Protein AF-0000000082835034 (afdb_homodimer)

InterPro domains:
  IPR003786 Sulfur carrier protein FdhD [MF_00187] (16-275)
  IPR003786 Sulfur carrier protein FdhD [PF02634] (37-274)
  IPR003786 Sulfur carrier protein FdhD [PIRSF015626] (33-275)
  IPR003786 Sulfur carrier protein FdhD [PTHR30592] (32-276)
  IPR003786 Sulfur carrier protein FdhD [TIGR00129] (34-275)
  IPR016193 Cytidine deaminase-like [SSF53927] (33-274)

Nearest PDB structures (foldseek):
  4pde-assembly1_A-2  TM=9.372E-01  e=2.016E-31  Escherichia coli
  2pw9-assembly1_A  TM=9.031E-01  e=3.358E-22  Desulfotalea psychrophila LSv54
  2pw9-assembly1_B  TM=8.804E-01  e=2.649E-22  Desulfotalea psychrophila LSv54
  2pw9-assembly2_D  TM=8.836E-01  e=5.086E-22  Desulfotalea psychrophila LSv54
  2pw9-assembly2_C  TM=8.991E-01  e=6.141E-21  Desulfotalea psychrophila LSv54

Radius of gyration: 23.35 Å; Cα contacts (8 Å, |Δi|>4): 1354; chains: 2; bounding box: 80×62×60 Å

pLDDT: mean 90.06, std 17.07, range [24.91, 98.94]

Solvent-accessible surface area (backbone atoms only — not comparable to full-atom values): 28213 Å² total; per-residue (Å²): 134,80,82,73,73,78,76,84,86,74,60,62,54,52,44,79,44,70,28,34,41,27,53,82,58,35,70,47,88,64,71,43,83,45,46,25,30,30,53,31,43,37,25,40,21,52,73,68,30,77,73,51,65,43,70,30,31,60,56,63,57,69,24,27,53,48,10,44,31,40,50,70,60,52,34,92,48,72,83,39,51,77,45,77,46,80,44,81,51,98,77,31,32,39,35,40,33,34,58,39,71,68,39,49,52,53,51,52,52,52,50,50,54,58,55,55,49,62,67,50,64,80,69,69,73,62,62,53,54,70,76,63,61,87,64,69,59,29,65,88,58,82,56,35,26,45,55,27,53,44,48,22,52,56,54,48,62,75,64,39,64,66,30,73,60,31,58,35,44,27,40,14,30,37,19,43,66,77,20,52,66,77,48,72,27,66,12,56,31,60,68,54,4,41,19,21,36,38,12,44,38,54,76,65,66,50,73,45,46,55,22,36,40,36,33,65,39,60,34,42,50,65,56,44,48,38,38,38,58,48,37,26,29,29,43,37,16,36,28,26,41,27,40,44,17,44,54,47,23,49,69,22,53,20,22,36,34,19,45,44,49,83,47,29,31,34,34,59,21,55,59,80,45,48,35,78,63,129,134,80,83,70,73,76,76,85,85,74,59,60,55,52,45,78,44,70,28,34,42,29,52,82,59,35,70,46,85,65,72,43,83,45,46,24,30,30,53,31,44,36,26,39,22,51,74,68,32,79,73,52,65,43,71,30,32,60,56,63,57,68,23,27,52,48,10,44,30,39,49,70,60,52,33,91,47,72,83,38,51,77,43,78,46,80,43,82,51,96,77,32,31,40,37,41,33,33,56,39,70,70,38,50,53,51,51,52,52,52,52,48,54,58,55,54,48,59,67,50,60,80,72,68,73,62,63,52,55,70,77,63,60,86,64,70,60,28,65,91,56,81,56,33,27,44,55,26,54,43,48,23,51,57,54,49,62,74,63,38,64,67,30,73,61,29,58,36,47,28,40,15,29,38,19,43,65,77,18,53,66,77,47,73,27,66,14,58,31,59,69,54,4,41,21,22,34,40,12,43,39,54,77,64,65,51,72,44,45,56,23,35,40,34,33,66,40,60,33,41,52,66,54,45,48,39,37,38,58,50,37,27,29,30,42,38,16,37,29,26,41,26,40,42,16,44,55,49,22,49,71,21,53,21,22,36,34,19,45,42,50,83,45,28,31,33,35,60,22,54,61,80,46,48,35,76,61,128

Secondary structure (DSSP, 8-state):
------SS----SEEEEEEEEEETTEEPSS-EEEEEE--EEEEEEETTEEEEEEEE-SSSHHHHHHHHHHHTTS-SSGGGEEEEEEEEETTEEEEEEEE-HHHHHHHHHHHHHHHHTTT-SS--STTTTTTT---PPPPP---EEHHHHHHHHHHHHTT-HHHHHHS--EEEEEE-TT--EEEEEEESSHHHHHHHHHHHHHHTT--GGGSEEEESS-B-HHHHHHHHHTT-SEEEESSPBPHHHHHHHHHHT-EEEEEEETTEEEEEE-GGGEES--/------SS----SEEEEEEEEEETTEEPSS-EEEEEE--EEEEEEETTEEEEEEEE-SSSHHHHHHHHHHHTTS-SSGGGEEEEEEEEETTEEEEEEEE-HHHHHHHHHHHHHHHHTTT-SS--GGGTTTTT---PPPPP---EEHHHHHHHHHHHHTT-HHHHHHS--EEEEEE-TT--EEEEEEESSHHHHHHHHHHHHHHTT--GGGSEEEESS-B-HHHHHHHHHTT-SEEEESSPBPHHHHHHHHHHT-EEEEEEETTEEEEEE-GGGEES--

Sequence (556 aa):
MDHSAPPPSSRPEHVAAQVTRVRAGAIAPGAEGDNLAEETPVALEFNGISHATMLATPADLEDFAVGFSLSEGIIDSVTDVRGIDVLPQCDGIVVQIEISSACEARLKSRRRAMAGRTGCGLCGVETLPEVLRPVAPVPAGAPLPVGAVLRAMRDMRARQALHDLTGATHAAGWADASGAVALVREDVGRHNALDKLVGALARQALPAAHGVVLVSSRASFEMVQKTAAAGVGILAAVSAPTALAVRLADSAGIALLGFLRNDDATLYSHPERITSQTMDHSAPPPSSRPEHVAAQVTRVRAGAIAPGAEGDNLAEETPVALEFNGISHATMLATPADLEDFAVGFSLSEGIIDSVTDVRGIDVLPQCDGIVVQIEISSACEARLKSRRRAMAGRTGCGLCGVETLPEVLRPVAPVPAGAPLPVGAVLRAMRDMRARQALHDLTGATHAAGWADASGAVALVREDVGRHNALDKLVGALARQALPAAHGVVLVSSRASFEMVQKTAAAGVGILAAVSAPTALAVRLADSAGIALLGFLRNDDATLYSHPERITSQT

Foldseek 3Di:
DDPPDDPPDQPDQKDKDWDWDDDPNRTDPDTDIAIAGDWFWEWEAEPRHTDDIDTKRSPLVLLLNQLVCLLLVLDLAPVQWPDWDWADDPRHIYIYTYGHPVSVVVVVVVVCVVVVVVPPPPPVPVPPVSVVDAFAAFDDEAAAALVLQLLLQVVQVVVCVVCVRHVQKKKKWKDARNSHTDDMAIMSDQLSRLSSHLSVCRVVVPPRQRIEMEIAAEAELSNLSSSSSSSHQEYAYCAYYDPNNLVSSQVRNHFYWHNSDNSDIDTRHDCVSYDNDD/DDPPDDPDDQPDQKDKDWDWDDDPNRTDPDTDIAIAGDWFWEWEAEPRHTDDIDTKRSPLVLLLNQLVCLLLVLDLAPVQWDDWDWADDPRHIYIYTYGHPVSVVVVVVVVVVVVVVVPPPPVPPPPPVSVVDAFAAFDDEAAAALVLQLLLQVVQVVVCVVCVRHVQKKKKWKDARNSHTDDMAIMSDQLSRLSSHLSVCRVVVPPRQRIEMEIAAEAELSNLSSSSSSSHQEYAYCAYYDPNNLVSSQVRNHFYWHNSDNSDIDTRHDCVSYDNDD

Structure (mmCIF, N/CA/C/O backbone):
data_AF-0000000082835034-model_v1
#
loop_
_entity.id
_entity.type
_entity.pdbx_description
1 polymer 'Sulfur carrier protein FdhD'
#
loop_
_atom_site.group_PDB
_atom_site.id
_atom_site.type_symbol
_atom_site.label_atom_id
_atom_site.label_alt_id
_atom_site.label_comp_id
_atom_site.label_asym_id
_atom_site.label_entity_id
_atom_site.label_seq_id
_atom_site.pdbx_PDB_ins_code
_atom_site.Cartn_x
_atom_site.Cartn_y
_atom_site.Cartn_z
_atom_site.occupancy
_atom_site.B_iso_or_equiv
_atom_site.auth_seq_id
_atom_site.auth_comp_id
_atom_site.auth_asym_id
_atom_site.auth_atom_id
_atom_site.pdbx_PDB_model_num
ATOM 1 N N . MET A 1 1 ? -44.75 14.703 11.711 1 24.91 1 MET A N 1
ATOM 2 C CA . MET A 1 1 ? -43.375 15.141 11.547 1 24.91 1 MET A CA 1
ATOM 3 C C . MET A 1 1 ? -42.438 13.945 11.406 1 24.91 1 MET A C 1
ATOM 5 O O . MET A 1 1 ? -42.062 13.32 12.406 1 24.91 1 MET A O 1
ATOM 9 N N . ASP A 1 2 ? -42.656 13.039 10.422 1 29.31 2 ASP A N 1
ATOM 10 C CA . ASP A 1 2 ? -42.406 11.625 10.195 1 29.31 2 ASP A CA 1
ATOM 11 C C . ASP A 1 2 ? -40.906 11.328 10.18 1 29.31 2 ASP A C 1
ATOM 13 O O . ASP A 1 2 ? -40.125 12.109 9.641 1 29.31 2 ASP A O 1
ATOM 17 N N . HIS A 1 3 ? -40.312 10.758 11.266 1 32.25 3 HIS A N 1
ATOM 18 C CA . HIS A 1 3 ? -39 10.18 11.594 1 32.25 3 HIS A CA 1
ATOM 19 C C . HIS A 1 3 ? -38.438 9.406 10.406 1 32.25 3 HIS A C 1
ATOM 21 O O . HIS A 1 3 ? -38.875 8.297 10.109 1 32.25 3 HIS A O 1
ATOM 27 N N . SER A 1 4 ? -38.062 10.141 9.234 1 33.12 4 SER A N 1
ATOM 28 C CA . SER A 1 4 ? -37.406 9.617 8.031 1 33.12 4 SER A CA 1
ATOM 29 C C . SER A 1 4 ? -36.406 8.516 8.375 1 33.12 4 SER A C 1
ATOM 31 O O . SER A 1 4 ? -35.688 8.617 9.352 1 33.12 4 SER A O 1
ATOM 33 N N . ALA A 1 5 ? -36.719 7.273 7.934 1 37.28 5 ALA A N 1
ATOM 34 C CA . ALA A 1 5 ? -35.969 6.027 8.047 1 37.28 5 ALA A CA 1
ATOM 35 C C . ALA A 1 5 ? -34.469 6.281 7.918 1 37.28 5 ALA A C 1
ATOM 37 O O . ALA A 1 5 ? -34.031 7.121 7.125 1 37.28 5 ALA A O 1
ATOM 38 N N . PRO A 1 6 ? -33.688 5.922 8.875 1 40.12 6 PRO A N 1
ATOM 39 C CA . PRO A 1 6 ? -32.219 6.094 8.828 1 40.12 6 PRO A CA 1
ATOM 40 C C . PRO A 1 6 ? -31.625 5.766 7.453 1 40.12 6 PRO A C 1
ATOM 42 O O . PRO A 1 6 ? -32.188 4.961 6.711 1 40.12 6 PRO A O 1
ATOM 45 N N . PRO A 1 7 ? -31.062 6.625 6.641 1 42.91 7 PRO A N 1
ATOM 46 C CA . PRO A 1 7 ? -30.531 6.43 5.285 1 42.91 7 PRO A CA 1
ATOM 47 C C . PRO A 1 7 ? -29.984 5.023 5.066 1 42.91 7 PRO A C 1
ATOM 49 O O . PRO A 1 7 ? -29.641 4.332 6.027 1 42.91 7 PRO A O 1
ATOM 52 N N . PRO A 1 8 ? -30.016 4.34 3.891 1 44.22 8 PRO A N 1
ATOM 53 C CA . PRO A 1 8 ? -29.656 2.979 3.479 1 44.22 8 PRO A CA 1
ATOM 54 C C . PRO A 1 8 ? -28.406 2.453 4.176 1 44.22 8 PRO A C 1
ATOM 56 O O . PRO A 1 8 ? -27.578 3.242 4.625 1 44.22 8 PRO A O 1
ATOM 59 N N . SER A 1 9 ? -28.266 1.084 4.578 1 50.06 9 SER A N 1
ATOM 60 C CA . SER A 1 9 ? -27.5 0.191 5.441 1 50.06 9 SER A CA 1
ATOM 61 C C . SER A 1 9 ? -26 0.299 5.156 1 50.06 9 SER A C 1
ATOM 63 O O . SER A 1 9 ? -25.562 0.121 4.016 1 50.06 9 SER A O 1
ATOM 65 N N . SER A 1 10 ? -25.203 1.175 5.785 1 70.12 10 SER A N 1
ATOM 66 C CA . SER A 1 10 ? -23.75 1.359 5.895 1 70.12 10 SER A CA 1
ATOM 67 C C . SER A 1 10 ? -23.016 0.021 5.898 1 70.12 10 SER A C 1
ATOM 69 O O . SER A 1 10 ? -23.438 -0.912 6.594 1 70.12 10 SER A O 1
ATOM 71 N N . ARG A 1 11 ? -22.375 -0.391 4.766 1 83.06 11 ARG A N 1
ATOM 72 C CA . ARG A 1 11 ? -21.516 -1.578 4.727 1 83.06 11 ARG A CA 1
ATOM 73 C C . ARG A 1 11 ? -20.688 -1.701 6 1 83.06 11 ARG A C 1
ATOM 75 O O . ARG A 1 11 ? -20.094 -0.725 6.453 1 83.06 11 ARG A O 1
ATOM 82 N N . PRO A 1 12 ? -20.844 -2.84 6.613 1 93.5 12 PRO A N 1
ATOM 83 C CA . PRO A 1 12 ? -20.047 -3 7.836 1 93.5 12 PRO A CA 1
ATOM 84 C C . PRO A 1 12 ? -18.547 -2.865 7.59 1 93.5 12 PRO A C 1
ATOM 86 O O . PRO A 1 12 ? -18.078 -3.119 6.48 1 93.5 12 PRO A O 1
ATOM 89 N N . GLU A 1 13 ? -17.859 -2.521 8.633 1 96.81 13 GLU A N 1
ATOM 90 C CA . GLU A 1 13 ? -16.406 -2.334 8.539 1 96.81 13 GLU A CA 1
ATOM 91 C C . GLU A 1 13 ? -15.672 -3.662 8.672 1 96.81 13 GLU A C 1
ATOM 93 O O . GLU A 1 13 ? -14.484 -3.75 8.367 1 96.81 13 GLU A O 1
ATOM 98 N N . HIS A 1 14 ? -16.359 -4.664 9.219 1 97.88 14 HIS A N 1
ATOM 99 C CA . HIS A 1 14 ? -15.797 -6 9.375 1 97.88 14 HIS A CA 1
ATOM 100 C C . HIS A 1 14 ? -16.891 -7.062 9.289 1 97.88 14 HIS A C 1
ATOM 102 O O . HIS A 1 14 ? -18.078 -6.75 9.367 1 97.88 14 HIS A O 1
ATOM 108 N N . VAL A 1 15 ? -16.516 -8.25 9.078 1 98 15 VAL A N 1
ATOM 109 C CA . VAL A 1 15 ? -17.453 -9.367 8.984 1 98 15 VAL A CA 1
ATOM 110 C C . VAL A 1 15 ? -16.891 -10.578 9.719 1 98 15 VAL A C 1
ATOM 112 O O . VAL A 1 15 ? -15.672 -10.758 9.805 1 98 15 VAL A O 1
ATOM 115 N N . ALA A 1 16 ? -17.766 -11.344 10.242 1 98 16 ALA A N 1
ATOM 116 C CA . ALA A 1 16 ? -17.359 -12.594 10.891 1 98 16 ALA A CA 1
ATOM 117 C C . ALA A 1 16 ? -17.047 -13.672 9.852 1 98 16 ALA A C 1
ATOM 119 O O . ALA A 1 16 ? -17.656 -13.703 8.781 1 98 16 ALA A O 1
ATOM 120 N N . ALA A 1 17 ? -16.109 -14.547 10.203 1 97.62 17 ALA A N 1
ATOM 121 C CA . ALA A 1 17 ? -15.75 -15.68 9.352 1 97.62 17 ALA A CA 1
ATOM 122 C C . ALA A 1 17 ? -15.391 -16.906 10.188 1 97.62 17 ALA A C 1
ATOM 124 O O . ALA A 1 17 ? -15.055 -16.781 11.367 1 97.62 17 ALA A O 1
ATOM 125 N N . GLN A 1 18 ? -15.555 -18.047 9.547 1 97.62 18 GLN A N 1
ATOM 126 C CA . GLN A 1 18 ? -15.047 -19.297 10.117 1 97.62 18 GLN A CA 1
ATOM 127 C C . GLN A 1 18 ? -13.703 -19.672 9.5 1 97.62 18 GLN A C 1
ATOM 129 O O . GLN A 1 18 ? -13.555 -19.672 8.281 1 97.62 18 GLN A O 1
ATOM 134 N N . VAL A 1 19 ? -12.758 -19.984 10.406 1 98.38 19 VAL A N 1
ATOM 135 C CA . VAL A 1 19 ? -11.398 -20.234 9.922 1 98.38 19 VAL A CA 1
ATOM 136 C C . VAL A 1 19 ? -10.844 -21.484 10.57 1 98.38 19 VAL A C 1
ATOM 138 O O . VAL A 1 19 ? -11.406 -22 11.547 1 98.38 19 VAL A O 1
ATOM 141 N N . THR A 1 20 ? -9.82 -22.047 9.961 1 98 20 THR A N 1
ATOM 142 C CA . THR A 1 20 ? -9.055 -23.141 10.539 1 98 20 THR A CA 1
ATOM 143 C C . THR A 1 20 ? -7.699 -22.656 11.047 1 98 20 THR A C 1
ATOM 145 O O . THR A 1 20 ? -6.926 -22.062 10.289 1 98 20 THR A O 1
ATOM 148 N N . ARG A 1 21 ? -7.371 -22.969 12.305 1 98 21 ARG A N 1
ATOM 149 C CA . ARG A 1 21 ? -6.137 -22.484 12.914 1 98 21 ARG A CA 1
ATOM 150 C C . ARG A 1 21 ? -5.023 -23.516 12.789 1 98 21 ARG A C 1
ATOM 152 O O . ARG A 1 21 ? -5.281 -24.719 12.844 1 98 21 ARG A O 1
ATOM 159 N N . VAL A 1 22 ? -3.879 -23.094 12.555 1 97.5 22 VAL A N 1
ATOM 160 C CA . VAL A 1 22 ? -2.648 -23.859 12.734 1 97.5 22 VAL A CA 1
ATOM 161 C C . VAL A 1 22 ? -1.939 -23.406 14.008 1 97.5 22 VAL A C 1
ATOM 163 O O . VAL A 1 22 ? -1.64 -22.219 14.164 1 97.5 22 VAL A O 1
ATOM 166 N N . ARG A 1 23 ? -1.7 -24.297 14.898 1 95.88 23 ARG A N 1
ATOM 167 C CA . ARG A 1 23 ? -1.03 -24 16.156 1 95.88 23 ARG A CA 1
ATOM 168 C C . ARG A 1 23 ? 0.161 -24.938 16.375 1 95.88 23 ARG A C 1
ATOM 170 O O . ARG A 1 23 ? 0.016 -26.156 16.328 1 95.88 23 ARG A O 1
ATOM 177 N N . ALA A 1 24 ? 1.282 -24.344 16.594 1 94.25 24 ALA A N 1
ATOM 178 C CA . ALA A 1 24 ? 2.508 -25.109 16.844 1 94.25 24 ALA A CA 1
ATOM 179 C C . ALA A 1 24 ? 2.752 -26.125 15.727 1 94.25 24 ALA A C 1
ATOM 181 O O . ALA A 1 24 ? 3.033 -27.297 16 1 94.25 24 ALA A O 1
ATOM 182 N N . GLY A 1 25 ? 2.406 -25.719 14.57 1 93.81 25 GLY A N 1
ATOM 183 C CA . GLY A 1 25 ? 2.723 -26.516 13.391 1 93.81 25 GLY A CA 1
ATOM 184 C C . GLY A 1 25 ? 1.659 -27.547 13.062 1 93.81 25 GLY A C 1
ATOM 185 O O . GLY A 1 25 ? 1.795 -28.297 12.094 1 93.81 25 GLY A O 1
ATOM 186 N N . ALA A 1 26 ? 0.586 -27.531 13.828 1 95.19 26 ALA A N 1
ATOM 187 C CA . ALA A 1 26 ? -0.464 -28.516 13.609 1 95.19 26 ALA A CA 1
ATOM 188 C C . ALA A 1 26 ? -1.789 -27.844 13.258 1 95.19 26 ALA A C 1
ATOM 190 O O . ALA A 1 26 ? -2.146 -26.828 13.844 1 95.19 26 ALA A O 1
ATOM 191 N N . ILE A 1 27 ? -2.467 -28.453 12.328 1 96.5 27 ILE A N 1
ATOM 192 C CA . ILE A 1 27 ? -3.787 -27.953 11.969 1 96.5 27 ILE A CA 1
ATOM 193 C C . ILE A 1 27 ? -4.793 -28.297 13.055 1 96.5 27 ILE A C 1
ATOM 195 O O . ILE A 1 27 ? -4.984 -29.484 13.375 1 96.5 27 ILE A O 1
ATOM 199 N N . ALA A 1 28 ? -5.336 -27.297 13.633 1 94.81 28 ALA A N 1
ATOM 200 C CA . ALA A 1 28 ? -6.305 -27.516 14.695 1 94.81 28 ALA A CA 1
ATOM 201 C C . ALA A 1 28 ? -7.609 -28.078 14.148 1 94.81 28 ALA A C 1
ATOM 203 O O . ALA A 1 28 ? -8.031 -27.719 13.047 1 94.81 28 ALA A O 1
ATOM 204 N N . PRO A 1 29 ? -8.211 -28.969 14.992 1 91.5 29 PRO A N 1
ATOM 205 C CA . PRO A 1 29 ? -9.508 -29.484 14.555 1 91.5 29 PRO A CA 1
ATOM 206 C C . PRO A 1 29 ? -10.633 -28.469 14.672 1 91.5 29 PRO A C 1
ATOM 208 O O . PRO A 1 29 ? -10.641 -27.656 15.602 1 91.5 29 PRO A O 1
ATOM 211 N N . GLY A 1 30 ? -11.477 -28.438 13.742 1 90.94 30 GLY A N 1
ATOM 212 C CA . GLY A 1 30 ? -12.68 -27.625 13.812 1 90.94 30 GLY A CA 1
ATOM 213 C C . GLY A 1 30 ? -12.453 -26.188 13.352 1 90.94 30 GLY A C 1
ATOM 214 O O . GLY A 1 30 ? -11.312 -25.734 13.258 1 90.94 30 GLY A O 1
ATOM 215 N N . ALA A 1 31 ? -13.5 -25.516 13.047 1 94.56 31 ALA A N 1
ATOM 216 C CA . ALA A 1 31 ? -13.477 -24.125 12.625 1 94.56 31 ALA A CA 1
ATOM 217 C C . ALA A 1 31 ? -13.648 -23.188 13.82 1 94.56 31 ALA A C 1
ATOM 219 O O . ALA A 1 31 ? -14.312 -23.531 14.797 1 94.56 31 ALA A O 1
ATOM 220 N N . GLU A 1 32 ? -12.969 -22.094 13.844 1 96.81 32 GLU A N 1
ATOM 221 C CA . GLU A 1 32 ? -13.07 -21.047 14.852 1 96.81 32 GLU A CA 1
ATOM 222 C C . GLU A 1 32 ? -13.531 -19.719 14.234 1 96.81 32 GLU A C 1
ATOM 224 O O . GLU A 1 32 ? -13.312 -19.484 13.047 1 96.81 32 GLU A O 1
ATOM 229 N N . GLY A 1 33 ? -14.117 -18.922 15.117 1 97.75 33 GLY A N 1
ATOM 230 C CA . GLY A 1 33 ? -14.555 -17.609 14.648 1 97.75 33 GLY A CA 1
ATOM 231 C C . GLY A 1 33 ? -13.422 -16.609 14.539 1 97.75 33 GLY A C 1
ATOM 232 O O . GLY A 1 33 ? -12.477 -16.641 15.336 1 97.75 33 GLY A O 1
ATOM 233 N N . ASP A 1 34 ? -13.516 -15.773 13.586 1 97.88 34 ASP A N 1
ATOM 234 C CA . ASP A 1 34 ? -12.609 -14.641 13.398 1 97.88 34 ASP A CA 1
ATOM 235 C C . ASP A 1 34 ? -13.344 -13.438 12.812 1 97.88 34 ASP A C 1
ATOM 237 O O . ASP A 1 34 ? -14.5 -13.547 12.398 1 97.88 34 ASP A O 1
ATOM 241 N N . ASN A 1 35 ? -12.758 -12.281 12.938 1 98.62 35 ASN A N 1
ATOM 242 C CA . ASN A 1 35 ? -13.281 -11.062 12.328 1 98.62 35 ASN A CA 1
ATOM 243 C C . ASN A 1 35 ? -12.336 -10.508 11.266 1 98.62 35 ASN A C 1
ATOM 245 O O . ASN A 1 35 ? -11.133 -10.359 11.516 1 98.62 35 ASN A O 1
ATOM 249 N N . LEU A 1 36 ? -12.891 -10.281 10.117 1 98.75 36 LEU A N 1
ATOM 250 C CA . LEU A 1 36 ? -12.109 -9.789 9 1 98.75 36 LEU A CA 1
ATOM 251 C C . LEU A 1 36 ? -12.492 -8.352 8.656 1 98.75 36 LEU A C 1
ATOM 253 O O . LEU A 1 36 ? -13.68 -8.016 8.609 1 98.75 36 LEU A O 1
ATOM 257 N N . ALA A 1 37 ? -11.484 -7.512 8.414 1 98.75 37 ALA A N 1
ATOM 258 C CA . ALA A 1 37 ? -11.773 -6.156 7.953 1 98.75 37 ALA A CA 1
ATOM 259 C C . ALA A 1 37 ? -12.328 -6.172 6.531 1 98.75 37 ALA A C 1
ATOM 261 O O . ALA A 1 37 ? -11.805 -6.871 5.66 1 98.75 37 ALA A O 1
ATOM 262 N N . GLU A 1 38 ? -13.336 -5.375 6.316 1 98 38 GLU A N 1
ATOM 263 C CA . GLU A 1 38 ? -13.906 -5.262 4.98 1 98 38 GLU A CA 1
ATOM 264 C C . GLU A 1 38 ? -13.055 -4.371 4.086 1 98 38 GLU A C 1
ATOM 266 O O . GLU A 1 38 ? -12.602 -3.307 4.516 1 98 38 GLU A O 1
ATOM 271 N N . GLU A 1 39 ? -12.766 -4.828 2.955 1 96.94 39 GLU A N 1
ATOM 272 C CA . GLU A 1 39 ? -12.188 -4.078 1.844 1 96.94 39 GLU A CA 1
ATOM 273 C C . GLU A 1 39 ? -13.219 -3.834 0.746 1 96.94 39 GLU A C 1
ATOM 275 O O . GLU A 1 39 ? -13.75 -4.781 0.164 1 96.94 39 GLU A O 1
ATOM 280 N N . THR A 1 40 ? -13.477 -2.537 0.438 1 95.81 40 THR A N 1
ATOM 281 C CA . THR A 1 40 ? -14.609 -2.176 -0.414 1 95.81 40 THR A CA 1
ATOM 282 C C . THR A 1 40 ? -14.172 -1.214 -1.515 1 95.81 40 THR A C 1
ATOM 284 O O . THR A 1 40 ? -13.461 -0.239 -1.248 1 95.81 40 THR A O 1
ATOM 287 N N . PRO A 1 41 ? -14.586 -1.552 -2.785 1 93.94 41 PRO A N 1
ATOM 288 C CA . PRO A 1 41 ? -14.367 -0.537 -3.818 1 93.94 41 PRO A CA 1
ATOM 289 C C . PRO A 1 41 ? -15.125 0.761 -3.537 1 93.94 41 PRO A C 1
ATOM 291 O O . PRO A 1 41 ? -16.344 0.743 -3.346 1 93.94 41 PRO A O 1
ATOM 294 N N . VAL A 1 42 ? -14.43 1.839 -3.461 1 94.69 42 VAL A N 1
ATOM 295 C CA . VAL A 1 42 ? -15 3.174 -3.281 1 94.69 42 VAL A CA 1
ATOM 296 C C . VAL A 1 42 ? -14.664 4.043 -4.492 1 94.69 42 VAL A C 1
ATOM 298 O O . VAL A 1 42 ? -13.5 4.406 -4.703 1 94.69 42 VAL A O 1
ATOM 301 N N . ALA A 1 43 ? -15.68 4.363 -5.27 1 92.81 43 ALA A N 1
ATOM 302 C CA . ALA A 1 43 ? -15.5 5.207 -6.449 1 92.81 43 ALA A CA 1
ATOM 303 C C . ALA A 1 43 ? -15.727 6.676 -6.113 1 92.81 43 ALA A C 1
ATOM 305 O O . ALA A 1 43 ? -16.734 7.031 -5.508 1 92.81 43 ALA A O 1
ATOM 306 N N . LEU A 1 44 ? -14.781 7.527 -6.473 1 94.25 44 LEU A N 1
ATOM 307 C CA . LEU A 1 44 ? -14.898 8.969 -6.285 1 94.25 44 LEU A CA 1
ATOM 308 C C . LEU A 1 44 ? -15.32 9.648 -7.582 1 94.25 44 LEU A C 1
ATOM 310 O O . LEU A 1 44 ? -14.664 9.508 -8.609 1 94.25 44 LEU A O 1
ATOM 314 N N . GLU A 1 45 ? -16.422 10.344 -7.488 1 93.94 45 GLU A N 1
ATOM 315 C CA . GLU A 1 45 ? -16.953 11.109 -8.617 1 93.94 45 GLU A CA 1
ATOM 316 C C . GLU A 1 45 ? -16.984 12.602 -8.297 1 93.94 45 GLU A C 1
ATOM 318 O O . GLU A 1 45 ? -17.484 13.008 -7.25 1 93.94 45 GLU A O 1
ATOM 323 N N . PHE A 1 46 ? -16.422 13.359 -9.211 1 95.56 46 PHE A N 1
ATOM 324 C CA . PHE A 1 46 ? -16.422 14.812 -9.047 1 95.56 46 PHE A CA 1
ATOM 325 C C . PHE A 1 46 ? -17.344 15.469 -10.07 1 95.56 46 PHE A C 1
ATOM 327 O O . PHE A 1 46 ? -17.125 15.344 -11.281 1 95.56 46 PHE A O 1
ATOM 334 N N . ASN A 1 47 ? -18.391 16.172 -9.555 1 96.31 47 ASN A N 1
ATOM 335 C CA . ASN A 1 47 ? -19.344 16.844 -10.422 1 96.31 47 ASN A CA 1
ATOM 336 C C . ASN A 1 47 ? -19.875 15.914 -11.508 1 96.31 47 ASN A C 1
ATOM 338 O O . ASN A 1 47 ? -19.922 16.281 -12.68 1 96.31 47 ASN A O 1
ATOM 342 N N . GLY A 1 48 ? -20.047 14.664 -11.102 1 90.94 48 GLY A N 1
ATOM 343 C CA . GLY A 1 48 ? -20.688 13.703 -11.984 1 90.94 48 GLY A CA 1
ATOM 344 C C . GLY A 1 48 ? -19.703 12.922 -12.836 1 90.94 48 GLY A C 1
ATOM 345 O O . GLY A 1 48 ? -20.094 12.016 -13.578 1 90.94 48 GLY A O 1
ATOM 346 N N . ILE A 1 49 ? -18.453 13.195 -12.688 1 88 49 ILE A N 1
ATOM 347 C CA . ILE A 1 49 ? -17.453 12.531 -13.516 1 88 49 ILE A CA 1
ATOM 348 C C . ILE A 1 49 ? -16.625 11.578 -12.664 1 88 49 ILE A C 1
ATOM 350 O O . ILE A 1 49 ? -16.062 11.984 -11.641 1 88 49 ILE A O 1
ATOM 354 N N . SER A 1 50 ? -16.5 10.344 -13.141 1 87.5 50 SER A N 1
ATOM 355 C CA . SER A 1 50 ? -15.703 9.344 -12.438 1 87.5 50 SER A CA 1
ATOM 356 C C . SER A 1 50 ? -14.227 9.703 -12.461 1 87.5 50 SER A C 1
ATOM 358 O O . SER A 1 50 ? -13.688 10.094 -13.5 1 87.5 50 SER A O 1
ATOM 360 N N . HIS A 1 51 ? -13.609 9.57 -11.32 1 89 51 HIS A N 1
ATOM 361 C CA . HIS A 1 51 ? -12.211 9.969 -11.242 1 89 51 HIS A CA 1
ATOM 362 C C . HIS A 1 51 ? -11.32 8.781 -10.898 1 89 51 HIS A C 1
ATOM 364 O O . HIS A 1 51 ? -10.398 8.453 -11.648 1 89 51 HIS A O 1
ATOM 370 N N . ALA A 1 52 ? -11.617 8.078 -9.797 1 86.56 52 ALA A N 1
ATOM 371 C CA . ALA A 1 52 ? -10.789 6.965 -9.344 1 86.56 52 ALA A CA 1
ATOM 372 C C . ALA A 1 52 ? -11.578 6.031 -8.43 1 86.56 52 ALA A C 1
ATOM 374 O O . ALA A 1 52 ? -12.57 6.434 -7.824 1 86.56 52 ALA A O 1
ATOM 375 N N . THR A 1 53 ? -11.164 4.805 -8.414 1 90.12 53 THR A N 1
ATOM 376 C CA . THR A 1 53 ? -11.695 3.832 -7.469 1 90.12 53 THR A CA 1
ATOM 377 C C . THR A 1 53 ? -10.594 3.301 -6.559 1 90.12 53 THR A C 1
ATOM 379 O O . THR A 1 53 ? -9.523 2.918 -7.035 1 90.12 53 THR A O 1
ATOM 382 N N . MET A 1 54 ? -10.812 3.373 -5.301 1 93.19 54 MET A N 1
ATOM 383 C CA . MET A 1 54 ? -9.891 2.84 -4.305 1 93.19 54 MET A CA 1
ATOM 384 C C . MET A 1 54 ? -10.531 1.701 -3.52 1 93.19 54 MET A C 1
ATOM 386 O O . MET A 1 54 ? -11.742 1.69 -3.312 1 93.19 54 MET A O 1
ATOM 390 N N . LEU A 1 55 ? -9.734 0.742 -3.166 1 94.44 55 LEU A N 1
ATOM 391 C CA . LEU A 1 55 ? -10.195 -0.233 -2.18 1 94.44 55 LEU A CA 1
ATOM 392 C C . LEU A 1 55 ? -9.922 0.262 -0.763 1 94.44 55 LEU A C 1
ATOM 394 O O . LEU A 1 55 ? -8.781 0.539 -0.402 1 94.44 55 LEU A O 1
ATOM 398 N N . ALA A 1 56 ? -11.016 0.415 0.002 1 97.25 56 ALA A N 1
ATOM 399 C CA . ALA A 1 56 ? -10.898 1.064 1.306 1 97.25 56 ALA A CA 1
ATOM 400 C C . ALA A 1 56 ? -11.836 0.416 2.322 1 97.25 56 ALA A C 1
ATOM 402 O O . ALA A 1 56 ? -12.727 -0.358 1.954 1 97.25 56 ALA A O 1
ATOM 403 N N . THR A 1 57 ? -11.555 0.668 3.6 1 98.19 57 THR A N 1
ATOM 404 C CA . THR A 1 57 ? -12.539 0.388 4.637 1 98.19 57 THR A CA 1
ATOM 405 C C . THR A 1 57 ? -13.766 1.283 4.469 1 98.19 57 THR A C 1
ATOM 407 O O . THR A 1 57 ? -13.633 2.492 4.262 1 98.19 57 THR A O 1
ATOM 410 N N . PRO A 1 58 ? -14.984 0.692 4.496 1 97.75 58 PRO A N 1
ATOM 411 C CA . PRO A 1 58 ? -16.188 1.486 4.262 1 97.75 58 PRO A CA 1
ATOM 412 C C . PRO A 1 58 ? -16.609 2.299 5.488 1 97.75 58 PRO A C 1
ATOM 414 O O . PRO A 1 58 ? -17.719 2.137 5.988 1 97.75 58 PRO A O 1
ATOM 417 N N . ALA A 1 59 ? -15.734 3.123 5.945 1 97.69 59 ALA A N 1
ATOM 418 C CA . ALA A 1 59 ? -15.945 4.016 7.082 1 97.69 59 ALA A CA 1
ATOM 419 C C . ALA A 1 59 ? -15.273 5.367 6.852 1 97.69 59 ALA A C 1
ATOM 421 O O . ALA A 1 59 ? -14.266 5.453 6.148 1 97.69 59 ALA A O 1
ATOM 422 N N . ASP A 1 60 ? -15.891 6.438 7.395 1 98.25 60 ASP A N 1
ATOM 423 C CA . ASP A 1 60 ? -15.328 7.781 7.352 1 98.25 60 ASP A CA 1
ATOM 424 C C . ASP A 1 60 ? -15.086 8.227 5.914 1 98.25 60 ASP A C 1
ATOM 426 O O . ASP A 1 60 ? -14.031 8.789 5.602 1 98.25 60 ASP A O 1
ATOM 430 N N . LEU A 1 61 ? -16.078 7.992 5.047 1 98.5 61 LEU A N 1
ATOM 431 C CA . LEU A 1 61 ? -15.859 8.172 3.613 1 98.5 61 LEU A CA 1
ATOM 432 C C . LEU A 1 61 ? -16 9.633 3.217 1 98.5 61 LEU A C 1
ATOM 434 O O . LEU A 1 61 ? -15.461 10.062 2.195 1 98.5 61 LEU A O 1
ATOM 438 N N . GLU A 1 62 ? -16.734 10.422 4 1 98.62 62 GLU A N 1
ATOM 439 C CA . GLU A 1 62 ? -16.734 11.859 3.748 1 98.62 62 GLU A CA 1
ATOM 440 C C . GLU A 1 62 ? -15.359 12.469 4.023 1 98.62 62 GLU A C 1
ATOM 442 O O . GLU A 1 62 ? -14.875 13.297 3.25 1 98.62 62 GLU A O 1
ATOM 447 N N . ASP A 1 63 ? -14.742 12.039 5.121 1 98.81 63 ASP A N 1
ATOM 448 C CA . ASP A 1 63 ? -13.367 12.438 5.414 1 98.81 63 ASP A CA 1
ATOM 449 C C . ASP A 1 63 ? -12.422 12.016 4.289 1 98.81 63 ASP A C 1
ATOM 451 O O . ASP A 1 63 ? -11.594 12.812 3.836 1 98.81 63 ASP A O 1
ATOM 455 N N . PHE A 1 64 ? -12.656 10.781 3.842 1 98.69 64 PHE A N 1
ATOM 456 C CA . PHE A 1 64 ? -11.82 10.242 2.779 1 98.69 64 PHE A CA 1
ATOM 457 C C . PHE A 1 64 ? -11.906 11.109 1.526 1 98.69 64 PHE A C 1
ATOM 459 O O . PHE A 1 64 ? -10.883 11.453 0.929 1 98.69 64 PHE A O 1
ATOM 466 N N . ALA A 1 65 ? -13.086 11.469 1.155 1 98.62 65 ALA A N 1
ATOM 467 C CA . ALA A 1 65 ? -13.336 12.258 -0.052 1 98.62 65 ALA A CA 1
ATOM 468 C C . ALA A 1 65 ? -12.625 13.602 0.017 1 98.62 65 ALA A C 1
ATOM 470 O O . ALA A 1 65 ? -11.93 13.992 -0.922 1 98.62 65 ALA A O 1
ATOM 471 N N . VAL A 1 66 ? -12.742 14.258 1.142 1 98.69 66 VAL A N 1
ATOM 472 C CA . VAL A 1 66 ? -12.141 15.57 1.317 1 98.69 66 VAL A CA 1
ATOM 473 C C . VAL A 1 66 ? -10.617 15.438 1.36 1 98.69 66 VAL A C 1
ATOM 475 O O . VAL A 1 66 ? -9.906 16.172 0.674 1 98.69 66 VAL A O 1
ATOM 478 N N . GLY A 1 67 ? -10.1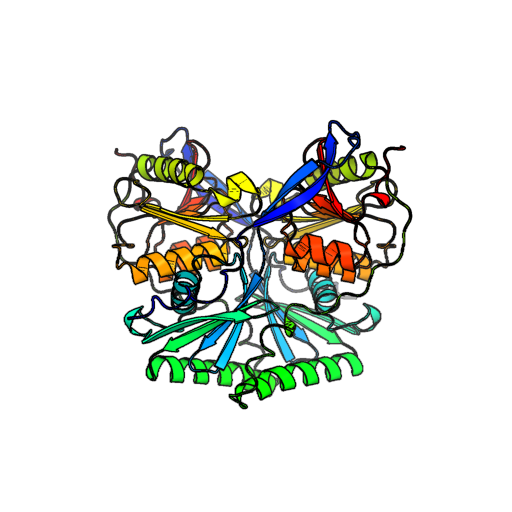41 14.492 2.135 1 98.69 67 GLY A N 1
ATOM 479 C CA . GLY A 1 67 ? -8.711 14.297 2.266 1 98.69 67 G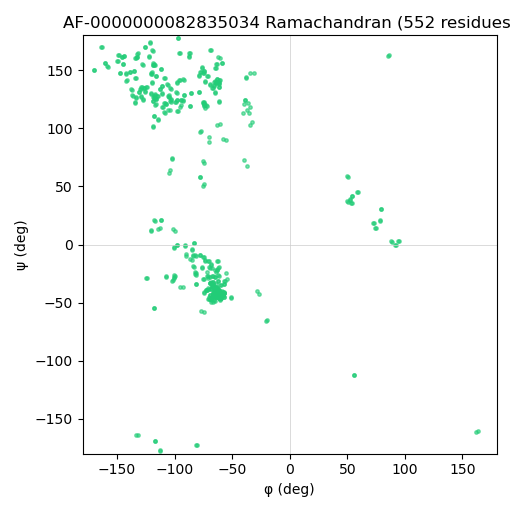LY A CA 1
ATOM 480 C C . GLY A 1 67 ? -8.031 13.945 0.954 1 98.69 67 GLY A C 1
ATOM 481 O O . GLY A 1 67 ? -7 14.516 0.607 1 98.69 67 GLY A O 1
ATOM 482 N N . PHE A 1 68 ? -8.648 13 0.218 1 97.19 68 PHE A N 1
ATOM 483 C CA . PHE A 1 68 ? -8.141 12.641 -1.1 1 97.19 68 PHE A CA 1
ATOM 484 C C . PHE A 1 68 ? -8.094 13.859 -2.014 1 97.19 68 PHE A C 1
ATOM 486 O O . PHE A 1 68 ? -7.098 14.078 -2.707 1 97.19 68 PHE A O 1
ATOM 493 N N . SER A 1 69 ? -9.109 14.656 -1.995 1 97.75 69 SER A N 1
ATOM 494 C CA . SER A 1 69 ? -9.203 15.828 -2.854 1 97.75 69 SER A CA 1
ATOM 495 C C . SER A 1 69 ? -8.109 16.844 -2.531 1 97.75 69 SER A C 1
ATOM 497 O O . SER A 1 69 ? -7.527 17.438 -3.436 1 97.75 69 SER A O 1
ATOM 499 N N . LEU A 1 70 ? -7.812 17 -1.269 1 96.69 70 LEU A N 1
ATOM 500 C CA . LEU A 1 70 ? -6.754 17.906 -0.835 1 96.69 70 LEU A CA 1
ATOM 501 C C . LEU A 1 70 ? -5.383 17.359 -1.208 1 96.69 70 LEU A C 1
ATOM 503 O O . LEU A 1 70 ? -4.566 18.062 -1.802 1 96.69 70 LEU A O 1
ATOM 507 N N . SER A 1 71 ? -5.184 16.078 -0.917 1 94.44 71 SER A N 1
ATOM 508 C CA . SER A 1 71 ? -3.883 15.453 -1.106 1 94.44 71 SER A CA 1
ATOM 509 C C . SER A 1 71 ? -3.514 15.383 -2.584 1 94.44 71 SER A C 1
ATOM 511 O O . SER A 1 71 ? -2.34 15.492 -2.943 1 94.44 71 SER A O 1
ATOM 513 N N . GLU A 1 72 ? -4.547 15.234 -3.424 1 92.06 72 GLU A N 1
ATOM 514 C CA . GLU A 1 72 ? -4.312 15.109 -4.859 1 92.06 72 GLU A CA 1
ATOM 515 C C . GLU A 1 72 ? -4.328 16.469 -5.547 1 92.06 72 GLU A C 1
ATOM 517 O O . GLU A 1 72 ? -4.152 16.562 -6.762 1 92.06 72 GLU A O 1
ATOM 522 N N . GLY A 1 73 ? -4.555 17.516 -4.781 1 92.19 73 GLY A N 1
ATOM 523 C CA . GLY A 1 73 ? -4.562 18.875 -5.332 1 92.19 73 GLY A CA 1
ATOM 524 C C . GLY A 1 73 ? -5.789 19.156 -6.18 1 92.19 73 GLY A C 1
ATOM 525 O O . GLY A 1 73 ? -5.754 20.031 -7.047 1 92.19 73 GLY A O 1
ATOM 526 N N . ILE A 1 74 ? -6.816 18.359 -6.016 1 94.31 74 ILE A N 1
ATOM 527 C CA . ILE A 1 74 ? -8.07 18.578 -6.738 1 94.31 74 ILE A CA 1
ATOM 528 C C . ILE A 1 74 ? -8.773 19.812 -6.195 1 94.31 74 ILE A C 1
ATOM 530 O O . ILE A 1 74 ? -9.391 20.562 -6.953 1 94.31 74 ILE A O 1
ATOM 534 N N . ILE A 1 75 ? -8.68 19.984 -4.887 1 97.12 75 ILE A N 1
ATOM 535 C CA . ILE A 1 75 ? -9.156 21.203 -4.234 1 97.12 75 ILE A CA 1
ATOM 536 C C . ILE A 1 75 ? -8.016 21.859 -3.465 1 97.12 75 ILE A C 1
ATOM 538 O O . ILE A 1 75 ? -7.008 21.219 -3.166 1 97.12 75 ILE A O 1
ATOM 542 N N . ASP A 1 76 ? -8.203 23.094 -3.16 1 94.88 76 ASP A N 1
ATOM 543 C CA . ASP A 1 76 ? -7.203 23.828 -2.396 1 94.88 76 ASP A CA 1
ATOM 544 C C . ASP A 1 76 ? -7.598 23.922 -0.923 1 94.88 76 ASP A C 1
ATOM 546 O O . ASP A 1 76 ? -6.73 24.047 -0.051 1 94.88 76 ASP A O 1
ATOM 550 N N . SER A 1 77 ? -8.898 23.906 -0.766 1 96.31 77 SER A N 1
ATOM 551 C CA . SER A 1 77 ? -9.469 24.047 0.571 1 96.31 77 SER A CA 1
ATOM 552 C C . SER A 1 77 ? -10.797 23.297 0.681 1 96.31 77 SER A C 1
ATOM 554 O O . SER A 1 77 ? -11.445 23.031 -0.331 1 96.31 77 SER A O 1
ATOM 556 N N . VAL A 1 78 ? -11.148 22.984 1.942 1 97.56 78 VAL A N 1
ATOM 557 C CA . VAL A 1 78 ? -12.406 22.281 2.189 1 97.56 78 VAL A CA 1
ATOM 558 C C . VAL A 1 78 ? -13.578 23.156 1.724 1 97.56 78 VAL A C 1
ATOM 560 O O . VAL A 1 78 ? -14.633 22.625 1.364 1 97.56 78 VAL A O 1
ATOM 563 N N . THR A 1 79 ? -13.414 24.438 1.574 1 97.5 79 THR A N 1
ATOM 564 C CA . THR A 1 79 ? -14.469 25.359 1.15 1 97.5 79 THR A CA 1
ATOM 565 C C . THR A 1 79 ? -14.773 25.188 -0.334 1 97.5 79 THR A C 1
ATOM 567 O O . THR A 1 79 ? -15.797 25.672 -0.825 1 97.5 79 THR A O 1
ATOM 570 N N . ASP A 1 80 ? -13.891 24.5 -1.019 1 98.31 80 ASP A N 1
ATOM 571 C CA . ASP A 1 80 ? -14.117 24.219 -2.436 1 98.31 80 ASP A CA 1
ATOM 572 C C . ASP A 1 80 ? -15.117 23.078 -2.625 1 98.31 80 ASP A C 1
ATOM 574 O O . ASP A 1 80 ? -15.57 22.828 -3.742 1 98.31 80 ASP A O 1
ATOM 578 N N . VAL A 1 81 ? -15.477 22.406 -1.518 1 98.44 81 VAL A N 1
ATOM 579 C CA . VAL A 1 81 ? -16.438 21.312 -1.554 1 98.44 81 VAL A CA 1
ATOM 580 C C . VAL A 1 81 ? -17.844 21.844 -1.241 1 98.44 81 VAL A C 1
ATOM 582 O O . VAL A 1 81 ? -18.062 22.438 -0.184 1 98.44 81 VAL A O 1
ATOM 585 N N . ARG A 1 82 ? -18.781 21.609 -2.125 1 97.94 82 ARG A N 1
ATOM 586 C CA . ARG A 1 82 ? -20.141 22.125 -1.988 1 97.94 82 ARG A CA 1
ATOM 587 C C . ARG A 1 82 ? -21.078 21.047 -1.45 1 97.94 82 ARG A C 1
ATOM 589 O O . ARG A 1 82 ? -22.141 21.375 -0.904 1 97.94 82 ARG A O 1
ATOM 596 N N . GLY A 1 83 ? -20.734 19.828 -1.714 1 98.19 83 GLY A N 1
ATOM 597 C CA . GLY A 1 83 ? -21.547 18.734 -1.246 1 98.19 83 GLY A CA 1
ATOM 598 C C . GLY A 1 83 ? -20.891 17.375 -1.425 1 98.19 83 GLY A C 1
ATOM 599 O O . GLY A 1 83 ? -20.047 17.203 -2.305 1 98.19 83 GLY A O 1
ATOM 600 N N . ILE A 1 84 ? -21.234 16.438 -0.512 1 98.44 84 ILE A N 1
ATOM 601 C CA . ILE A 1 84 ? -20.766 15.062 -0.604 1 98.44 84 ILE A CA 1
ATOM 602 C C . ILE A 1 84 ? -21.938 14.094 -0.37 1 98.44 84 ILE A C 1
ATOM 604 O O . ILE A 1 84 ? -22.672 14.227 0.611 1 98.44 84 ILE A O 1
ATOM 608 N N . ASP A 1 85 ? -22.141 13.18 -1.282 1 97.75 85 ASP A N 1
ATOM 609 C CA . ASP A 1 85 ? -23.109 12.102 -1.128 1 97.75 85 ASP A CA 1
ATOM 610 C C . ASP A 1 85 ? -22.422 10.734 -1.177 1 97.75 85 ASP A C 1
ATOM 612 O O . ASP A 1 85 ? -21.688 10.445 -2.117 1 97.75 85 ASP A O 1
ATOM 616 N N . VAL A 1 86 ? -22.609 9.984 -0.179 1 96.88 86 VAL A N 1
ATOM 617 C CA . VAL A 1 86 ? -22.109 8.609 -0.125 1 96.88 86 VAL A CA 1
ATOM 618 C C . VAL A 1 86 ? -23.219 7.641 -0.504 1 96.88 86 VAL A C 1
ATOM 620 O O . VAL A 1 86 ? -24.203 7.496 0.228 1 96.88 86 VAL A O 1
ATOM 623 N N . LEU A 1 87 ? -23.078 6.926 -1.629 1 94.88 87 LEU A N 1
ATOM 624 C CA . LEU A 1 87 ? -24.141 6.105 -2.199 1 94.88 87 LEU A CA 1
ATOM 625 C C . LEU A 1 87 ? -23.719 4.641 -2.25 1 94.88 87 LEU A C 1
ATOM 627 O O . LEU A 1 87 ? -22.969 4.234 -3.135 1 94.88 87 LEU A O 1
ATOM 631 N N . PRO A 1 88 ? -24.188 3.846 -1.341 1 92.31 88 PRO A N 1
ATOM 632 C CA . PRO A 1 88 ? -23.906 2.41 -1.411 1 92.31 88 PRO A CA 1
ATOM 633 C C . PRO A 1 88 ? -24.453 1.763 -2.682 1 92.31 88 PRO A C 1
ATOM 635 O O . PRO A 1 88 ? -25.547 2.115 -3.139 1 92.31 88 PRO A O 1
ATOM 638 N N . GLN A 1 89 ? -23.625 0.941 -3.268 1 88 89 GLN A N 1
ATOM 639 C CA . GLN A 1 89 ? -24.016 0.107 -4.402 1 88 89 GLN A CA 1
ATOM 640 C C . GLN A 1 89 ? -23.812 -1.373 -4.09 1 88 89 GLN A C 1
ATOM 642 O O . GLN A 1 89 ? -23.266 -1.723 -3.039 1 88 89 GLN A O 1
ATOM 647 N N . CYS A 1 90 ? -24.219 -2.289 -4.91 1 83 90 CYS A N 1
ATOM 648 C CA . CYS A 1 90 ? -24.094 -3.727 -4.699 1 83 90 CYS A CA 1
ATOM 649 C C . CYS A 1 90 ? -22.625 -4.141 -4.613 1 83 90 CYS A C 1
ATOM 651 O O . CYS A 1 90 ? -22.266 -4.969 -3.779 1 83 90 CYS A O 1
ATOM 653 N N . ASP A 1 91 ? -21.844 -3.537 -5.391 1 84.12 91 ASP A N 1
ATOM 654 C CA . ASP A 1 91 ? -20.469 -4.004 -5.48 1 84.12 91 ASP A CA 1
ATOM 655 C C . ASP A 1 91 ? -19.5 -2.969 -4.918 1 84.12 91 ASP A C 1
ATOM 657 O O . ASP A 1 91 ? -18.297 -3.033 -5.172 1 84.12 91 ASP A O 1
ATOM 661 N N . GLY A 1 92 ? -20.047 -2.006 -4.211 1 92.38 92 GLY A N 1
ATOM 662 C CA . GLY A 1 92 ? -19.188 -0.975 -3.664 1 92.38 92 GLY A CA 1
ATOM 663 C C . GLY A 1 92 ? -19.938 0.278 -3.252 1 92.38 92 GLY A C 1
ATOM 664 O O . GLY A 1 92 ? -21.109 0.214 -2.891 1 92.38 92 GLY A O 1
ATOM 665 N N . ILE A 1 93 ? -19.188 1.355 -3.123 1 95.06 93 ILE A N 1
ATOM 666 C CA . ILE A 1 93 ? -19.75 2.639 -2.713 1 95.06 93 ILE A CA 1
ATOM 667 C C . ILE A 1 93 ? -19.312 3.729 -3.689 1 95.06 93 ILE A C 1
ATOM 669 O O . ILE A 1 93 ? -18.141 3.77 -4.105 1 95.06 93 ILE A O 1
ATOM 673 N N . VAL A 1 94 ? -20.203 4.52 -4.105 1 94.19 94 VAL A N 1
ATOM 674 C CA . VAL A 1 94 ? -19.875 5.703 -4.895 1 94.19 94 VAL A CA 1
ATOM 675 C C . VAL A 1 94 ? -19.969 6.949 -4.012 1 94.19 94 VAL A C 1
ATOM 677 O O . VAL A 1 94 ? -20.984 7.176 -3.344 1 94.19 94 VAL A O 1
ATOM 680 N N . VAL A 1 95 ? -18.906 7.668 -3.967 1 97 95 VAL A N 1
ATOM 681 C CA . VAL A 1 95 ? -18.906 8.953 -3.281 1 97 95 VAL A CA 1
ATOM 682 C C . VAL A 1 95 ? -18.938 10.086 -4.305 1 97 95 VAL A C 1
ATOM 684 O O . VAL A 1 95 ? -17.984 10.266 -5.07 1 97 95 VAL A O 1
ATOM 687 N N . GLN A 1 96 ? -20 10.828 -4.285 1 97.44 96 GLN A N 1
ATOM 688 C CA . GLN A 1 96 ? -20.156 11.969 -5.18 1 97.44 96 GLN A CA 1
ATOM 689 C C . GLN A 1 96 ? -19.781 13.273 -4.48 1 97.44 96 GLN A C 1
ATOM 691 O O . GLN A 1 96 ? -20.328 13.602 -3.424 1 97.44 96 GLN A O 1
ATOM 696 N N . ILE A 1 97 ? -18.844 13.969 -5.102 1 98.31 97 ILE A N 1
ATOM 697 C CA . ILE A 1 97 ? -18.359 15.227 -4.531 1 98.31 97 ILE A CA 1
ATOM 698 C C . ILE A 1 97 ? -18.672 16.375 -5.488 1 98.31 97 ILE A C 1
ATOM 700 O O . ILE A 1 97 ? -18.312 16.312 -6.672 1 98.31 97 ILE A O 1
ATOM 704 N N . GLU A 1 98 ? -19.312 17.344 -4.984 1 98.56 98 GLU A N 1
ATOM 705 C CA . GLU A 1 98 ? -19.516 18.594 -5.723 1 98.56 98 GLU A CA 1
ATOM 706 C C . GLU A 1 98 ? -18.453 19.625 -5.348 1 98.56 98 GLU A C 1
ATOM 708 O O . GLU A 1 98 ? -18.328 20 -4.184 1 98.56 98 GLU A O 1
ATOM 713 N N . ILE A 1 99 ? -17.688 20.016 -6.363 1 98.44 99 ILE A N 1
ATOM 714 C CA . ILE A 1 99 ? -16.609 20.953 -6.094 1 98.44 99 ILE A CA 1
ATOM 715 C C . ILE A 1 99 ? -16.828 22.25 -6.887 1 98.44 99 ILE A C 1
ATOM 717 O O . ILE A 1 99 ? -17.688 22.281 -7.781 1 98.44 99 ILE A O 1
ATOM 721 N N . SER A 1 100 ? -16.141 23.266 -6.586 1 98.31 100 SER A N 1
ATOM 722 C CA . SER A 1 100 ? -16.25 24.562 -7.238 1 98.31 100 SER A CA 1
ATOM 723 C C . SER A 1 100 ? -15.93 24.469 -8.727 1 98.31 100 SER A C 1
ATOM 725 O O . SER A 1 100 ? -15.203 23.562 -9.148 1 98.31 100 SER A O 1
ATOM 727 N N . SER A 1 101 ? -16.359 25.438 -9.516 1 96.88 101 SER A N 1
ATOM 728 C CA . SER A 1 101 ? -16.141 25.469 -10.961 1 96.88 101 SER A CA 1
ATOM 729 C C . SER A 1 101 ? -14.664 25.625 -11.305 1 96.88 101 SER A C 1
ATOM 731 O O . SER A 1 101 ? -14.195 25.078 -12.297 1 96.88 101 SER A O 1
ATOM 733 N N . ALA A 1 102 ? -14.031 26.359 -10.516 1 96.69 102 ALA A N 1
ATOM 734 C CA . ALA A 1 102 ? -12.602 26.562 -10.734 1 96.69 102 ALA A CA 1
ATOM 735 C C . ALA A 1 102 ? -11.836 25.25 -10.586 1 96.69 102 ALA A C 1
ATOM 737 O O . ALA A 1 102 ? -10.977 24.922 -11.414 1 96.69 102 ALA A O 1
ATOM 738 N N . CYS A 1 103 ? -12.156 24.5 -9.539 1 97 103 CYS A N 1
ATOM 739 C CA . CYS A 1 103 ? -11.523 23.203 -9.312 1 97 103 CYS A CA 1
ATOM 740 C C . CYS A 1 103 ? -11.891 22.219 -10.414 1 97 103 CYS A C 1
ATOM 742 O O . CYS A 1 103 ? -11.039 21.438 -10.867 1 97 103 CYS A O 1
ATOM 744 N N . GLU A 1 104 ? -13.078 22.266 -10.844 1 95.69 104 GLU A N 1
ATOM 745 C CA . GLU A 1 104 ? -13.531 21.406 -11.93 1 95.69 104 GLU A CA 1
ATOM 746 C C . GLU A 1 104 ? -12.75 21.688 -13.211 1 95.69 104 GLU A C 1
ATOM 748 O O . GLU A 1 104 ? -12.336 20.766 -13.914 1 95.69 104 GLU A O 1
ATOM 753 N N . ALA A 1 105 ? -12.586 22.922 -13.539 1 94.31 105 ALA A N 1
ATOM 754 C CA . ALA A 1 105 ? -11.875 23.312 -14.742 1 94.31 105 ALA A CA 1
ATOM 755 C C . ALA A 1 105 ? -10.43 22.828 -14.711 1 94.31 105 ALA A C 1
ATOM 757 O O . ALA A 1 105 ? -9.906 22.328 -15.719 1 94.31 105 ALA A O 1
ATOM 758 N N . ARG A 1 106 ? -9.828 22.906 -13.578 1 92.19 106 ARG A N 1
ATOM 759 C CA . ARG A 1 106 ? -8.453 22.453 -13.414 1 92.19 106 ARG A CA 1
ATOM 760 C C . ARG A 1 106 ? -8.367 20.938 -13.578 1 92.19 106 ARG A C 1
ATOM 762 O O . ARG A 1 106 ? -7.438 20.422 -14.219 1 92.19 106 ARG A O 1
ATOM 769 N N . LEU A 1 107 ? -9.305 20.281 -13.008 1 89.81 107 LEU A N 1
ATOM 770 C CA . LEU A 1 107 ? -9.344 18.812 -13.094 1 89.81 107 LEU A CA 1
ATOM 771 C C . LEU A 1 107 ? -9.508 18.359 -14.547 1 89.81 107 LEU A C 1
ATOM 773 O O . LEU A 1 107 ? -8.828 17.438 -14.984 1 89.81 107 LEU A O 1
ATOM 777 N N . LYS A 1 108 ? -10.32 19 -15.312 1 86.69 108 LYS A N 1
ATOM 778 C CA . LYS A 1 108 ? -10.547 18.688 -16.719 1 86.69 108 LYS A CA 1
ATOM 779 C C . LYS A 1 108 ? -9.297 18.953 -17.547 1 86.69 108 LYS A C 1
ATOM 781 O O . LYS A 1 108 ? -8.945 18.172 -18.422 1 86.69 108 LYS A O 1
ATOM 786 N N . SER A 1 109 ? -8.672 19.984 -17.25 1 85.69 109 SER A N 1
ATOM 787 C CA . SER A 1 109 ? -7.449 20.344 -17.969 1 85.69 109 SER A CA 1
ATOM 788 C C . SER A 1 109 ? -6.352 19.312 -17.734 1 85.69 109 SER A C 1
ATOM 790 O O . SER A 1 109 ? -5.641 18.938 -18.672 1 85.69 109 SER A O 1
ATOM 792 N N . ARG A 1 110 ? -6.258 18.844 -16.562 1 79.94 110 ARG A N 1
ATOM 793 C CA . ARG A 1 110 ? -5.262 17.828 -16.234 1 79.94 110 ARG A CA 1
ATOM 794 C C . ARG A 1 110 ? -5.555 16.516 -16.953 1 79.94 110 ARG A C 1
ATOM 796 O O . ARG A 1 110 ? -4.637 15.859 -17.438 1 79.94 110 ARG A O 1
ATOM 803 N N . ARG A 1 111 ? -6.754 16.156 -17 1 75.5 111 ARG A N 1
ATOM 804 C CA . ARG A 1 111 ? -7.16 14.922 -17.656 1 75.5 111 ARG A CA 1
ATOM 805 C C . ARG A 1 111 ? -6.887 14.977 -19.156 1 75.5 111 ARG A C 1
ATOM 807 O O . ARG A 1 111 ? -6.441 13.992 -19.75 1 75.5 111 ARG A O 1
ATOM 814 N N . ARG A 1 112 ? -7.172 16.109 -19.734 1 67.19 112 ARG A N 1
ATOM 815 C CA . ARG A 1 112 ? -6.918 16.297 -21.156 1 67.19 112 ARG A CA 1
ATOM 816 C C . ARG A 1 112 ? -5.426 16.203 -21.469 1 67.19 112 ARG A C 1
ATOM 818 O O . ARG A 1 112 ? -5.031 15.602 -22.469 1 67.19 112 ARG A O 1
ATOM 825 N N . ALA A 1 113 ? -4.73 16.703 -20.594 1 63.34 113 ALA A N 1
ATOM 826 C CA . ALA A 1 113 ? -3.283 16.672 -20.766 1 63.34 113 ALA A CA 1
ATOM 827 C C . ALA A 1 113 ? -2.758 15.234 -20.703 1 63.34 113 ALA A C 1
ATOM 829 O O . ALA A 1 113 ? -1.857 14.859 -21.453 1 63.34 113 ALA A O 1
ATOM 830 N N . MET A 1 114 ? -3.379 14.453 -19.891 1 62.34 114 MET A N 1
ATOM 831 C CA . MET A 1 114 ? -2.967 13.062 -19.75 1 62.34 114 MET A CA 1
ATOM 832 C C . MET A 1 114 ? -3.393 12.234 -20.953 1 62.34 114 MET A C 1
ATOM 834 O O . MET A 1 114 ? -2.637 11.383 -21.422 1 62.34 114 MET A O 1
ATOM 838 N N . ALA A 1 115 ? -4.645 12.5 -21.438 1 55.34 115 ALA A N 1
ATOM 839 C CA . ALA A 1 115 ? -5.168 11.773 -22.594 1 55.34 115 ALA A CA 1
ATOM 840 C C . ALA A 1 115 ? -4.402 12.141 -23.859 1 55.34 115 ALA A C 1
ATOM 842 O O . ALA A 1 115 ? -4.191 11.297 -24.734 1 55.34 115 ALA A O 1
ATOM 843 N N . GLY A 1 116 ? -4.242 13.477 -24.094 1 47.81 116 GLY A N 1
ATOM 844 C CA . GLY A 1 116 ? -3.49 13.961 -25.234 1 47.81 116 GLY A CA 1
ATOM 845 C C . GLY A 1 116 ? -2.084 13.391 -25.312 1 47.81 116 GLY A C 1
ATOM 846 O O . GLY A 1 116 ? -1.5 13.305 -26.391 1 47.81 116 GLY A O 1
ATOM 847 N N . ARG A 1 117 ? -1.625 13.133 -24.188 1 45.66 117 ARG A N 1
ATOM 848 C CA . ARG A 1 117 ? -0.277 12.57 -24.156 1 45.66 117 ARG A CA 1
ATOM 849 C C . ARG A 1 117 ? -0.248 11.172 -24.75 1 45.66 117 ARG A C 1
ATOM 851 O O . ARG A 1 117 ? 0.821 10.656 -25.094 1 45.66 117 ARG A O 1
ATOM 858 N N . THR A 1 118 ? -1.44 10.453 -24.828 1 41.44 118 THR A N 1
ATOM 859 C CA . THR A 1 118 ? -1.477 9.133 -25.453 1 41.44 118 THR A CA 1
ATOM 860 C C . THR A 1 118 ? -1.229 9.25 -26.953 1 41.44 118 THR A C 1
ATOM 862 O O . THR A 1 118 ? -0.909 8.258 -27.609 1 41.44 118 THR A O 1
ATOM 865 N N . GLY A 1 119 ? -1.634 10.32 -27.641 1 34.88 119 GLY A N 1
ATOM 866 C CA . GLY A 1 119 ? -1.442 10.461 -29.062 1 34.88 119 GLY A CA 1
ATOM 867 C C . GLY A 1 119 ? -0.01 10.781 -29.453 1 34.88 119 GLY A C 1
ATOM 868 O O . GLY A 1 119 ? 0.359 10.703 -30.625 1 34.88 119 GLY A O 1
ATOM 869 N N . CYS A 1 120 ? 0.518 11.875 -28.938 1 32.16 120 CYS A N 1
ATOM 870 C CA . CYS A 1 120 ? 1.828 12.242 -29.469 1 32.16 120 CYS A CA 1
ATOM 871 C C . CYS A 1 120 ? 2.898 11.266 -29 1 32.16 120 CYS A C 1
ATOM 873 O O . CYS A 1 120 ? 3.033 11.016 -27.797 1 32.16 120 CYS A O 1
ATOM 875 N N . GLY A 1 121 ? 3.234 10.25 -29.656 1 29.56 121 GLY A N 1
ATOM 876 C CA . GLY A 1 121 ? 4.34 9.305 -29.562 1 29.56 121 GLY A CA 1
ATOM 877 C C . GLY A 1 121 ? 5.52 9.852 -28.781 1 29.56 121 GLY A C 1
ATOM 878 O O . GLY A 1 121 ? 6.328 9.094 -28.25 1 29.56 121 GLY A O 1
ATOM 879 N N . LEU A 1 122 ? 6.188 10.922 -29.297 1 29.77 122 LEU A N 1
ATOM 880 C CA . LEU A 1 122 ? 7.527 11.414 -29 1 29.77 122 LEU A CA 1
ATOM 881 C C . LEU A 1 122 ? 7.594 11.961 -27.562 1 29.77 122 LEU A C 1
ATOM 883 O O . LEU A 1 122 ? 8.664 12.367 -27.109 1 29.77 122 LEU A O 1
ATOM 887 N N . CYS A 1 123 ? 6.527 12.578 -27.078 1 33.44 123 CYS A N 1
ATOM 888 C CA . CYS A 1 123 ? 6.816 13.25 -25.812 1 33.44 123 CYS A CA 1
ATOM 889 C C . CYS A 1 123 ? 6.906 12.242 -24.672 1 33.44 123 CYS A C 1
ATOM 891 O O . CYS A 1 123 ? 5.887 11.844 -24.109 1 33.44 123 CYS A O 1
ATOM 893 N N . GLY A 1 124 ? 7.547 11.234 -24.641 1 35.56 124 GLY A N 1
ATOM 894 C CA . GLY A 1 124 ? 8.016 10.203 -23.719 1 35.56 124 GLY A CA 1
ATOM 895 C C . GLY A 1 124 ? 8.195 10.711 -22.312 1 35.56 124 GLY A C 1
ATOM 896 O O . GLY A 1 124 ? 8.43 9.922 -21.391 1 35.56 124 GLY A O 1
ATOM 897 N N . VAL A 1 125 ? 8.711 11.93 -22.109 1 36.78 125 VAL A N 1
ATOM 898 C CA . VAL A 1 125 ? 9.328 12.461 -20.906 1 36.78 125 VAL A CA 1
ATOM 899 C C . VAL A 1 125 ? 8.258 12.68 -19.828 1 36.78 125 VAL A C 1
ATOM 901 O O . VAL A 1 125 ? 8.57 12.984 -18.688 1 36.78 125 VAL A O 1
ATOM 904 N N . GLU A 1 126 ? 7.027 12.938 -20.047 1 44.19 126 GLU A N 1
ATOM 905 C CA . GLU A 1 126 ? 6.156 13.492 -19.016 1 44.19 126 GLU A CA 1
ATOM 906 C C . GLU A 1 126 ? 5.641 12.398 -18.078 1 44.19 126 GLU A C 1
ATOM 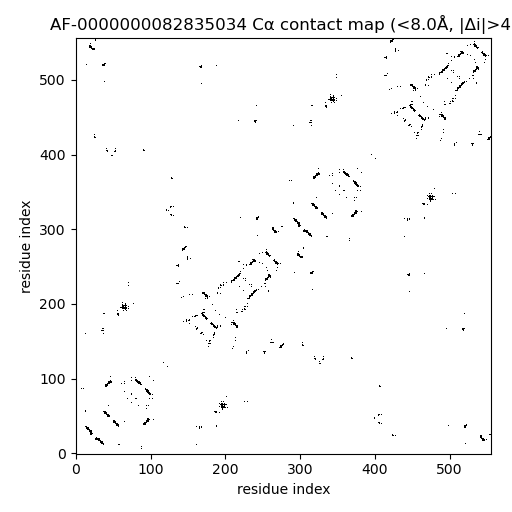908 O O . GLU A 1 126 ? 4.84 12.664 -17.188 1 44.19 126 GLU A O 1
ATOM 913 N N . THR A 1 127 ? 5.879 11.227 -18.438 1 49.5 127 THR A N 1
ATOM 914 C CA . THR A 1 127 ? 5.254 10.156 -17.656 1 49.5 127 THR A CA 1
ATOM 915 C C . THR A 1 127 ? 5.773 10.156 -16.219 1 49.5 127 THR A C 1
ATOM 917 O O . THR A 1 127 ? 5.047 9.797 -15.297 1 49.5 127 THR A O 1
ATOM 920 N N . LEU A 1 128 ? 6.887 10.68 -16.016 1 55.09 128 LEU A N 1
ATOM 921 C CA . LEU A 1 128 ? 7.484 10.578 -14.688 1 55.09 128 LEU A CA 1
ATOM 922 C C . LEU A 1 128 ? 7.121 11.789 -13.836 1 55.09 128 LEU A C 1
ATOM 924 O O . LEU A 1 128 ? 6.812 11.648 -12.648 1 55.09 128 LEU A O 1
ATOM 928 N N . PRO A 1 129 ? 7.039 13.008 -14.461 1 52.5 129 PRO A N 1
ATOM 929 C CA . PRO A 1 129 ? 6.984 14.195 -13.609 1 52.5 129 PRO A CA 1
ATOM 930 C C . PRO A 1 129 ? 5.66 14.328 -12.859 1 52.5 129 PRO A C 1
ATOM 932 O O . PRO A 1 129 ? 5.625 14.875 -11.75 1 52.5 129 PRO A O 1
ATOM 935 N N . GLU A 1 130 ? 4.59 13.648 -13.328 1 60.5 130 GLU A N 1
ATOM 936 C CA . GLU A 1 130 ? 3.287 13.922 -12.727 1 60.5 130 GLU A CA 1
ATOM 937 C C . GLU A 1 130 ? 3.16 13.258 -11.359 1 60.5 130 GLU A C 1
ATOM 939 O O . GLU A 1 130 ? 2.49 13.781 -10.469 1 60.5 130 GLU A O 1
ATOM 944 N N . VAL A 1 131 ? 4.027 12.266 -11.195 1 60.88 131 VAL A N 1
ATOM 945 C CA . VAL A 1 131 ? 3.908 11.578 -9.914 1 60.88 131 VAL A CA 1
ATOM 946 C C . VAL A 1 131 ? 4.656 12.359 -8.836 1 60.88 131 VAL A C 1
ATOM 948 O O . VAL A 1 131 ? 4.258 12.352 -7.668 1 60.88 131 VAL A O 1
ATOM 951 N N . LEU A 1 132 ? 5.625 13.102 -9.328 1 70.75 132 LEU A N 1
ATOM 952 C CA . LEU A 1 132 ? 6.414 13.836 -8.352 1 70.75 132 LEU A CA 1
ATOM 953 C C . LEU A 1 132 ? 6.047 15.32 -8.367 1 70.75 132 LEU A C 1
ATOM 955 O O . LEU A 1 132 ? 6.895 16.172 -8.656 1 70.75 132 LEU A O 1
ATOM 959 N N . ARG A 1 133 ? 4.785 15.602 -8.047 1 73.31 133 ARG A N 1
ATOM 960 C CA . ARG A 1 133 ? 4.363 17 -7.988 1 73.31 133 ARG A CA 1
ATOM 961 C C . ARG A 1 133 ? 5.094 17.75 -6.875 1 73.31 133 ARG A C 1
ATOM 963 O O . ARG A 1 133 ? 5.305 17.203 -5.789 1 73.31 133 ARG A O 1
ATOM 970 N N . PRO A 1 134 ? 5.422 18.953 -7.207 1 77.06 134 PRO A N 1
ATOM 971 C CA . PRO A 1 134 ? 6.062 19.75 -6.156 1 77.06 134 PRO A CA 1
ATOM 972 C C . PRO A 1 134 ? 5.145 19.984 -4.957 1 77.06 134 PRO A C 1
ATOM 974 O O . PRO A 1 134 ? 3.936 20.156 -5.125 1 77.06 134 PRO A O 1
ATOM 977 N N . VAL A 1 135 ? 5.684 19.891 -3.842 1 85.81 135 VAL A N 1
ATOM 978 C CA . VAL A 1 135 ? 4.984 20.141 -2.586 1 85.81 135 VAL A CA 1
ATOM 979 C C . VAL A 1 135 ? 5.488 21.438 -1.963 1 85.81 135 VAL A C 1
ATOM 981 O O . VAL A 1 135 ? 6.695 21.625 -1.792 1 85.81 135 VAL A O 1
ATOM 984 N N . ALA A 1 136 ? 4.598 22.344 -1.749 1 87.94 136 ALA A N 1
ATOM 985 C CA . ALA A 1 136 ? 4.988 23.594 -1.088 1 87.94 136 ALA A CA 1
ATOM 986 C C . ALA A 1 136 ? 5.48 23.328 0.332 1 87.94 136 ALA A C 1
ATOM 988 O O . ALA A 1 136 ? 4.918 22.484 1.045 1 87.94 136 ALA A O 1
ATOM 989 N N . PRO A 1 137 ? 6.508 24.078 0.731 1 93.44 137 PRO A N 1
ATOM 990 C CA . PRO A 1 137 ? 6.977 23.906 2.109 1 93.44 137 PRO A CA 1
ATOM 991 C C . PRO A 1 137 ? 5.902 24.25 3.143 1 93.44 137 PRO A C 1
ATOM 993 O O . PRO A 1 137 ? 5.129 25.188 2.945 1 93.44 137 PRO A O 1
ATOM 996 N N . VAL A 1 138 ? 5.895 23.469 4.164 1 95.25 138 VAL A N 1
ATOM 997 C CA . VAL A 1 138 ? 4.957 23.719 5.25 1 95.25 138 VAL A CA 1
ATOM 998 C C . VAL A 1 138 ? 5.461 24.891 6.098 1 95.25 138 VAL A C 1
ATOM 1000 O O . VAL A 1 138 ? 6.66 25.172 6.129 1 95.25 138 VAL A O 1
ATOM 1003 N N . PRO A 1 139 ? 4.566 25.594 6.723 1 89.06 139 PRO A N 1
ATOM 1004 C CA . PRO A 1 139 ? 5 26.719 7.566 1 89.06 139 PRO A CA 1
ATOM 1005 C C . PRO A 1 139 ? 5.844 26.25 8.758 1 89.06 139 PRO A C 1
ATOM 1007 O O . PRO A 1 139 ? 5.734 25.109 9.195 1 89.06 139 PRO A O 1
ATOM 1010 N N . ALA A 1 140 ? 6.633 27.25 9.172 1 85.88 140 ALA A N 1
ATOM 1011 C CA . ALA A 1 140 ? 7.383 26.984 10.398 1 85.88 140 ALA A CA 1
ATOM 1012 C C . ALA A 1 140 ? 6.449 26.844 11.594 1 85.88 140 ALA A C 1
ATOM 1014 O O . ALA A 1 140 ? 5.383 27.469 11.641 1 85.88 140 ALA A O 1
ATOM 1015 N N . GLY A 1 141 ? 6.684 25.922 12.383 1 86.19 141 GLY A N 1
ATOM 1016 C CA . GLY A 1 141 ? 5.918 25.734 13.602 1 86.19 141 GLY A CA 1
ATOM 1017 C C . GLY A 1 141 ? 6.793 25.516 14.828 1 86.19 141 GLY A C 1
ATOM 1018 O O . GLY A 1 141 ? 8 25.328 14.703 1 86.19 141 GLY A O 1
ATOM 1019 N N . ALA A 1 142 ? 6.18 25.656 15.984 1 89.25 142 ALA A N 1
ATOM 1020 C CA . ALA A 1 142 ? 6.898 25.391 17.234 1 89.25 142 ALA A CA 1
ATOM 1021 C C . ALA A 1 142 ? 7.355 23.938 17.297 1 89.25 142 ALA A C 1
ATOM 1023 O O . ALA A 1 142 ? 6.625 23.031 16.891 1 89.25 142 ALA A O 1
ATOM 1024 N N . PRO A 1 143 ? 8.57 23.797 17.781 1 95.31 143 PRO A N 1
ATOM 1025 C CA . PRO A 1 143 ? 9.023 22.422 17.969 1 95.31 143 PRO A CA 1
ATOM 1026 C C . PRO A 1 143 ? 8.195 21.672 19.016 1 95.31 143 PRO A C 1
ATOM 1028 O O . PRO A 1 143 ? 7.609 22.281 19.906 1 95.31 143 PRO A O 1
ATOM 1031 N N . LEU A 1 144 ? 8.133 20.391 18.844 1 96.69 144 LEU A N 1
ATOM 1032 C CA . LEU A 1 144 ? 7.438 19.531 19.797 1 96.69 144 LEU A CA 1
ATOM 1033 C C . LEU A 1 144 ? 8.43 18.688 20.594 1 96.69 144 LEU A C 1
ATOM 1035 O O . LEU A 1 144 ? 9.43 18.219 20.062 1 96.69 144 LEU A O 1
ATOM 1039 N N . PRO A 1 145 ? 8.109 18.484 21.891 1 96.75 145 PRO A N 1
ATOM 1040 C CA . PRO A 1 145 ? 8.953 17.562 22.656 1 96.75 145 PRO A CA 1
ATOM 1041 C C . PRO A 1 145 ? 8.898 16.141 22.125 1 96.75 145 PRO A C 1
ATOM 1043 O O . PRO A 1 145 ? 7.824 15.633 21.781 1 96.75 145 PRO A O 1
ATOM 1046 N N . VAL A 1 146 ? 10.078 15.516 22.109 1 97.25 146 VAL A N 1
ATOM 1047 C CA . VAL A 1 146 ? 10.156 14.141 21.625 1 97.25 146 VAL A CA 1
ATOM 1048 C C . VAL A 1 146 ? 9.266 13.242 22.484 1 97.25 146 VAL A C 1
ATOM 1050 O O . VAL A 1 146 ? 8.633 12.32 21.969 1 97.25 146 VAL A O 1
ATOM 1053 N N . GLY A 1 147 ? 9.203 13.555 23.734 1 96.44 147 GLY A N 1
ATOM 1054 C CA . GLY A 1 147 ? 8.352 12.789 24.641 1 96.44 147 GLY A CA 1
ATOM 1055 C C . GLY A 1 147 ? 6.883 12.852 24.266 1 96.44 147 GLY A C 1
ATOM 1056 O O . GLY A 1 147 ? 6.156 11.867 24.422 1 96.44 147 GLY A O 1
ATOM 1057 N N . ALA A 1 148 ? 6.453 14.031 23.859 1 96.81 148 ALA A N 1
ATOM 1058 C CA . ALA A 1 148 ? 5.066 14.203 23.438 1 96.81 148 ALA A CA 1
ATOM 1059 C C . ALA A 1 148 ? 4.758 13.359 22.203 1 96.81 148 ALA A C 1
ATOM 1061 O O . ALA A 1 148 ? 3.695 12.734 22.125 1 96.81 148 ALA A O 1
ATOM 1062 N N . VAL A 1 149 ? 5.699 13.258 21.266 1 98 149 VAL A N 1
ATOM 1063 C CA . VAL A 1 149 ? 5.516 12.492 20.031 1 98 149 VAL A CA 1
ATOM 1064 C C . VAL A 1 149 ? 5.465 11 20.344 1 98 149 VAL A C 1
ATOM 1066 O O . VAL A 1 149 ? 4.594 10.281 19.859 1 98 149 VAL A O 1
ATOM 1069 N N . LEU A 1 150 ? 6.375 10.562 21.219 1 97.62 150 LEU A N 1
ATOM 1070 C CA . LEU A 1 150 ? 6.426 9.156 21.625 1 97.62 150 LEU A CA 1
ATOM 1071 C C . LEU A 1 150 ? 5.141 8.742 22.328 1 97.62 150 LEU A C 1
ATOM 1073 O O . LEU A 1 150 ? 4.578 7.688 22.031 1 97.62 150 LEU A O 1
ATOM 1077 N N . ARG A 1 151 ? 4.668 9.57 23.203 1 96.62 151 ARG A N 1
ATOM 1078 C CA . ARG A 1 151 ? 3.43 9.297 23.922 1 96.62 151 ARG A CA 1
ATOM 1079 C C . ARG A 1 151 ? 2.238 9.258 22.969 1 96.62 151 ARG A C 1
ATOM 1081 O O . ARG A 1 151 ? 1.353 8.414 23.109 1 96.62 151 ARG A O 1
ATOM 1088 N N . ALA A 1 152 ? 2.203 10.188 22.078 1 98.25 152 ALA A N 1
ATOM 1089 C CA . ALA A 1 152 ? 1.114 10.25 21.109 1 98.25 152 ALA A CA 1
ATOM 1090 C C . ALA A 1 152 ? 1.022 8.961 20.312 1 98.25 152 ALA A C 1
ATOM 1092 O O . ALA A 1 152 ? -0.074 8.461 20.047 1 98.25 152 ALA A O 1
ATOM 1093 N N . MET A 1 153 ? 2.158 8.398 19.922 1 98.12 153 MET A N 1
ATOM 1094 C CA . MET A 1 153 ? 2.17 7.164 19.141 1 98.12 153 MET A CA 1
ATOM 1095 C C . MET A 1 153 ? 1.588 6.008 19.953 1 98.12 153 MET A C 1
ATOM 1097 O O . MET A 1 153 ? 0.802 5.215 19.422 1 98.12 153 MET A O 1
ATOM 1101 N N . ARG A 1 154 ? 1.933 5.934 21.203 1 96.88 154 ARG A N 1
ATOM 1102 C CA . ARG A 1 154 ? 1.391 4.898 22.062 1 96.88 154 ARG A CA 1
ATOM 1103 C C . ARG A 1 154 ? -0.119 5.051 22.234 1 96.88 154 ARG A C 1
ATOM 1105 O O . ARG A 1 154 ? -0.857 4.066 22.172 1 96.88 154 ARG A O 1
ATOM 1112 N N . ASP A 1 155 ? -0.494 6.289 22.453 1 97.56 155 ASP A N 1
ATOM 1113 C CA . ASP A 1 155 ? -1.914 6.574 22.641 1 97.56 155 ASP A CA 1
ATOM 1114 C C . ASP A 1 155 ? -2.707 6.242 21.375 1 97.56 155 ASP A C 1
ATOM 1116 O O . ASP A 1 155 ? -3.832 5.742 21.453 1 97.56 155 ASP A O 1
ATOM 1120 N N . MET A 1 156 ? -2.152 6.512 20.203 1 97.94 156 MET A N 1
ATOM 1121 C CA . MET A 1 156 ? -2.826 6.188 18.953 1 97.94 156 MET A CA 1
ATOM 1122 C C . MET A 1 156 ? -3.041 4.684 18.812 1 97.94 156 MET A C 1
ATOM 1124 O O . MET A 1 156 ? -4.105 4.238 18.391 1 97.94 156 MET A O 1
ATOM 1128 N N . ARG A 1 157 ? -2.033 3.908 19.156 1 97.06 157 ARG A N 1
ATOM 1129 C CA . ARG A 1 157 ? -2.139 2.455 19.078 1 97.06 157 ARG A CA 1
ATOM 1130 C C . ARG A 1 157 ? -3.314 1.946 19.906 1 97.06 157 ARG A C 1
ATOM 1132 O O . ARG A 1 157 ? -4.027 1.034 19.484 1 97.06 157 ARG A O 1
ATOM 1139 N N . ALA A 1 158 ? -3.586 2.592 20.984 1 96.69 158 ALA A N 1
ATOM 1140 C CA . ALA A 1 158 ? -4.648 2.184 21.891 1 96.69 158 ALA A CA 1
ATOM 1141 C C . ALA A 1 158 ? -6.023 2.521 21.328 1 96.69 158 ALA A C 1
ATOM 1143 O O . ALA A 1 158 ? -7.043 2.031 21.812 1 96.69 158 ALA A O 1
ATOM 1144 N N . ARG A 1 159 ? -6.055 3.281 20.281 1 97.81 159 ARG A N 1
ATOM 1145 C CA . ARG A 1 159 ? -7.316 3.756 19.719 1 97.81 159 ARG A CA 1
ATOM 1146 C C . ARG A 1 159 ? -7.59 3.121 18.359 1 97.81 159 ARG A C 1
ATOM 1148 O O . ARG A 1 159 ? -8.375 3.646 17.578 1 97.81 159 ARG A O 1
ATOM 1155 N N . GLN A 1 160 ? -6.992 2.043 18.109 1 97.88 160 GLN A N 1
ATOM 1156 C CA . GLN A 1 160 ? -7.16 1.329 16.844 1 97.88 160 GLN A CA 1
ATOM 1157 C C . GLN A 1 160 ? -8.094 0.131 17.016 1 97.88 160 GLN A C 1
ATOM 1159 O O . GLN A 1 160 ? -7.66 -1.018 16.906 1 97.88 160 GLN A O 1
ATOM 1164 N N . ALA A 1 161 ? -9.383 0.43 17.141 1 97.56 161 ALA A N 1
ATOM 1165 C CA . ALA A 1 161 ? -10.375 -0.583 17.469 1 97.56 161 ALA A CA 1
ATOM 1166 C C . ALA A 1 161 ? -10.508 -1.615 16.359 1 97.56 161 ALA A C 1
ATOM 1168 O O . ALA A 1 161 ? -10.594 -2.816 16.625 1 97.56 161 ALA A O 1
ATOM 1169 N N . LEU A 1 162 ? -10.578 -1.194 15.133 1 98.12 162 LEU A N 1
ATOM 1170 C CA . LEU A 1 162 ? -10.734 -2.123 14.016 1 98.12 162 LEU A CA 1
ATOM 1171 C C . LEU A 1 162 ? -9.5 -3.01 13.875 1 98.12 162 LEU A C 1
ATOM 1173 O O . LEU A 1 162 ? -9.625 -4.207 13.594 1 98.12 162 LEU A O 1
ATOM 1177 N N . HIS A 1 163 ? -8.352 -2.42 14.016 1 98.19 163 HIS A N 1
ATOM 1178 C CA . HIS A 1 163 ? -7.117 -3.201 14 1 98.19 163 HIS A CA 1
ATOM 1179 C C . HIS A 1 163 ? -7.117 -4.25 15.109 1 98.19 163 HIS A C 1
ATOM 1181 O O . HIS A 1 163 ? -6.715 -5.391 14.891 1 98.19 163 HIS A O 1
ATOM 1187 N N . ASP A 1 164 ? -7.559 -3.877 16.281 1 97.94 164 ASP A N 1
ATOM 1188 C CA . ASP A 1 164 ? -7.574 -4.805 17.406 1 97.94 164 ASP A CA 1
ATOM 1189 C C . ASP A 1 164 ? -8.492 -5.992 17.125 1 97.94 164 ASP A C 1
ATOM 1191 O O . ASP A 1 164 ? -8.211 -7.113 17.562 1 97.94 164 ASP A O 1
ATOM 1195 N N . LEU A 1 165 ? -9.469 -5.723 16.406 1 97.81 165 LEU A N 1
ATOM 1196 C CA . LEU A 1 165 ? -10.461 -6.742 16.109 1 97.81 165 LEU A CA 1
ATOM 1197 C C . LEU A 1 165 ? -9.984 -7.652 14.977 1 97.81 165 LEU A C 1
ATOM 1199 O O . LEU A 1 165 ? -10.25 -8.859 14.992 1 97.81 165 LEU A O 1
ATOM 1203 N N . THR A 1 166 ? -9.234 -7.145 13.984 1 98.31 166 THR A N 1
ATOM 1204 C CA . THR A 1 166 ? -9.07 -7.879 12.734 1 98.31 166 THR A CA 1
ATOM 1205 C C . THR A 1 166 ? -7.59 -8.109 12.43 1 98.31 166 THR A C 1
ATOM 1207 O O . THR A 1 166 ? -7.238 -9.016 11.672 1 98.31 166 THR A O 1
ATOM 1210 N N . GLY A 1 167 ? -6.762 -7.148 12.93 1 97.44 167 GLY A N 1
ATOM 1211 C CA . GLY A 1 167 ? -5.344 -7.172 12.609 1 97.44 167 GLY A CA 1
ATOM 1212 C C . GLY A 1 167 ? -5.047 -6.727 11.188 1 97.44 167 GLY A C 1
ATOM 1213 O O . GLY A 1 167 ? -3.908 -6.832 10.727 1 97.44 167 GLY A O 1
ATOM 1214 N N . ALA A 1 168 ? -6.008 -6.09 10.477 1 97.75 168 ALA A N 1
ATOM 1215 C CA . ALA A 1 168 ? -5.871 -5.957 9.031 1 97.75 168 ALA A CA 1
ATOM 1216 C C . ALA A 1 168 ? -5.867 -4.492 8.609 1 97.75 168 ALA A C 1
ATOM 1218 O O . ALA A 1 168 ? -5.949 -4.18 7.422 1 97.75 168 ALA A O 1
ATOM 1219 N N . THR A 1 169 ? -5.734 -3.527 9.57 1 98.5 169 THR A N 1
ATOM 1220 C CA . THR A 1 169 ? -5.879 -2.133 9.172 1 98.5 169 THR A CA 1
ATOM 1221 C C . THR A 1 169 ? -4.676 -1.312 9.633 1 98.5 169 THR A C 1
ATOM 1223 O O . THR A 1 169 ? -3.977 -1.695 10.57 1 98.5 169 THR A O 1
ATOM 1226 N N . HIS A 1 170 ? -4.473 -0.268 8.914 1 98.44 170 HIS A N 1
ATOM 1227 C CA . HIS A 1 170 ? -3.566 0.808 9.297 1 98.44 170 HIS A CA 1
ATOM 1228 C C . HIS A 1 170 ? -4.316 1.944 9.984 1 98.44 170 HIS A C 1
ATOM 1230 O O . HIS A 1 170 ? -5.547 1.989 9.945 1 98.44 170 HIS A O 1
ATOM 1236 N N . ALA A 1 171 ? -3.514 2.781 10.625 1 98.81 171 ALA A N 1
ATOM 1237 C CA . ALA A 1 171 ? -4.094 3.965 11.25 1 98.81 171 ALA A CA 1
ATOM 1238 C C . ALA A 1 171 ? -3.254 5.207 10.969 1 98.81 171 ALA A C 1
ATOM 1240 O O . ALA A 1 171 ? -2.041 5.109 10.766 1 98.81 171 ALA A O 1
ATOM 1241 N N . ALA A 1 172 ? -3.922 6.293 10.914 1 98.88 172 ALA A N 1
ATOM 1242 C CA . ALA A 1 172 ? -3.34 7.633 10.969 1 98.88 172 ALA A CA 1
ATOM 1243 C C . ALA A 1 172 ? -3.992 8.477 12.055 1 98.88 172 ALA A C 1
ATOM 1245 O O . ALA A 1 172 ? -5.215 8.445 12.227 1 98.88 172 ALA A O 1
ATOM 1246 N N . GLY A 1 173 ? -3.158 9.164 12.812 1 98.88 173 GLY A N 1
ATOM 1247 C CA . GLY A 1 173 ? -3.65 10.031 13.875 1 98.88 173 GLY A CA 1
ATOM 1248 C C . GLY A 1 173 ? -3.006 11.406 13.875 1 98.88 173 GLY A C 1
ATOM 1249 O O . GLY A 1 173 ? -2.004 11.625 13.188 1 98.88 173 GLY A O 1
ATOM 1250 N N . TRP A 1 174 ? -3.652 12.32 14.531 1 98.81 174 TRP A N 1
ATOM 1251 C CA . TRP A 1 174 ? -3.117 13.656 14.773 1 98.81 174 TRP A CA 1
ATOM 1252 C C . TRP A 1 174 ? -3.143 13.992 16.266 1 98.81 174 TRP A C 1
ATOM 1254 O O . TRP A 1 174 ? -4.141 13.734 16.938 1 98.81 174 TRP A O 1
ATOM 1264 N N . ALA A 1 175 ? -2.031 14.477 16.75 1 98.62 175 ALA A N 1
ATOM 1265 C CA . ALA A 1 175 ? -1.92 14.945 18.125 1 98.62 175 ALA A CA 1
ATOM 1266 C C . ALA A 1 175 ? -1.531 16.422 18.172 1 98.62 175 ALA A C 1
ATOM 1268 O O . ALA A 1 175 ? -0.787 16.906 17.328 1 98.62 175 ALA A O 1
ATOM 1269 N N . ASP A 1 176 ? -2.004 17.062 19.172 1 97 176 ASP A N 1
ATOM 1270 C CA . ASP A 1 176 ? -1.68 18.484 19.312 1 97 176 ASP A CA 1
ATOM 1271 C C . ASP A 1 176 ? -0.303 18.672 19.938 1 97 176 ASP A C 1
ATOM 1273 O O . ASP A 1 176 ? 0.445 17.703 20.109 1 97 176 ASP A O 1
ATOM 1277 N N . ALA A 1 177 ? 0.018 19.891 20.25 1 93 177 ALA A N 1
ATOM 1278 C CA . ALA A 1 177 ? 1.351 20.266 20.734 1 93 177 ALA A CA 1
ATOM 1279 C C . ALA A 1 177 ? 1.661 19.594 22.062 1 93 177 ALA A C 1
ATOM 1281 O O . ALA A 1 177 ? 2.828 19.406 22.422 1 93 177 ALA A O 1
ATOM 1282 N N . SER A 1 178 ? 0.655 19.188 22.781 1 93.31 178 SER A N 1
ATOM 1283 C CA . SER A 1 178 ? 0.854 18.547 24.062 1 93.31 178 SER A CA 1
ATOM 1284 C C . SER A 1 178 ? 1.066 17.047 23.922 1 93.31 178 SER A C 1
ATOM 1286 O O . SER A 1 178 ? 1.467 16.375 24.859 1 93.31 178 SER A O 1
ATOM 1288 N N . GLY A 1 179 ? 0.786 16.547 22.734 1 95.5 179 GLY A N 1
ATOM 1289 C CA . GLY A 1 179 ? 0.871 15.109 22.484 1 95.5 179 GLY A CA 1
ATOM 1290 C C . GLY A 1 179 ? -0.457 14.398 22.656 1 95.5 179 GLY A C 1
ATOM 1291 O O . GLY A 1 179 ? -0.527 13.172 22.547 1 95.5 179 GLY A O 1
ATOM 1292 N N . ALA A 1 180 ? -1.468 15.148 22.938 1 97.69 180 ALA A N 1
ATOM 1293 C CA . ALA A 1 180 ? -2.795 14.555 23.062 1 97.69 180 ALA A CA 1
ATOM 1294 C C . ALA A 1 180 ? -3.373 14.188 21.703 1 97.69 180 ALA A C 1
ATOM 1296 O O . ALA A 1 180 ? -3.553 15.055 20.844 1 97.69 180 ALA A O 1
ATOM 1297 N N . VAL A 1 181 ? -3.697 12.93 21.531 1 98.44 181 VAL A N 1
ATOM 1298 C CA . VAL A 1 181 ? -4.266 12.469 20.266 1 98.44 181 VAL A CA 1
ATOM 1299 C C . VAL A 1 181 ? -5.719 12.93 20.156 1 98.44 181 VAL A C 1
ATOM 1301 O O . VAL A 1 181 ? -6.547 12.586 21 1 98.44 181 VAL A O 1
ATOM 1304 N N . ALA A 1 182 ? -6.02 13.672 19.141 1 98.06 182 ALA A N 1
ATOM 1305 C CA . ALA A 1 182 ? -7.363 14.219 18.984 1 98.06 182 ALA A CA 1
ATOM 1306 C C . ALA A 1 182 ? -8.172 13.414 17.969 1 98.06 182 ALA A C 1
ATOM 1308 O O . ALA A 1 182 ? -9.391 13.328 18.078 1 98.06 182 ALA A O 1
ATOM 1309 N N . LEU A 1 183 ? -7.531 12.82 16.969 1 98.38 183 LEU A N 1
ATOM 1310 C CA . LEU A 1 183 ? -8.203 12.102 15.898 1 98.38 183 LEU A CA 1
ATOM 1311 C C . LEU A 1 183 ? -7.418 10.859 15.5 1 98.38 183 LEU A C 1
ATOM 1313 O O . LEU A 1 183 ? -6.184 10.883 15.477 1 98.38 183 LEU A O 1
ATOM 1317 N N . VAL A 1 184 ? -8.141 9.797 15.227 1 98.81 184 VAL A N 1
ATOM 1318 C CA . VAL A 1 184 ? -7.57 8.594 14.641 1 98.81 184 VAL A CA 1
ATOM 1319 C C . VAL A 1 184 ? -8.492 8.062 13.539 1 98.81 184 VAL A C 1
ATOM 1321 O O . VAL A 1 184 ? -9.719 8.047 13.703 1 98.81 184 VAL A O 1
ATOM 1324 N N . ARG A 1 185 ? -7.984 7.727 12.414 1 98.88 185 ARG A N 1
ATOM 1325 C CA . ARG A 1 185 ? -8.695 7.07 11.32 1 98.88 185 ARG A CA 1
ATOM 1326 C C . ARG A 1 185 ? -8 5.773 10.922 1 98.88 185 ARG A C 1
ATOM 1328 O O . ARG A 1 185 ? -6.773 5.715 10.852 1 98.88 185 ARG A O 1
ATOM 1335 N N . GLU A 1 186 ? -8.781 4.734 10.727 1 98.75 186 GLU A N 1
ATOM 1336 C CA . GLU A 1 186 ? -8.266 3.432 10.312 1 98.75 186 GLU A CA 1
ATOM 1337 C C . GLU A 1 186 ? -8.711 3.092 8.891 1 98.75 186 GLU A C 1
ATOM 1339 O O . GLU A 1 186 ? -9.758 3.545 8.438 1 98.75 186 GLU A O 1
ATOM 1344 N N . ASP A 1 187 ? -7.938 2.363 8.242 1 98.81 187 ASP A N 1
ATOM 1345 C CA . ASP A 1 187 ? -8.25 1.833 6.914 1 98.81 187 ASP A CA 1
ATOM 1346 C C . ASP A 1 187 ? -7.375 0.627 6.586 1 98.81 187 ASP A C 1
ATOM 1348 O O . ASP A 1 187 ? -6.266 0.498 7.105 1 98.81 187 ASP A O 1
ATOM 1352 N N . VAL A 1 188 ? -7.887 -0.192 5.691 1 98.31 188 VAL A N 1
ATOM 1353 C CA . VAL A 1 188 ? -7.094 -1.326 5.223 1 98.31 188 VAL A CA 1
ATOM 1354 C C . VAL A 1 188 ? -5.863 -0.823 4.477 1 98.31 188 VAL A C 1
ATOM 1356 O O . VAL A 1 188 ? -4.832 -1.501 4.434 1 98.31 188 VAL A O 1
ATOM 1359 N N . GLY A 1 189 ? -5.969 0.36 3.879 1 98 189 GLY A N 1
ATOM 1360 C CA . GLY A 1 189 ? -4.84 0.983 3.211 1 98 189 GLY A CA 1
ATOM 1361 C C . GLY A 1 189 ? -4.258 2.15 3.984 1 98 189 GLY A C 1
ATOM 1362 O O . GLY A 1 189 ? -4.992 3.045 4.414 1 98 189 GLY A O 1
ATOM 1363 N N . ARG A 1 190 ? -2.922 2.223 4.035 1 98.31 190 ARG A N 1
ATOM 1364 C CA . ARG A 1 190 ? -2.268 3.268 4.816 1 98.31 190 ARG A CA 1
ATOM 1365 C C . ARG A 1 190 ? -2.502 4.641 4.195 1 98.31 190 ARG A C 1
ATOM 1367 O O . ARG A 1 190 ? -2.676 5.629 4.914 1 98.31 190 ARG A O 1
ATOM 1374 N N . HIS A 1 191 ? -2.504 4.766 2.82 1 98.06 191 HIS A N 1
ATOM 1375 C CA . HIS A 1 191 ? -2.771 6.035 2.156 1 98.06 191 HIS A CA 1
ATOM 1376 C C . HIS A 1 191 ? -4.195 6.512 2.432 1 98.06 191 HIS A C 1
ATOM 1378 O O . HIS A 1 191 ? -4.418 7.703 2.666 1 98.06 191 HIS A O 1
ATOM 1384 N N . ASN A 1 192 ? -5.098 5.543 2.418 1 98.5 192 ASN A N 1
ATOM 1385 C CA . ASN A 1 192 ? -6.492 5.859 2.705 1 98.5 192 ASN A CA 1
ATOM 1386 C C . ASN A 1 192 ? -6.668 6.363 4.137 1 98.5 192 ASN A C 1
ATOM 1388 O O . ASN A 1 192 ? -7.422 7.309 4.375 1 98.5 192 ASN A O 1
ATOM 1392 N N . ALA A 1 193 ? -5.992 5.68 5.086 1 98.88 193 ALA A N 1
ATOM 1393 C CA . ALA A 1 193 ? -6.074 6.113 6.48 1 98.88 193 ALA A CA 1
ATOM 1394 C C . ALA A 1 193 ? -5.617 7.562 6.629 1 98.88 193 ALA A C 1
ATOM 1396 O O . ALA A 1 193 ? -6.266 8.359 7.316 1 98.88 193 ALA A O 1
ATOM 1397 N N . LEU A 1 194 ? -4.555 7.898 5.93 1 98.88 194 LEU A N 1
ATOM 1398 C CA . LEU A 1 194 ? -4.02 9.25 6.027 1 98.88 194 LEU A CA 1
ATOM 1399 C C . LEU A 1 194 ? -4.926 10.25 5.316 1 98.88 194 LEU A C 1
ATOM 1401 O O . LEU A 1 194 ? -5.148 11.352 5.812 1 98.88 194 LEU A O 1
ATOM 1405 N N . ASP A 1 195 ? -5.484 9.883 4.184 1 98.75 195 ASP A N 1
ATOM 1406 C CA . ASP A 1 195 ? -6.445 10.75 3.516 1 98.75 195 ASP A CA 1
ATOM 1407 C C . ASP A 1 195 ? -7.652 11.023 4.41 1 98.75 195 ASP A C 1
ATOM 1409 O O . ASP A 1 195 ? -8.125 12.156 4.496 1 98.75 195 ASP A O 1
ATOM 1413 N N . LYS A 1 196 ? -8.164 9.961 5.07 1 98.88 196 LYS A N 1
ATOM 1414 C CA . LYS A 1 196 ? -9.273 10.141 5.996 1 98.88 196 LYS A CA 1
ATOM 1415 C C . LYS A 1 196 ? -8.906 11.117 7.113 1 98.88 196 LYS A C 1
ATOM 1417 O O . LYS A 1 196 ? -9.711 11.969 7.488 1 98.88 196 LYS A O 1
ATOM 1422 N N . LEU A 1 197 ? -7.707 11.016 7.605 1 98.88 197 LEU A N 1
ATOM 1423 C CA . LEU A 1 197 ? -7.262 11.914 8.664 1 98.88 197 LEU A CA 1
ATOM 1424 C C . LEU A 1 197 ? -7.191 13.352 8.156 1 98.88 197 LEU A C 1
ATOM 1426 O O . LEU A 1 197 ? -7.684 14.273 8.805 1 98.88 197 LEU A O 1
ATOM 1430 N N . VAL A 1 198 ? -6.57 13.555 6.992 1 98.69 198 VAL A N 1
ATOM 1431 C CA . VAL A 1 198 ? -6.422 14.875 6.395 1 98.69 198 VAL A CA 1
ATOM 1432 C C . VAL A 1 198 ? -7.797 15.516 6.203 1 98.69 198 VAL A C 1
ATOM 1434 O O . VAL A 1 198 ? -7.992 16.688 6.531 1 98.69 198 VAL A O 1
ATOM 1437 N N . GLY A 1 199 ? -8.719 14.711 5.688 1 98.81 199 GLY A N 1
ATOM 1438 C CA . GLY A 1 199 ? -10.07 15.203 5.512 1 98.81 199 GLY A CA 1
ATOM 1439 C C . GLY A 1 199 ? -10.742 15.586 6.816 1 98.81 199 GLY A C 1
ATOM 1440 O O . GLY A 1 199 ? -11.398 16.625 6.898 1 98.81 199 GLY A O 1
ATOM 1441 N N . ALA A 1 200 ? -10.578 14.75 7.848 1 98.75 200 ALA A N 1
ATOM 1442 C CA . ALA A 1 200 ? -11.156 15.031 9.156 1 98.75 200 ALA A CA 1
ATOM 1443 C C . ALA A 1 200 ? -10.602 16.328 9.742 1 98.75 200 ALA A C 1
ATOM 1445 O O . ALA A 1 200 ? -11.352 17.141 10.281 1 98.75 200 ALA A O 1
ATOM 1446 N N . LEU A 1 201 ? -9.305 16.5 9.633 1 98.44 201 LEU A N 1
ATOM 1447 C CA . LEU A 1 201 ? -8.672 17.719 10.125 1 98.44 201 LEU A CA 1
ATOM 1448 C C . LEU A 1 201 ? -9.25 18.953 9.438 1 98.44 201 LEU A C 1
ATOM 1450 O O . LEU A 1 201 ? -9.57 19.938 10.102 1 98.44 201 LEU A O 1
ATOM 1454 N N . ALA A 1 202 ? -9.414 18.875 8.18 1 98.25 202 ALA A N 1
ATOM 1455 C CA . ALA A 1 202 ? -9.922 20 7.398 1 98.25 202 ALA A CA 1
ATOM 1456 C C . ALA A 1 202 ? -11.391 20.281 7.723 1 98.25 202 ALA A C 1
ATOM 1458 O O . ALA A 1 202 ? -11.781 21.422 7.926 1 98.25 202 ALA A O 1
ATOM 1459 N N . ARG A 1 203 ? -12.188 19.219 7.762 1 98.06 203 ARG A N 1
ATOM 1460 C CA . ARG A 1 203 ? -13.625 19.359 7.973 1 98.06 203 ARG A CA 1
ATOM 1461 C C . ARG A 1 203 ? -13.93 19.875 9.367 1 98.06 203 ARG A C 1
ATOM 1463 O O . ARG A 1 203 ? -14.922 20.578 9.578 1 98.06 203 ARG A O 1
ATOM 1470 N N . GLN A 1 204 ? -13.047 19.594 10.289 1 97.62 204 GLN A N 1
ATOM 1471 C CA . GLN A 1 204 ? -13.242 20.031 11.664 1 97.62 204 GLN A CA 1
ATOM 1472 C C . GLN A 1 204 ? -12.469 21.312 11.945 1 97.62 204 GLN A C 1
ATOM 1474 O O . GLN A 1 204 ? -12.508 21.844 13.062 1 97.62 204 GLN A O 1
ATOM 1479 N N . ALA A 1 205 ? -11.773 21.812 11 1 96.69 205 ALA A N 1
ATOM 1480 C CA . ALA A 1 205 ? -11 23.047 11.094 1 96.69 205 ALA A CA 1
ATOM 1481 C C . ALA A 1 205 ? -10.047 23.016 12.281 1 96.69 205 ALA A C 1
ATOM 1483 O O . ALA A 1 205 ? -9.961 23.969 13.047 1 96.69 205 ALA A O 1
ATOM 1484 N N . LEU A 1 206 ? -9.398 21.875 12.508 1 95.38 206 LEU A N 1
ATOM 1485 C CA . LEU A 1 206 ? -8.406 21.75 13.57 1 95.38 206 LEU A CA 1
ATOM 1486 C C . LEU A 1 206 ? -7.105 22.453 13.172 1 95.38 206 LEU A C 1
ATOM 1488 O O . LEU A 1 206 ? -6.793 22.547 11.984 1 95.38 206 LEU A O 1
ATOM 1492 N N . PRO A 1 207 ? -6.398 22.969 14.18 1 94.5 207 PRO A N 1
ATOM 1493 C CA . PRO A 1 207 ? -5.121 23.609 13.875 1 94.5 207 PRO A CA 1
ATOM 1494 C C . PRO A 1 207 ? -4.012 22.609 13.562 1 94.5 207 PRO A C 1
ATOM 1496 O O . PRO A 1 207 ? -3.043 22.5 14.32 1 94.5 207 PRO A O 1
ATOM 1499 N N . ALA A 1 208 ? -4.094 22 12.445 1 94.94 208 ALA A N 1
ATOM 1500 C CA . ALA A 1 208 ? -3.26 20.859 12.055 1 94.94 208 ALA A CA 1
ATOM 1501 C C . ALA A 1 208 ? -1.777 21.219 12.117 1 94.94 208 ALA A C 1
ATOM 1503 O O . ALA A 1 208 ? -0.945 20.391 12.492 1 94.94 208 ALA A O 1
ATOM 1504 N N . ALA A 1 209 ? -1.467 22.453 11.867 1 95.06 209 ALA A N 1
ATOM 1505 C CA . ALA A 1 209 ? -0.083 22.906 11.742 1 95.06 209 ALA A CA 1
ATOM 1506 C C . ALA A 1 209 ? 0.631 22.844 13.094 1 95.06 209 ALA A C 1
ATOM 1508 O O . ALA A 1 209 ? 1.862 22.875 13.148 1 95.06 209 ALA A O 1
ATOM 1509 N N . HIS A 1 210 ? -0.126 22.766 14.164 1 94.88 210 HIS A N 1
ATOM 1510 C CA . HIS A 1 210 ? 0.462 22.844 15.492 1 94.88 210 HIS A CA 1
ATOM 1511 C C . HIS A 1 210 ? 0.619 21.453 16.109 1 94.88 210 HIS A C 1
ATOM 1513 O O . HIS A 1 210 ? 0.882 21.344 17.312 1 94.88 210 HIS A O 1
ATOM 1519 N N . GLY A 1 211 ? 0.443 20.469 15.289 1 97.31 211 GLY A N 1
ATOM 1520 C CA . GLY A 1 211 ? 0.517 19.109 15.82 1 97.31 211 GLY A CA 1
ATOM 1521 C C . GLY A 1 211 ? 1.395 18.188 14.992 1 97.31 211 GLY A C 1
ATOM 1522 O O . GLY A 1 211 ? 2.326 18.656 14.328 1 97.31 211 GLY A O 1
ATOM 1523 N N . VAL A 1 212 ? 1.215 16.922 15.242 1 98.5 212 VAL A N 1
ATOM 1524 C CA . VAL A 1 212 ? 2.006 15.883 14.594 1 98.5 212 VAL A CA 1
ATOM 1525 C C . VAL A 1 212 ? 1.081 14.828 13.992 1 98.5 212 VAL A C 1
ATOM 1527 O O . VAL A 1 212 ? 0.063 14.469 14.594 1 98.5 212 VAL A O 1
ATOM 1530 N N . VAL A 1 213 ? 1.372 14.414 12.773 1 98.81 213 VAL A N 1
ATOM 1531 C CA . VAL A 1 213 ? 0.713 13.266 12.164 1 98.81 213 VAL A CA 1
ATOM 1532 C C . VAL A 1 213 ? 1.426 11.977 12.57 1 98.81 213 VAL A C 1
ATOM 1534 O O . VAL A 1 213 ? 2.654 11.891 12.508 1 98.81 213 VAL A O 1
ATOM 1537 N N . LEU A 1 214 ? 0.667 11.023 13.016 1 98.88 214 LEU A N 1
ATOM 1538 C CA . LEU A 1 214 ? 1.13 9.695 13.406 1 98.88 214 LEU A CA 1
ATOM 1539 C C . LEU A 1 214 ? 0.605 8.633 12.445 1 98.88 214 LEU A C 1
ATOM 1541 O O . LEU A 1 214 ? -0.573 8.648 12.086 1 98.88 214 LEU A O 1
ATOM 1545 N N . VAL A 1 215 ? 1.514 7.723 12.023 1 98.88 215 VAL A N 1
ATOM 1546 C CA . VAL A 1 215 ? 1.027 6.66 11.148 1 98.88 215 VAL A CA 1
ATOM 1547 C C . VAL A 1 215 ? 1.574 5.312 11.617 1 98.88 215 VAL A C 1
ATOM 1549 O O . VAL A 1 215 ? 2.719 5.223 12.062 1 98.88 215 VAL A O 1
ATOM 1552 N N . SER A 1 216 ? 0.758 4.266 11.5 1 98.31 216 SER A N 1
ATOM 1553 C CA . SER A 1 216 ? 1.139 2.928 11.938 1 98.31 216 SER A CA 1
ATOM 1554 C C . SER A 1 216 ? 1.956 2.205 10.875 1 98.31 216 SER A C 1
ATOM 1556 O O . SER A 1 216 ? 2.371 1.061 11.07 1 98.31 216 SER A O 1
ATOM 1558 N N . SER A 1 217 ? 2.236 2.832 9.758 1 97.56 217 SER A N 1
ATOM 1559 C CA . SER A 1 217 ? 2.889 2.221 8.602 1 97.56 217 SER A CA 1
ATOM 1560 C C . SER A 1 217 ? 4.281 2.801 8.383 1 97.56 217 SER A C 1
ATOM 1562 O O . SER A 1 217 ? 4.781 3.562 9.219 1 97.56 217 SER A O 1
ATOM 1564 N N . ARG A 1 218 ? 4.871 2.322 7.309 1 97 218 ARG A N 1
ATOM 1565 C CA . ARG A 1 218 ? 6.059 2.975 6.77 1 97 218 ARG A CA 1
ATOM 1566 C C . ARG A 1 218 ? 5.711 4.336 6.176 1 97 218 ARG A C 1
ATOM 1568 O O . ARG A 1 218 ? 4.539 4.656 5.984 1 97 218 ARG A O 1
ATOM 1575 N N . ALA A 1 219 ? 6.766 5.117 5.906 1 98.38 219 ALA A N 1
ATOM 1576 C CA . ALA A 1 219 ? 6.566 6.43 5.301 1 98.38 219 ALA A CA 1
ATOM 1577 C C . ALA A 1 219 ? 7.164 6.488 3.898 1 98.38 219 ALA A C 1
ATOM 1579 O O . ALA A 1 219 ? 8.383 6.543 3.738 1 98.38 219 ALA A O 1
ATOM 1580 N N . SER A 1 220 ? 6.238 6.512 2.943 1 97.06 220 SER A N 1
ATOM 1581 C CA . SER A 1 220 ? 6.621 6.66 1.543 1 97.06 220 SER A CA 1
ATOM 1582 C C . SER A 1 220 ? 6.5 8.109 1.089 1 97.06 220 SER A C 1
ATOM 1584 O O . SER A 1 220 ? 6.086 8.977 1.862 1 97.06 220 SER A O 1
ATOM 1586 N N . PHE A 1 221 ? 6.863 8.367 -0.156 1 95.44 221 PHE A N 1
ATOM 1587 C CA . PHE A 1 221 ? 6.758 9.672 -0.791 1 95.44 221 PHE A CA 1
ATOM 1588 C C . PHE A 1 221 ? 5.352 10.242 -0.623 1 95.44 221 PHE A C 1
ATOM 1590 O O . PHE A 1 221 ? 5.188 11.383 -0.176 1 95.44 221 PHE A O 1
ATOM 1597 N N . GLU A 1 222 ? 4.387 9.406 -0.856 1 95.38 222 GLU A N 1
ATOM 1598 C CA . GLU A 1 222 ? 2.998 9.859 -0.838 1 95.38 222 GLU A CA 1
ATOM 1599 C C . GLU A 1 222 ? 2.557 10.227 0.576 1 95.38 222 GLU A C 1
ATOM 1601 O O . GLU A 1 222 ? 1.757 11.148 0.763 1 95.38 222 GLU A O 1
ATOM 1606 N N . MET A 1 223 ? 3.1 9.516 1.559 1 97.88 223 MET A N 1
ATOM 1607 C CA . MET A 1 223 ? 2.742 9.812 2.943 1 97.88 223 MET A CA 1
ATOM 1608 C C . MET A 1 223 ? 3.219 11.203 3.342 1 97.88 223 MET A C 1
ATOM 1610 O O . MET A 1 223 ? 2.508 11.938 4.039 1 97.88 223 MET A O 1
ATOM 1614 N N . VAL A 1 224 ? 4.402 11.586 2.832 1 97.94 224 VAL A N 1
ATOM 1615 C CA . VAL A 1 224 ? 4.941 12.914 3.111 1 97.94 224 VAL A CA 1
ATOM 1616 C C . VAL A 1 224 ? 4.141 13.969 2.354 1 97.94 224 VAL A C 1
ATOM 1618 O O . VAL A 1 224 ? 3.805 15.023 2.906 1 97.94 224 VAL A O 1
ATOM 1621 N N . GLN A 1 225 ? 3.781 13.625 1.137 1 95.94 225 GLN A N 1
ATOM 1622 C CA . GLN A 1 225 ? 2.99 14.539 0.32 1 95.94 225 GLN A CA 1
ATOM 1623 C C . GLN A 1 225 ? 1.649 14.852 0.98 1 95.94 225 GLN A C 1
ATOM 1625 O O . GLN A 1 225 ? 1.232 16 1.039 1 95.94 225 GLN A O 1
ATOM 1630 N N . LYS A 1 226 ? 0.994 13.82 1.493 1 96.94 226 LYS A N 1
ATOM 1631 C CA . LYS A 1 226 ? -0.309 13.984 2.129 1 96.94 226 LYS A CA 1
ATOM 1632 C C . LYS A 1 226 ? -0.188 14.773 3.432 1 96.94 226 LYS A C 1
ATOM 1634 O O . LYS A 1 226 ? -1.064 15.57 3.764 1 96.94 226 LYS A O 1
ATOM 1639 N N . THR A 1 227 ? 0.869 14.562 4.156 1 98.25 227 THR A N 1
ATOM 1640 C CA . THR A 1 227 ? 1.12 15.305 5.387 1 98.25 227 THR A CA 1
ATOM 1641 C C . THR A 1 227 ? 1.307 16.797 5.09 1 98.25 227 THR A C 1
ATOM 1643 O O . THR A 1 227 ? 0.739 17.641 5.781 1 98.25 227 THR A O 1
ATOM 1646 N N . ALA A 1 228 ? 2.045 17.062 4.039 1 96.56 228 ALA A N 1
ATOM 1647 C CA . ALA A 1 228 ? 2.258 18.453 3.617 1 96.56 228 ALA A CA 1
ATOM 1648 C C . ALA A 1 228 ? 0.944 19.094 3.201 1 96.56 228 ALA A C 1
ATOM 1650 O O . ALA A 1 228 ? 0.693 20.266 3.523 1 96.56 228 ALA A O 1
ATOM 1651 N N . ALA A 1 229 ? 0.109 18.312 2.508 1 93.62 229 ALA A N 1
ATOM 1652 C CA . ALA A 1 229 ? -1.187 18.828 2.059 1 93.62 229 ALA A CA 1
ATOM 1653 C C . ALA A 1 229 ? -2.062 19.219 3.244 1 93.62 229 ALA A C 1
ATOM 1655 O O . ALA A 1 229 ? -2.896 20.125 3.133 1 93.62 229 ALA A O 1
ATOM 1656 N N . ALA A 1 230 ? -1.833 18.594 4.379 1 96.06 230 ALA A N 1
ATOM 1657 C CA . ALA A 1 230 ? -2.578 18.906 5.598 1 96.06 230 ALA A CA 1
ATOM 1658 C C . ALA A 1 230 ? -1.967 20.094 6.332 1 96.06 230 ALA A C 1
ATOM 1660 O O . ALA A 1 230 ? -2.514 20.562 7.332 1 96.06 230 ALA A O 1
ATOM 1661 N N . GLY A 1 231 ? -0.796 20.5 5.855 1 95.75 231 GLY A N 1
ATOM 1662 C CA . GLY A 1 231 ? -0.119 21.625 6.492 1 95.75 231 GLY A CA 1
ATOM 1663 C C . GLY A 1 231 ? 0.592 21.25 7.773 1 95.75 231 GLY A C 1
ATOM 1664 O O . GLY A 1 231 ? 0.844 22.094 8.633 1 95.75 231 GLY A O 1
ATOM 1665 N N . VAL A 1 232 ? 0.887 20.016 7.965 1 97.44 232 VAL A N 1
ATOM 1666 C CA . VAL A 1 232 ? 1.512 19.547 9.195 1 97.44 232 VAL A CA 1
ATOM 1667 C C . VAL A 1 232 ? 3.021 19.422 8.992 1 97.44 232 VAL A C 1
ATOM 1669 O O . VAL A 1 232 ? 3.477 18.891 7.98 1 97.44 232 VAL A O 1
ATOM 1672 N N . GLY A 1 233 ? 3.791 19.812 9.953 1 98.12 233 GLY A N 1
ATOM 1673 C CA . GLY A 1 233 ? 5.234 19.891 9.805 1 98.12 233 GLY A CA 1
ATOM 1674 C C . GLY A 1 233 ? 5.973 18.719 10.406 1 98.12 233 GLY A C 1
ATOM 1675 O O . GLY A 1 233 ? 7.199 18.641 10.32 1 98.12 233 GLY A O 1
ATOM 1676 N N . ILE A 1 234 ? 5.289 17.797 11.031 1 98.62 234 ILE A N 1
ATOM 1677 C CA . ILE A 1 234 ? 5.914 16.641 11.664 1 98.62 234 ILE A CA 1
ATOM 1678 C C . ILE A 1 234 ? 5.141 15.375 11.305 1 98.62 234 ILE A C 1
ATOM 1680 O O . ILE A 1 234 ? 3.928 15.297 11.516 1 98.62 234 ILE A O 1
ATOM 1684 N N . LEU A 1 235 ? 5.801 14.391 10.695 1 98.88 235 LEU A N 1
ATOM 1685 C CA . LEU A 1 235 ? 5.281 13.055 10.398 1 98.88 235 LEU A CA 1
ATOM 1686 C C . LEU A 1 235 ? 6.059 11.984 11.156 1 98.88 235 LEU A C 1
ATOM 1688 O O . LEU A 1 235 ? 7.277 11.875 11.008 1 98.88 235 LEU A O 1
ATOM 1692 N N . ALA A 1 236 ? 5.375 11.227 11.977 1 98.88 236 ALA A N 1
ATOM 1693 C CA . ALA A 1 236 ? 5.977 10.148 12.758 1 98.88 236 ALA A CA 1
ATOM 1694 C C . ALA A 1 236 ? 5.41 8.797 12.352 1 98.88 236 ALA A C 1
ATOM 1696 O O . ALA A 1 236 ? 4.195 8.586 12.383 1 98.88 236 ALA A O 1
ATOM 1697 N N . ALA A 1 237 ? 6.289 7.91 12 1 98.88 237 ALA A N 1
ATOM 1698 C CA . ALA A 1 237 ? 5.875 6.605 11.492 1 98.88 237 ALA A CA 1
ATOM 1699 C C . ALA A 1 237 ? 6.418 5.48 12.367 1 98.88 237 ALA A C 1
ATOM 1701 O O . ALA A 1 237 ? 7.531 5.57 12.891 1 98.88 237 ALA A O 1
ATOM 1702 N N . VAL A 1 238 ? 5.648 4.414 12.461 1 98.12 238 VAL A N 1
ATOM 1703 C CA . VAL A 1 238 ? 6.047 3.248 13.242 1 98.12 238 VAL A CA 1
ATOM 1704 C C . VAL A 1 238 ? 7.215 2.543 12.555 1 98.12 238 VAL A C 1
ATOM 1706 O O . VAL A 1 238 ? 8.078 1.971 13.227 1 98.12 238 VAL A O 1
ATOM 1709 N N . SER A 1 239 ? 7.254 2.568 11.219 1 97.5 239 SER A N 1
ATOM 1710 C CA . SER A 1 239 ? 8.266 1.838 10.453 1 97.5 239 SER A CA 1
ATOM 1711 C C . SER A 1 239 ? 9.141 2.787 9.648 1 97.5 239 SER A C 1
ATOM 1713 O O . SER A 1 239 ? 9.172 3.99 9.914 1 97.5 239 SER A O 1
ATOM 1715 N N . ALA A 1 240 ? 9.945 2.25 8.758 1 97.94 240 ALA A N 1
ATOM 1716 C CA . ALA A 1 240 ? 11.016 2.953 8.055 1 97.94 240 ALA A CA 1
ATOM 1717 C C . ALA A 1 240 ? 10.445 3.871 6.973 1 97.94 240 ALA A C 1
ATOM 1719 O O . ALA A 1 240 ? 9.406 3.576 6.383 1 97.94 240 ALA A O 1
ATOM 1720 N N . PRO A 1 241 ? 11.117 4.988 6.738 1 98.69 241 PRO A N 1
ATOM 1721 C CA . PRO A 1 241 ? 10.859 5.754 5.52 1 98.69 241 PRO A CA 1
ATOM 1722 C C . PRO A 1 241 ? 11.703 5.285 4.336 1 98.69 241 PRO A C 1
ATOM 1724 O O . PRO A 1 241 ? 12.672 4.539 4.523 1 98.69 241 PRO A O 1
ATOM 1727 N N . THR A 1 242 ? 11.258 5.668 3.18 1 98.5 242 THR A N 1
ATOM 1728 C CA . THR A 1 242 ? 12.102 5.492 2.004 1 98.5 242 THR A CA 1
ATOM 1729 C C . THR A 1 242 ? 13.031 6.691 1.819 1 98.5 242 THR A C 1
ATOM 1731 O O . THR A 1 242 ? 12.805 7.75 2.41 1 98.5 242 THR A O 1
ATOM 1734 N N . ALA A 1 243 ? 14.039 6.5 0.981 1 98.38 243 ALA A N 1
ATOM 1735 C CA . ALA A 1 243 ? 14.953 7.598 0.674 1 98.38 243 ALA A CA 1
ATOM 1736 C C . ALA A 1 243 ? 14.211 8.75 0.001 1 98.38 243 ALA A C 1
ATOM 1738 O O . ALA A 1 243 ? 14.453 9.922 0.323 1 98.38 243 ALA A O 1
ATOM 1739 N N . LEU A 1 244 ? 13.336 8.438 -0.908 1 96.75 244 LEU A N 1
ATOM 1740 C CA . LEU A 1 244 ? 12.578 9.469 -1.603 1 96.75 244 LEU A CA 1
ATOM 1741 C C . LEU A 1 244 ? 11.703 10.25 -0.628 1 96.75 244 LEU A C 1
ATOM 1743 O O . LEU A 1 244 ? 11.57 11.469 -0.751 1 96.75 244 LEU A O 1
ATOM 1747 N N . ALA A 1 245 ? 11.117 9.562 0.328 1 97.75 245 ALA A N 1
ATOM 1748 C CA . ALA A 1 245 ? 10.32 10.227 1.351 1 97.75 245 ALA A CA 1
ATOM 1749 C C . ALA A 1 245 ? 11.156 11.219 2.154 1 97.75 245 ALA A C 1
ATOM 1751 O O . ALA A 1 245 ? 10.719 12.336 2.428 1 97.75 245 ALA A O 1
ATOM 1752 N N . VAL A 1 246 ? 12.336 10.805 2.516 1 98.56 246 VAL A N 1
ATOM 1753 C CA . VAL A 1 246 ? 13.219 11.648 3.312 1 98.56 246 VAL A CA 1
ATOM 1754 C C . VAL A 1 246 ? 13.602 12.898 2.516 1 98.56 246 VAL A C 1
ATOM 1756 O O . VAL A 1 246 ? 13.586 14.008 3.045 1 98.56 246 VAL A O 1
ATOM 1759 N N . ARG A 1 247 ? 13.922 12.695 1.216 1 97.06 247 ARG A N 1
ATOM 1760 C CA . ARG A 1 247 ? 14.273 13.836 0.374 1 97.06 247 ARG A CA 1
ATOM 1761 C C . ARG A 1 247 ? 13.102 14.805 0.262 1 97.06 247 ARG A C 1
ATOM 1763 O O . ARG A 1 247 ? 13.289 16.031 0.34 1 97.06 247 ARG A O 1
ATOM 1770 N N . LEU A 1 248 ? 11.914 14.273 0.12 1 96.62 248 LEU A N 1
ATOM 1771 C CA . LEU A 1 248 ? 10.75 15.141 0.027 1 96.62 248 LEU A CA 1
ATOM 1772 C C . LEU A 1 248 ? 10.508 15.867 1.346 1 96.62 248 LEU A C 1
ATOM 1774 O O . LEU A 1 248 ? 10.195 17.062 1.355 1 96.62 248 LEU A O 1
ATOM 1778 N N . ALA A 1 249 ? 10.594 15.148 2.432 1 98.19 249 ALA A N 1
ATOM 1779 C CA . ALA A 1 249 ? 10.398 15.758 3.746 1 98.19 249 ALA A CA 1
ATOM 1780 C C . ALA A 1 249 ? 11.383 16.906 3.965 1 98.19 249 ALA A C 1
ATOM 1782 O O . ALA A 1 249 ? 11 17.953 4.48 1 98.19 249 ALA A O 1
ATOM 1783 N N . ASP A 1 250 ? 12.555 16.672 3.57 1 97.19 250 ASP A N 1
ATOM 1784 C CA . ASP A 1 250 ? 13.578 17.703 3.699 1 97.19 250 ASP A CA 1
ATOM 1785 C C . ASP A 1 250 ? 13.203 18.953 2.91 1 97.19 250 ASP A C 1
ATOM 1787 O O . ASP A 1 250 ? 13.227 20.062 3.449 1 97.19 250 ASP A O 1
ATOM 1791 N N . SER A 1 251 ? 12.789 18.781 1.679 1 95.94 251 SER A N 1
ATOM 1792 C CA . SER A 1 251 ? 12.469 19.906 0.817 1 95.94 251 SER A CA 1
ATOM 1793 C C . SER A 1 251 ? 11.18 20.594 1.256 1 95.94 251 SER A C 1
ATOM 1795 O O . SER A 1 251 ? 11.008 21.797 1.057 1 95.94 251 SER A O 1
ATOM 1797 N N . ALA A 1 252 ? 10.258 19.859 1.915 1 96.44 252 ALA A N 1
ATOM 1798 C CA . ALA A 1 252 ? 8.961 20.391 2.312 1 96.44 252 ALA A CA 1
ATOM 1799 C C . ALA A 1 252 ? 9.016 21 3.705 1 96.44 252 ALA A C 1
ATOM 1801 O O . ALA A 1 252 ? 8.039 21.594 4.172 1 96.44 252 ALA A O 1
ATOM 1802 N N . GLY A 1 253 ? 10.141 20.797 4.387 1 97.44 253 GLY A N 1
ATOM 1803 C CA . GLY A 1 253 ? 10.266 21.328 5.734 1 97.44 253 GLY A CA 1
ATOM 1804 C C . GLY A 1 253 ? 9.555 20.484 6.777 1 97.44 253 GLY A C 1
ATOM 1805 O O . GLY A 1 253 ? 9.055 21.016 7.773 1 97.44 253 GLY A O 1
ATOM 1806 N N . ILE A 1 254 ? 9.469 19.25 6.562 1 98.25 254 ILE A N 1
ATOM 1807 C CA . ILE A 1 254 ? 8.758 18.328 7.453 1 98.25 254 ILE A CA 1
ATOM 1808 C C . ILE A 1 254 ? 9.766 17.516 8.258 1 98.25 254 ILE A C 1
ATOM 1810 O O . ILE A 1 254 ? 10.711 16.953 7.699 1 98.25 254 ILE A O 1
ATOM 1814 N N . ALA A 1 255 ? 9.633 17.5 9.586 1 98.69 255 ALA A N 1
ATOM 1815 C CA . ALA A 1 255 ? 10.367 16.531 10.398 1 98.69 255 ALA A CA 1
ATOM 1816 C C . ALA A 1 255 ? 9.805 15.133 10.227 1 98.69 255 ALA A C 1
ATOM 1818 O O . ALA A 1 255 ? 8.625 14.891 10.508 1 98.69 255 ALA A O 1
ATOM 1819 N N . LEU A 1 256 ? 10.648 14.258 9.75 1 98.81 256 LEU A N 1
ATOM 1820 C CA . LEU A 1 256 ? 10.242 12.875 9.516 1 98.81 256 LEU A CA 1
ATOM 1821 C C . LEU A 1 256 ? 10.883 11.938 10.531 1 98.81 256 LEU A C 1
ATOM 1823 O O . LEU A 1 256 ? 12.109 11.828 10.586 1 98.81 256 LEU A O 1
ATOM 1827 N N . LEU A 1 257 ? 10.07 11.352 11.391 1 98.81 257 LEU A N 1
ATOM 1828 C CA . LEU A 1 257 ? 10.516 10.328 12.336 1 98.81 257 LEU A CA 1
ATOM 1829 C C . LEU A 1 257 ? 10.094 8.938 11.867 1 98.81 257 LEU A C 1
ATOM 1831 O O . LEU A 1 257 ? 8.969 8.75 11.406 1 98.81 257 LEU A O 1
ATOM 1835 N N . GLY A 1 258 ? 11.016 8.008 11.922 1 98.69 258 GLY A N 1
ATOM 1836 C CA . GLY A 1 258 ? 10.734 6.613 11.625 1 98.69 258 GLY A CA 1
ATOM 1837 C C . GLY A 1 258 ? 11.148 5.672 12.742 1 98.69 258 GLY A C 1
ATOM 1838 O O . GLY A 1 258 ? 11.797 6.086 13.703 1 98.69 258 GLY A O 1
ATOM 1839 N N . PHE A 1 259 ? 10.719 4.387 12.633 1 98.12 259 PHE A N 1
ATOM 1840 C CA . PHE A 1 259 ? 11.008 3.357 13.625 1 98.12 259 PHE A CA 1
ATOM 1841 C C . PHE A 1 259 ? 10.609 3.824 15.023 1 98.12 259 PHE A C 1
ATOM 1843 O O . PHE A 1 259 ? 11.367 3.652 15.977 1 98.12 259 PHE A O 1
ATOM 1850 N N . LEU A 1 260 ? 9.5 4.52 15.016 1 97.62 260 LEU A N 1
ATOM 1851 C CA . LEU A 1 260 ? 9 4.961 16.312 1 97.62 260 LEU A CA 1
ATOM 1852 C C . LEU A 1 260 ? 8.32 3.814 17.062 1 97.62 260 LEU A C 1
ATOM 1854 O O . LEU A 1 260 ? 7.152 3.512 16.797 1 97.62 260 LEU A O 1
ATOM 1858 N N . ARG A 1 261 ? 8.984 3.189 17.922 1 92.88 261 ARG A N 1
ATOM 1859 C CA . ARG A 1 261 ? 8.539 2.047 18.719 1 92.88 261 ARG A CA 1
ATOM 1860 C C . ARG A 1 261 ? 8.984 2.188 20.172 1 92.88 261 ARG A C 1
ATOM 1862 O O . ARG A 1 261 ? 10.156 2.428 20.453 1 92.88 261 ARG A O 1
ATOM 1869 N N . ASN A 1 262 ? 8.008 2.029 21.031 1 92.38 262 ASN A N 1
ATOM 1870 C CA . ASN A 1 262 ? 8.305 2.184 22.453 1 92.38 262 ASN A CA 1
ATOM 1871 C C . ASN A 1 262 ? 8.93 3.541 22.75 1 92.38 262 ASN A C 1
ATOM 1873 O O . ASN A 1 262 ? 8.297 4.578 22.562 1 92.38 262 ASN A O 1
ATOM 1877 N N . ASP A 1 263 ? 10.195 3.615 23.141 1 95.19 263 ASP A N 1
ATOM 1878 C CA . ASP A 1 263 ? 10.82 4.887 23.5 1 95.19 263 ASP A CA 1
ATOM 1879 C C . ASP A 1 263 ? 11.984 5.211 22.562 1 95.19 263 ASP A C 1
ATOM 1881 O O . ASP A 1 263 ? 12.875 5.984 22.906 1 95.19 263 ASP A O 1
ATOM 1885 N N . ASP A 1 264 ? 11.914 4.559 21.391 1 97.44 264 ASP A N 1
ATOM 1886 C CA . ASP A 1 264 ? 12.969 4.793 20.406 1 97.44 264 ASP A CA 1
ATOM 1887 C C . ASP A 1 264 ? 12.391 5.387 19.125 1 97.44 264 ASP A C 1
ATOM 1889 O O . ASP A 1 264 ? 11.203 5.223 18.828 1 97.44 264 ASP A O 1
ATOM 1893 N N . ALA A 1 265 ? 13.25 6.102 18.422 1 98.25 265 ALA A N 1
ATOM 1894 C CA . ALA A 1 265 ? 12.898 6.652 17.109 1 98.25 265 ALA A CA 1
ATOM 1895 C C . ALA A 1 265 ? 14.148 7.078 16.344 1 98.25 265 ALA A C 1
ATOM 1897 O O . ALA A 1 265 ? 15.258 7.02 16.875 1 98.25 265 ALA A O 1
ATOM 1898 N N . THR A 1 266 ? 13.977 7.371 15.156 1 98.69 266 THR A N 1
ATOM 1899 C CA . THR A 1 266 ? 15.023 7.945 14.32 1 98.69 266 THR A CA 1
ATOM 1900 C C . THR A 1 266 ? 14.516 9.195 13.609 1 98.69 266 THR A C 1
ATOM 1902 O O . THR A 1 266 ? 13.453 9.172 12.977 1 98.69 266 THR A O 1
ATOM 1905 N N . LEU A 1 267 ? 15.219 10.297 13.711 1 98.56 267 LEU A N 1
ATOM 1906 C CA . LEU A 1 267 ? 14.922 11.531 12.992 1 98.56 267 LEU A CA 1
ATOM 1907 C C . LEU A 1 267 ? 15.688 11.602 11.68 1 98.56 267 LEU A C 1
ATOM 1909 O O . LEU A 1 267 ? 16.922 11.594 11.672 1 98.56 267 LEU A O 1
ATOM 1913 N N . TYR A 1 268 ? 14.977 11.773 10.617 1 98.69 268 TYR A N 1
ATOM 1914 C CA . TYR A 1 268 ? 15.594 11.688 9.297 1 98.69 268 TYR A CA 1
ATOM 1915 C C . TYR A 1 268 ? 15.719 13.062 8.664 1 98.69 268 TYR A C 1
ATOM 1917 O O . TYR A 1 268 ? 16.547 13.273 7.773 1 98.69 268 TYR A O 1
ATOM 1925 N N . SER A 1 269 ? 14.859 13.938 9.023 1 98.19 269 SER A N 1
ATOM 1926 C CA . SER A 1 269 ? 14.883 15.297 8.477 1 98.19 269 SER A CA 1
ATOM 1927 C C . SER A 1 269 ? 14.406 16.312 9.5 1 98.19 269 SER A C 1
ATOM 1929 O O . SER A 1 269 ? 13.664 15.977 10.43 1 98.19 269 SER A O 1
ATOM 1931 N N . HIS A 1 270 ? 14.93 17.484 9.453 1 97.44 270 HIS A N 1
ATOM 1932 C CA . HIS A 1 270 ? 14.555 18.656 10.219 1 97.44 270 HIS A CA 1
ATOM 1933 C C . HIS A 1 270 ? 14.461 18.359 11.711 1 97.44 270 HIS A C 1
ATOM 1935 O O . HIS A 1 270 ? 13.438 18.641 12.344 1 97.44 270 HIS A O 1
ATOM 1941 N N . PRO A 1 271 ? 15.539 17.891 12.273 1 96.12 271 PRO A N 1
ATOM 1942 C CA . PRO A 1 271 ? 15.539 17.531 13.695 1 96.12 271 PRO A CA 1
ATOM 1943 C C . PRO A 1 271 ? 15.273 18.734 14.602 1 96.12 271 PRO A C 1
ATOM 1945 O O . PRO A 1 271 ? 14.906 18.562 15.766 1 96.12 271 PRO A O 1
ATOM 1948 N N . GLU A 1 272 ? 15.367 19.953 14.086 1 94.62 272 GLU A N 1
ATOM 1949 C CA . GLU A 1 272 ? 15.172 21.156 14.883 1 94.62 272 GLU A CA 1
ATOM 1950 C C . GLU A 1 272 ? 13.711 21.328 15.289 1 94.62 272 GLU A C 1
ATOM 1952 O O . GLU A 1 272 ? 13.398 22.125 16.172 1 94.62 272 GLU A O 1
ATOM 1957 N N . ARG A 1 273 ? 12.812 20.562 14.648 1 96.81 273 ARG A N 1
ATOM 1958 C CA . ARG A 1 273 ? 11.391 20.656 14.969 1 96.81 273 ARG A CA 1
ATOM 1959 C C . ARG A 1 273 ? 11.039 19.766 16.156 1 96.81 273 ARG A C 1
ATOM 1961 O O . ARG A 1 273 ? 9.891 19.766 16.625 1 96.81 273 ARG A O 1
ATOM 1968 N N . ILE A 1 274 ? 12.023 19.016 16.625 1 97.25 274 ILE A N 1
ATOM 1969 C CA . ILE A 1 274 ? 11.836 18.109 17.766 1 97.25 274 ILE A CA 1
ATOM 1970 C C . ILE A 1 274 ? 12.789 18.5 18.891 1 97.25 274 ILE A C 1
ATOM 1972 O O . ILE A 1 274 ? 13.992 18.672 18.672 1 97.25 274 ILE A O 1
ATOM 1976 N N . THR A 1 275 ? 12.266 18.656 20.125 1 95.81 275 THR A N 1
ATOM 1977 C CA . THR A 1 275 ? 13.102 19.062 21.25 1 95.81 275 THR A CA 1
ATOM 1978 C C . THR A 1 275 ? 13.125 17.969 22.312 1 95.81 275 THR A C 1
ATOM 1980 O O . THR A 1 275 ? 12.234 17.125 22.359 1 95.81 275 THR A O 1
ATOM 1983 N N . SER A 1 276 ? 14.18 17.953 23.078 1 90.25 276 SER A N 1
ATOM 1984 C CA . SER A 1 276 ? 14.273 17.062 24.234 1 90.25 276 SER A CA 1
ATOM 1985 C C . SER A 1 276 ? 13.43 17.562 25.406 1 90.25 276 SER A C 1
ATOM 1987 O O . SER A 1 276 ? 13.055 16.797 26.281 1 90.25 276 SER A O 1
ATOM 1989 N N . GLN A 1 277 ? 13.297 18.859 25.438 1 72.81 277 GLN A N 1
ATOM 1990 C CA . GLN A 1 277 ? 12.758 19.516 26.625 1 72.81 277 GLN A CA 1
ATOM 1991 C C . GLN A 1 277 ? 11.242 19.312 26.719 1 72.81 277 GLN A C 1
ATOM 1993 O O . GLN A 1 277 ? 10.547 19.312 25.703 1 72.81 277 GLN A O 1
ATOM 1998 N N . THR A 1 278 ? 10.789 18.688 27.922 1 56.66 278 THR A N 1
ATOM 1999 C CA . THR A 1 278 ? 9.383 18.516 28.297 1 56.66 278 THR A CA 1
ATOM 2000 C C . THR A 1 278 ? 8.672 19.859 28.375 1 56.66 278 THR A C 1
ATOM 2002 O O . THR A 1 278 ? 9.289 20.875 28.703 1 56.66 278 THR A O 1
ATOM 2005 N N . MET B 1 1 ? 37.938 -5.57 -30.984 1 25.55 1 MET B N 1
ATOM 2006 C CA . MET B 1 1 ? 36.594 -5.945 -30.531 1 25.55 1 MET B CA 1
ATOM 2007 C C . MET B 1 1 ? 36.281 -5.289 -29.203 1 25.55 1 MET B C 1
ATOM 2009 O O . MET B 1 1 ? 36.719 -5.75 -28.156 1 25.55 1 MET B O 1
ATOM 2013 N N . ASP B 1 2 ? 36.25 -3.936 -29.125 1 29.89 2 ASP B N 1
ATOM 2014 C CA . ASP B 1 2 ? 36.312 -3.006 -28 1 29.89 2 ASP B CA 1
ATOM 2015 C C . ASP B 1 2 ? 35.156 -3.219 -27.031 1 29.89 2 ASP B C 1
ATOM 2017 O O . ASP B 1 2 ? 34.031 -3.453 -27.469 1 29.89 2 ASP B O 1
ATOM 2021 N N . HIS B 1 3 ? 35.344 -3.846 -25.875 1 31.3 3 HIS B N 1
ATOM 2022 C CA . HIS B 1 3 ? 34.594 -4.148 -24.672 1 31.3 3 HIS B CA 1
ATOM 2023 C C . HIS B 1 3 ? 33.719 -2.959 -24.25 1 31.3 3 HIS B C 1
ATOM 2025 O O . HIS B 1 3 ? 34.25 -1.915 -23.859 1 31.3 3 HIS B O 1
ATOM 2031 N N . SER B 1 4 ? 32.562 -2.639 -24.984 1 30.53 4 SER B N 1
ATOM 2032 C CA . SER B 1 4 ? 31.5 -1.648 -24.797 1 30.53 4 SER B CA 1
ATOM 2033 C C . SER B 1 4 ? 31.203 -1.442 -23.312 1 30.53 4 SER B C 1
ATOM 2035 O O . SER B 1 4 ? 31.172 -2.4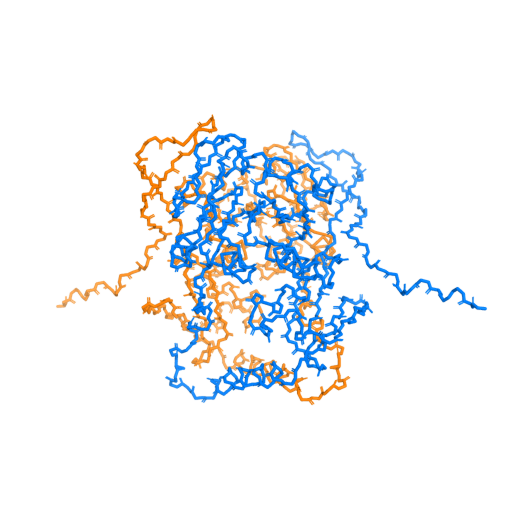02 -22.547 1 30.53 4 SER B O 1
ATOM 2037 N N . ALA B 1 5 ? 31.438 -0.183 -22.891 1 36.09 5 ALA B N 1
ATOM 2038 C CA . ALA B 1 5 ? 31.172 0.338 -21.562 1 36.09 5 ALA B CA 1
ATOM 2039 C C . ALA B 1 5 ? 29.891 -0.238 -21 1 36.09 5 ALA B C 1
ATOM 2041 O O . ALA B 1 5 ? 28.875 -0.308 -21.688 1 36.09 5 ALA B O 1
ATOM 2042 N N . PRO B 1 6 ? 29.922 -0.991 -19.953 1 37.91 6 PRO B N 1
ATOM 2043 C CA . PRO B 1 6 ? 28.703 -1.552 -19.391 1 37.91 6 PRO B CA 1
ATOM 2044 C C . PRO B 1 6 ? 27.531 -0.565 -19.406 1 37.91 6 PRO B C 1
ATOM 2046 O O . PRO B 1 6 ? 27.75 0.649 -19.406 1 37.91 6 PRO B O 1
ATOM 2049 N N . PRO B 1 7 ? 26.359 -0.769 -20.031 1 42.53 7 PRO B N 1
ATOM 2050 C CA . PRO B 1 7 ? 25.25 0.175 -20.188 1 42.53 7 PRO B CA 1
ATOM 2051 C C . PRO B 1 7 ? 25.078 1.084 -18.984 1 42.53 7 PRO B C 1
ATOM 2053 O O . PRO B 1 7 ? 25.516 0.746 -17.875 1 42.53 7 PRO B O 1
ATOM 2056 N N . PRO B 1 8 ? 24.641 2.371 -18.984 1 43 8 PRO B N 1
ATOM 2057 C CA . PRO B 1 8 ? 24.516 3.432 -17.969 1 43 8 PRO B CA 1
ATOM 2058 C C . PRO B 1 8 ? 24.078 2.904 -16.609 1 43 8 PRO B C 1
ATOM 2060 O O . PRO B 1 8 ? 23.453 1.842 -16.531 1 43 8 PRO B O 1
ATOM 2063 N N . SER B 1 9 ? 24.547 3.422 -15.344 1 49.53 9 SER B N 1
ATOM 2064 C CA . SER B 1 9 ? 24.672 3.195 -13.914 1 49.53 9 SER B CA 1
ATOM 2065 C C . SER B 1 9 ? 23.312 2.969 -13.266 1 49.53 9 SER B C 1
ATOM 2067 O O . SER B 1 9 ? 22.406 3.799 -13.398 1 49.53 9 SER B O 1
ATOM 2069 N N . SER B 1 10 ? 22.766 1.721 -13.133 1 70.38 10 SER B N 1
ATOM 2070 C CA . SER B 1 10 ? 21.641 1.158 -12.383 1 70.38 10 SER B CA 1
ATOM 2071 C C . SER B 1 10 ? 21.438 1.896 -11.062 1 70.38 10 SER B C 1
ATOM 2073 O O . SER B 1 10 ? 22.406 2.176 -10.344 1 70.38 10 SER B O 1
ATOM 2075 N N . ARG B 1 11 ? 20.391 2.764 -10.93 1 82.75 11 ARG B N 1
ATOM 2076 C CA . ARG B 1 11 ? 20.016 3.4 -9.672 1 82.75 11 ARG B CA 1
ATOM 2077 C C . ARG B 1 11 ? 20.172 2.43 -8.508 1 82.75 11 ARG B C 1
ATOM 2079 O O . ARG B 1 11 ? 19.719 1.284 -8.586 1 82.75 11 ARG B O 1
ATOM 2086 N N . PRO B 1 12 ? 20.938 2.871 -7.559 1 93.44 12 PRO B N 1
ATOM 2087 C CA . PRO B 1 12 ? 21.094 1.968 -6.414 1 93.44 12 PRO B CA 1
ATOM 2088 C C . PRO B 1 12 ? 19.766 1.633 -5.738 1 93.44 12 PRO B C 1
ATOM 2090 O O . PRO B 1 12 ? 18.812 2.416 -5.816 1 93.44 12 PRO B O 1
ATOM 2093 N N . GLU B 1 13 ? 19.766 0.514 -5.066 1 96.88 13 GLU B N 1
ATOM 2094 C CA . GLU B 1 13 ? 18.562 0.059 -4.383 1 96.88 13 GLU B CA 1
ATOM 2095 C C . GLU B 1 13 ? 18.422 0.713 -3.01 1 96.88 13 GLU B C 1
ATOM 2097 O O . GLU B 1 13 ? 17.359 0.66 -2.396 1 96.88 13 GLU B O 1
ATOM 2102 N N . HIS B 1 14 ? 19.531 1.231 -2.49 1 97.94 14 HIS B N 1
ATOM 2103 C CA . HIS B 1 14 ? 19.547 1.924 -1.206 1 97.94 14 HIS B CA 1
ATOM 2104 C C . HIS B 1 14 ? 20.609 3.018 -1.188 1 97.94 14 HIS B C 1
ATOM 2106 O O . HIS B 1 14 ? 21.484 3.055 -2.059 1 97.94 14 HIS B O 1
ATOM 2112 N N . VAL B 1 15 ? 20.516 3.896 -0.275 1 98 15 VAL B N 1
ATOM 2113 C CA . VAL B 1 15 ? 21.469 4.992 -0.138 1 98 15 VAL B CA 1
ATOM 2114 C C . VAL B 1 15 ? 21.797 5.211 1.338 1 98 15 VAL B C 1
ATOM 2116 O O . VAL B 1 15 ? 20.953 4.965 2.209 1 98 15 VAL B O 1
ATOM 2119 N N . ALA B 1 16 ? 22.984 5.629 1.577 1 98.06 16 ALA B N 1
ATOM 2120 C CA . ALA B 1 16 ? 23.375 5.977 2.938 1 98.06 16 ALA B CA 1
ATOM 2121 C C . ALA B 1 16 ? 22.828 7.34 3.342 1 98.06 16 ALA B C 1
ATOM 2123 O O . ALA B 1 16 ? 22.672 8.227 2.5 1 98.06 16 ALA B O 1
ATOM 2124 N N . ALA B 1 17 ? 22.531 7.48 4.648 1 97.69 17 ALA B N 1
ATOM 2125 C CA . ALA B 1 17 ? 22.062 8.75 5.203 1 97.69 17 ALA B CA 1
ATOM 2126 C C . ALA B 1 17 ? 22.594 8.961 6.613 1 97.69 17 ALA B C 1
ATOM 2128 O O . ALA B 1 17 ? 23 8.008 7.285 1 97.69 17 ALA B O 1
ATOM 2129 N N . GLN B 1 18 ? 22.656 10.234 6.973 1 97.69 18 GLN B N 1
ATOM 2130 C CA . GLN B 1 18 ? 22.922 10.602 8.359 1 97.69 18 GLN B CA 1
ATOM 2131 C C . GLN B 1 18 ? 21.641 10.922 9.109 1 97.69 18 GLN B C 1
ATOM 2133 O O . GLN B 1 18 ? 20.797 11.68 8.617 1 97.69 18 GLN B O 1
ATOM 2138 N N . VAL B 1 19 ? 21.516 10.289 10.297 1 98.38 19 VAL B N 1
ATOM 2139 C CA . VAL B 1 19 ? 20.266 10.422 11.031 1 98.38 19 VAL B CA 1
ATOM 2140 C C . VAL B 1 19 ? 20.547 10.734 12.492 1 98.38 19 VAL B C 1
ATOM 2142 O O . VAL B 1 19 ? 21.688 10.594 12.953 1 98.38 19 VAL B O 1
ATOM 2145 N N . THR B 1 20 ? 19.547 11.258 13.172 1 98 20 THR B N 1
ATOM 2146 C CA . THR B 1 20 ? 19.594 11.453 14.617 1 98 20 THR B CA 1
ATOM 2147 C C . THR B 1 20 ? 18.734 10.422 15.336 1 98 20 THR B C 1
ATOM 2149 O O . THR B 1 20 ? 17.547 10.297 15.047 1 98 20 THR B O 1
ATOM 2152 N N . ARG B 1 21 ? 19.297 9.719 16.328 1 98.06 21 ARG B N 1
ATOM 2153 C CA . ARG B 1 21 ? 18.578 8.656 17.016 1 98.06 21 ARG B CA 1
ATOM 2154 C C . ARG B 1 21 ? 17.938 9.172 18.297 1 98.06 21 ARG B C 1
ATOM 2156 O O . ARG B 1 21 ? 18.484 10.055 18.969 1 98.06 21 ARG B O 1
ATOM 2163 N N . VAL B 1 22 ? 16.812 8.727 18.578 1 97.56 22 VAL B N 1
ATOM 2164 C CA . VAL B 1 22 ? 16.188 8.82 19.891 1 97.56 22 VAL B CA 1
ATOM 2165 C C . VAL B 1 22 ? 16.266 7.477 20.594 1 97.56 22 VAL B C 1
ATOM 2167 O O . VAL B 1 22 ? 15.82 6.457 20.062 1 97.56 22 VAL B O 1
ATOM 2170 N N . ARG B 1 23 ? 16.828 7.449 21.75 1 96 23 ARG B N 1
ATOM 2171 C CA . ARG B 1 23 ? 16.984 6.234 22.547 1 96 23 ARG B CA 1
ATOM 2172 C C . ARG B 1 23 ? 16.438 6.434 23.953 1 96 23 ARG B C 1
ATOM 2174 O O . ARG B 1 23 ? 16.844 7.355 24.656 1 96 23 ARG B O 1
ATOM 2181 N N . ALA B 1 24 ? 15.547 5.578 24.312 1 94.38 24 ALA B N 1
ATOM 2182 C CA . ALA B 1 24 ? 14.953 5.621 25.656 1 94.38 24 ALA B CA 1
ATOM 2183 C C . ALA B 1 24 ? 14.383 7.004 25.953 1 94.38 24 ALA B C 1
ATOM 2185 O O . ALA B 1 24 ? 14.641 7.574 27.016 1 94.38 24 ALA B O 1
ATOM 2186 N N . GLY B 1 25 ? 13.859 7.586 24.938 1 93.94 25 GLY B N 1
ATOM 2187 C CA . GLY B 1 25 ? 13.133 8.836 25.109 1 93.94 25 GLY B CA 1
ATOM 2188 C C . GLY B 1 25 ? 14.023 10.062 25 1 93.94 25 GLY B C 1
ATOM 2189 O O . GLY B 1 25 ? 13.547 11.188 25.125 1 93.94 25 GLY B O 1
ATOM 2190 N N . ALA B 1 26 ? 15.297 9.836 24.719 1 95.12 26 ALA B N 1
ATOM 2191 C CA . ALA B 1 26 ? 16.234 10.953 24.656 1 95.12 26 ALA B CA 1
ATOM 2192 C C . ALA B 1 26 ? 16.875 11.062 23.266 1 95.12 26 ALA B C 1
ATOM 2194 O O . ALA B 1 26 ? 17.219 10.047 22.656 1 95.12 26 ALA B O 1
ATOM 2195 N N . ILE B 1 27 ? 17 12.273 22.828 1 96.62 27 ILE B N 1
ATOM 2196 C CA . ILE B 1 27 ? 17.656 12.5 21.547 1 96.62 27 ILE B CA 1
ATOM 2197 C C . ILE B 1 27 ? 19.172 12.297 21.703 1 96.62 27 ILE B C 1
ATOM 2199 O O . ILE B 1 27 ? 19.812 12.961 22.516 1 96.62 27 ILE B O 1
ATOM 2203 N N . ALA B 1 28 ? 19.656 11.367 20.984 1 95 28 ALA B N 1
ATOM 2204 C CA . ALA B 1 28 ? 21.078 11.07 21.062 1 95 28 ALA B CA 1
ATOM 2205 C C . ALA B 1 28 ? 21.906 12.172 20.406 1 95 28 ALA B C 1
ATOM 2207 O O . ALA B 1 28 ? 21.5 12.75 19.406 1 95 28 ALA B O 1
ATOM 2208 N N . PRO B 1 29 ? 23.109 12.391 21.047 1 91.44 29 PRO B N 1
ATOM 2209 C CA . PRO B 1 29 ? 23.984 13.391 20.422 1 91.44 29 PRO B CA 1
ATOM 2210 C C . PRO B 1 29 ? 24.641 12.875 19.141 1 91.44 29 PRO B C 1
ATOM 2212 O O . PRO B 1 29 ? 24.984 11.695 19.047 1 91.44 29 PRO B O 1
ATOM 2215 N N . GLY B 1 30 ? 24.734 13.711 18.188 1 91 30 GLY B N 1
ATOM 2216 C CA . GLY B 1 30 ? 25.484 13.398 16.984 1 91 30 GLY B CA 1
ATOM 2217 C C . GLY B 1 30 ? 24.656 12.648 15.945 1 91 30 GLY B C 1
ATOM 2218 O O . GLY B 1 30 ? 23.609 12.094 16.266 1 91 30 GLY B O 1
ATOM 2219 N N . ALA B 1 31 ? 25.109 12.633 14.75 1 94.5 31 ALA B N 1
ATOM 2220 C CA . ALA B 1 31 ? 24.469 11.922 13.641 1 94.5 31 ALA B CA 1
ATOM 2221 C C . ALA B 1 31 ? 25.047 10.523 13.484 1 94.5 31 ALA B C 1
ATOM 2223 O O . ALA B 1 31 ? 26.234 10.289 13.781 1 94.5 31 ALA B O 1
ATOM 2224 N N . GLU B 1 32 ? 24.266 9.562 13.172 1 96.88 32 GLU B N 1
ATOM 2225 C CA . GLU B 1 32 ? 24.656 8.188 12.891 1 96.88 32 GLU B CA 1
ATOM 2226 C C . GLU B 1 32 ? 24.281 7.789 11.461 1 96.88 32 GLU B C 1
ATOM 2228 O O . GLU B 1 32 ? 23.359 8.352 10.875 1 96.88 32 GLU B O 1
ATOM 2233 N N . GLY B 1 33 ? 25.047 6.781 11 1 97.75 33 GLY B N 1
ATOM 2234 C CA . GLY B 1 33 ? 24.75 6.285 9.664 1 97.75 33 GLY B CA 1
ATOM 2235 C C . GLY B 1 33 ? 23.562 5.348 9.617 1 97.75 33 GLY B C 1
ATOM 2236 O O . GLY B 1 33 ? 23.328 4.598 10.562 1 97.75 33 GLY B O 1
ATOM 2237 N N . ASP B 1 34 ? 22.844 5.43 8.547 1 97.94 34 ASP B N 1
ATOM 2238 C CA . ASP B 1 34 ? 21.75 4.52 8.258 1 97.94 34 ASP B CA 1
ATOM 2239 C C . ASP B 1 34 ? 21.641 4.25 6.754 1 97.94 34 ASP B C 1
ATOM 2241 O O . ASP B 1 34 ? 22.297 4.922 5.953 1 97.94 34 ASP B O 1
ATOM 2245 N N . ASN B 1 35 ? 20.969 3.189 6.395 1 98.69 35 ASN B N 1
ATOM 2246 C CA . ASN B 1 35 ? 20.688 2.867 5 1 98.69 35 ASN B CA 1
ATOM 2247 C C . ASN B 1 35 ? 19.188 2.936 4.695 1 98.69 35 ASN B C 1
ATOM 2249 O O . ASN B 1 35 ? 18.375 2.357 5.418 1 98.69 35 ASN B O 1
ATOM 2253 N N . LEU B 1 36 ? 18.891 3.684 3.674 1 98.75 36 LEU B N 1
ATOM 2254 C CA . LEU B 1 36 ? 17.5 3.867 3.281 1 98.75 36 LEU B CA 1
ATOM 2255 C C . LEU B 1 36 ? 17.219 3.182 1.949 1 98.75 36 LEU B C 1
ATOM 2257 O O . LEU B 1 36 ? 18.016 3.285 1.011 1 98.75 36 LEU B O 1
ATOM 2261 N N . ALA B 1 37 ? 16.078 2.49 1.873 1 98.75 37 ALA B N 1
ATOM 2262 C CA . ALA B 1 37 ? 15.672 1.923 0.592 1 98.75 37 ALA B CA 1
ATOM 2263 C C . ALA B 1 37 ? 15.273 3.02 -0.391 1 98.75 37 ALA B C 1
ATOM 2265 O O . ALA B 1 37 ? 14.547 3.949 -0.032 1 98.75 37 ALA B O 1
ATOM 2266 N N . GLU B 1 38 ? 15.703 2.855 -1.617 1 98 38 GLU B N 1
ATOM 2267 C CA . GLU B 1 38 ? 15.328 3.809 -2.654 1 98 38 GLU B CA 1
ATOM 2268 C C . GLU B 1 38 ? 13.906 3.541 -3.16 1 98 38 GLU B C 1
ATOM 2270 O O . GLU B 1 38 ? 13.539 2.389 -3.393 1 98 38 GLU B O 1
ATOM 2275 N N . GLU B 1 39 ? 13.141 4.535 -3.215 1 97 39 GLU B N 1
ATOM 2276 C CA . GLU B 1 39 ? 11.852 4.586 -3.893 1 97 39 GLU B CA 1
ATOM 2277 C C . GLU B 1 39 ? 11.93 5.414 -5.172 1 97 39 GLU B C 1
ATOM 2279 O O . GLU B 1 39 ? 12.242 6.605 -5.129 1 97 39 GLU B O 1
ATOM 2284 N N . THR B 1 40 ? 11.609 4.773 -6.328 1 95.81 40 THR B N 1
ATOM 2285 C CA . THR B 1 40 ? 11.883 5.379 -7.629 1 95.81 40 THR B CA 1
ATOM 2286 C C . THR B 1 40 ? 10.648 5.312 -8.523 1 95.81 40 THR B C 1
ATOM 2288 O O . THR B 1 40 ? 10.008 4.266 -8.625 1 95.81 40 THR B O 1
ATOM 2291 N N . PRO B 1 41 ? 10.305 6.5 -9.141 1 93.94 41 PRO B N 1
ATOM 2292 C CA . PRO B 1 41 ? 9.266 6.41 -10.164 1 93.94 41 PRO B CA 1
ATOM 2293 C C . PRO B 1 41 ? 9.664 5.512 -11.328 1 93.94 41 PRO B C 1
ATOM 2295 O O . PRO B 1 41 ? 10.719 5.715 -11.945 1 93.94 41 PRO B O 1
ATOM 2298 N N . VAL B 1 42 ? 8.883 4.52 -11.602 1 94.81 42 VAL B N 1
ATOM 2299 C CA . VAL B 1 42 ? 9.07 3.607 -12.727 1 94.81 42 VAL B CA 1
ATOM 2300 C C . VAL B 1 42 ? 7.875 3.707 -13.672 1 94.81 42 VAL B C 1
ATOM 2302 O O . VAL B 1 42 ? 6.77 3.285 -13.328 1 94.81 42 VAL B O 1
ATOM 2305 N N . ALA B 1 43 ? 8.109 4.266 -14.844 1 92.81 43 ALA B N 1
ATOM 2306 C CA . ALA B 1 43 ? 7.059 4.406 -15.844 1 92.81 43 ALA B CA 1
ATOM 2307 C C . ALA B 1 43 ? 7.039 3.203 -16.781 1 92.81 43 ALA B C 1
ATOM 2309 O O . ALA B 1 43 ? 8.078 2.811 -17.328 1 92.81 43 ALA B O 1
ATOM 2310 N N . LEU B 1 44 ? 5.875 2.6 -16.953 1 94.31 44 LEU B N 1
ATOM 2311 C CA . LEU B 1 44 ? 5.691 1.492 -17.891 1 94.31 44 LEU B CA 1
ATOM 2312 C C . LEU B 1 44 ? 5.078 1.979 -19.203 1 94.31 44 LEU B C 1
ATOM 2314 O O . LEU B 1 44 ? 4 2.582 -19.203 1 94.31 44 LEU B O 1
ATOM 2318 N N . GLU B 1 45 ? 5.793 1.714 -20.266 1 94.06 45 GLU B N 1
ATOM 2319 C CA . GLU B 1 45 ? 5.324 2.053 -21.609 1 94.06 45 GLU B CA 1
ATOM 2320 C C . GLU B 1 45 ? 5.145 0.802 -22.453 1 94.06 45 GLU B C 1
ATOM 2322 O O . GLU B 1 45 ? 6.039 -0.04 -22.531 1 94.06 45 GLU B O 1
ATOM 2327 N N . PHE B 1 46 ? 3.973 0.721 -23.062 1 95.69 46 PHE B N 1
ATOM 2328 C CA . PHE B 1 46 ? 3.688 -0.407 -23.938 1 95.69 46 PHE B CA 1
ATOM 2329 C C . PHE B 1 46 ? 3.611 0.044 -25.391 1 95.69 46 PHE B C 1
ATOM 2331 O O . PHE B 1 46 ? 2.766 0.868 -25.75 1 95.69 46 PHE B O 1
ATOM 2338 N N . ASN B 1 47 ? 4.527 -0.506 -26.219 1 96.38 47 ASN B N 1
ATOM 2339 C CA . ASN B 1 47 ? 4.578 -0.158 -27.641 1 96.38 47 ASN B CA 1
ATOM 2340 C C . ASN B 1 47 ? 4.582 1.354 -27.844 1 96.38 47 ASN B C 1
ATOM 2342 O O . ASN B 1 47 ? 3.83 1.873 -28.672 1 96.38 47 ASN B O 1
ATOM 2346 N N . GLY B 1 48 ? 5.289 2.012 -26.938 1 91.06 48 GLY B N 1
ATOM 2347 C CA . GLY B 1 48 ? 5.516 3.439 -27.094 1 91.06 48 GLY B CA 1
ATOM 2348 C C . GLY B 1 48 ? 4.469 4.289 -26.406 1 91.06 48 GLY B C 1
ATOM 2349 O O . GLY B 1 48 ? 4.57 5.52 -26.391 1 91.06 48 GLY B O 1
ATOM 2350 N N . ILE B 1 49 ? 3.527 3.666 -25.781 1 88.06 49 ILE B N 1
ATOM 2351 C CA . ILE B 1 49 ? 2.453 4.422 -25.141 1 88.06 49 ILE B CA 1
ATOM 2352 C C . ILE B 1 49 ? 2.572 4.312 -23.625 1 88.06 49 ILE B C 1
ATOM 2354 O O . ILE B 1 49 ? 2.625 3.205 -23.078 1 88.06 49 ILE B O 1
ATOM 2358 N N . SER B 1 50 ? 2.525 5.469 -22.969 1 87.56 50 SER B N 1
ATOM 2359 C CA . SER B 1 50 ? 2.592 5.5 -21.5 1 87.56 50 SER B CA 1
ATOM 2360 C C . SER B 1 50 ? 1.352 4.867 -20.875 1 87.56 50 SER B C 1
ATOM 2362 O O . SER B 1 50 ? 0.229 5.137 -21.312 1 87.56 50 SER B O 1
ATOM 2364 N N . HIS B 1 51 ? 1.597 4.047 -19.891 1 89.06 51 HIS B N 1
ATOM 2365 C CA . HIS B 1 51 ? 0.47 3.346 -19.297 1 89.06 51 HIS B CA 1
ATOM 2366 C C 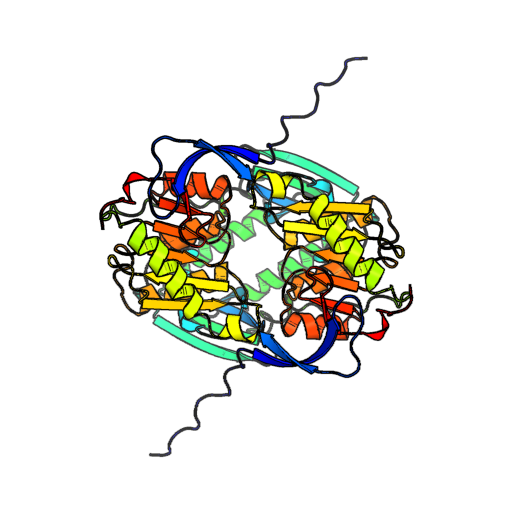. HIS B 1 51 ? 0.306 3.725 -17.828 1 89.06 51 HIS B C 1
ATOM 2368 O O . HIS B 1 51 ? -0.751 4.215 -17.422 1 89.06 51 HIS B O 1
ATOM 2374 N N . ALA B 1 52 ? 1.368 3.562 -17.031 1 86.44 52 ALA B N 1
ATOM 2375 C CA . ALA B 1 52 ? 1.294 3.83 -15.594 1 86.44 52 ALA B CA 1
ATOM 2376 C C . ALA B 1 52 ? 2.68 4.094 -15.008 1 86.44 52 ALA B C 1
ATOM 2378 O O . ALA B 1 52 ? 3.689 3.672 -15.578 1 86.44 52 ALA B O 1
ATOM 2379 N N . THR B 1 53 ? 2.699 4.848 -13.961 1 90.25 53 THR B N 1
ATOM 2380 C CA . THR B 1 53 ? 3.92 5.047 -13.188 1 90.25 53 THR B CA 1
ATOM 2381 C C . THR B 1 53 ? 3.748 4.535 -11.766 1 90.25 53 THR B C 1
ATOM 2383 O O . THR B 1 53 ? 2.754 4.844 -11.102 1 90.25 53 THR B O 1
ATOM 2386 N N . MET B 1 54 ? 4.637 3.711 -11.344 1 93.25 54 MET B N 1
ATOM 2387 C CA . MET B 1 54 ? 4.652 3.186 -9.984 1 93.25 54 MET B CA 1
ATOM 2388 C C . MET B 1 54 ? 5.906 3.639 -9.234 1 93.25 54 MET B C 1
ATOM 2390 O O . MET B 1 54 ? 6.957 3.83 -9.844 1 93.25 54 MET B O 1
ATOM 2394 N N . LEU B 1 55 ? 5.762 3.867 -7.98 1 94.5 55 LEU B N 1
ATOM 2395 C CA . LEU B 1 55 ? 6.945 4.02 -7.141 1 94.5 55 LEU B CA 1
ATOM 2396 C C . LEU B 1 55 ? 7.441 2.666 -6.645 1 94.5 55 LEU B C 1
ATOM 2398 O O . LEU B 1 55 ? 6.699 1.93 -5.992 1 94.5 55 LEU B O 1
ATOM 2402 N N . ALA B 1 56 ? 8.688 2.34 -7.027 1 97.31 56 ALA B N 1
ATOM 2403 C CA . ALA B 1 56 ? 9.195 0.994 -6.777 1 97.31 56 ALA B CA 1
ATOM 2404 C C . ALA B 1 56 ? 10.68 1.026 -6.422 1 97.31 56 ALA B C 1
ATOM 2406 O O . ALA B 1 56 ? 11.352 2.045 -6.613 1 97.31 56 ALA B O 1
ATOM 2407 N N . THR B 1 57 ? 11.141 -0.073 -5.816 1 98.19 57 THR B N 1
ATOM 2408 C CA . THR B 1 57 ? 12.578 -0.3 -5.727 1 98.19 57 THR B CA 1
ATOM 2409 C C . THR B 1 57 ? 13.18 -0.504 -7.113 1 98.19 57 THR B C 1
ATOM 2411 O O . THR B 1 57 ? 12.641 -1.254 -7.926 1 98.19 57 THR B O 1
ATOM 2414 N N . PRO B 1 58 ? 14.281 0.228 -7.426 1 97.81 58 PRO B N 1
ATOM 2415 C CA . PRO B 1 58 ? 14.859 0.139 -8.766 1 97.81 58 PRO B CA 1
ATOM 2416 C C . PRO B 1 58 ? 15.688 -1.131 -8.977 1 97.81 58 PRO B C 1
ATOM 2418 O O . PRO B 1 58 ? 16.875 -1.054 -9.289 1 97.81 58 PRO B O 1
ATOM 2421 N N . ALA B 1 59 ? 15.086 -2.246 -8.797 1 97.69 59 ALA B N 1
ATOM 2422 C CA . ALA B 1 59 ? 15.672 -3.57 -8.977 1 97.69 59 ALA B CA 1
ATOM 2423 C C . ALA B 1 59 ? 14.672 -4.543 -9.578 1 97.69 59 ALA B C 1
ATOM 2425 O O . ALA B 1 59 ? 13.461 -4.402 -9.375 1 97.69 59 ALA B O 1
ATOM 2426 N N . ASP B 1 60 ? 15.18 -5.48 -10.406 1 98.31 60 ASP B N 1
ATOM 2427 C CA . ASP B 1 60 ? 14.367 -6.551 -10.984 1 98.31 60 ASP B CA 1
ATOM 2428 C C . ASP B 1 60 ? 13.219 -5.977 -11.812 1 98.31 60 ASP B C 1
ATOM 2430 O O . ASP B 1 60 ? 12.078 -6.441 -11.703 1 98.31 60 ASP B O 1
ATOM 2434 N N . LEU B 1 61 ? 13.523 -4.988 -12.641 1 98.56 61 LEU B N 1
ATOM 2435 C CA . LEU B 1 61 ? 12.469 -4.223 -13.305 1 98.56 61 LEU B CA 1
ATOM 2436 C C . LEU B 1 61 ? 11.953 -4.957 -14.539 1 98.56 61 LEU B C 1
ATOM 2438 O O . LEU B 1 61 ? 10.828 -4.727 -14.977 1 98.56 61 LEU B O 1
ATOM 2442 N N . GLU B 1 62 ? 12.773 -5.836 -15.117 1 98.62 62 GLU B N 1
ATOM 2443 C CA . GLU B 1 62 ? 12.242 -6.684 -16.172 1 98.62 62 GLU B CA 1
ATOM 2444 C C . GLU B 1 62 ? 11.195 -7.656 -15.641 1 98.62 62 GLU B C 1
ATOM 2446 O O . GLU B 1 62 ? 10.148 -7.855 -16.266 1 98.62 62 GLU B O 1
ATOM 2451 N N . ASP B 1 63 ? 11.477 -8.242 -14.484 1 98.75 63 ASP B N 1
ATOM 2452 C CA . ASP B 1 63 ? 10.492 -9.078 -13.805 1 98.75 63 ASP B CA 1
ATOM 2453 C C . ASP B 1 63 ? 9.219 -8.289 -13.5 1 98.75 63 ASP B C 1
ATOM 2455 O O . ASP B 1 63 ? 8.109 -8.766 -13.75 1 98.75 63 ASP B O 1
ATOM 2459 N N . PHE B 1 64 ? 9.461 -7.059 -13.031 1 98.69 64 PHE B N 1
ATOM 2460 C CA . PHE B 1 64 ? 8.336 -6.195 -12.68 1 98.69 64 PHE B CA 1
ATOM 2461 C C . PHE B 1 64 ? 7.441 -5.957 -13.891 1 98.69 64 PHE B C 1
ATOM 2463 O O . PHE B 1 64 ? 6.219 -6.074 -13.797 1 98.69 64 PHE B O 1
ATOM 2470 N N . ALA B 1 65 ? 8.039 -5.652 -15 1 98.62 65 ALA B N 1
ATOM 2471 C CA . ALA B 1 65 ? 7.305 -5.344 -16.219 1 98.62 65 ALA B CA 1
ATOM 2472 C C . ALA B 1 65 ? 6.445 -6.527 -16.656 1 98.62 65 ALA B C 1
ATOM 2474 O O . ALA B 1 65 ? 5.258 -6.363 -16.953 1 98.62 65 ALA B O 1
ATOM 2475 N N . VAL B 1 66 ? 7.02 -7.695 -16.641 1 98.69 66 VAL B N 1
ATOM 2476 C CA . VAL B 1 66 ? 6.316 -8.898 -17.062 1 98.69 66 VAL B CA 1
ATOM 2477 C C . VAL B 1 66 ? 5.211 -9.234 -16.062 1 98.69 66 VAL B C 1
ATOM 2479 O O . VAL B 1 66 ? 4.07 -9.492 -16.453 1 98.69 66 VAL B O 1
ATOM 2482 N N . GLY B 1 67 ? 5.559 -9.211 -14.797 1 98.69 67 GLY B N 1
ATOM 2483 C CA . GLY B 1 67 ? 4.59 -9.539 -13.766 1 98.69 67 GLY B CA 1
ATOM 2484 C C . GLY B 1 67 ? 3.396 -8.602 -13.75 1 98.69 67 GLY B C 1
ATOM 2485 O O . GLY B 1 67 ? 2.25 -9.047 -13.68 1 98.69 67 GLY B O 1
ATOM 2486 N N . PHE B 1 68 ? 3.682 -7.285 -13.828 1 97.12 68 PHE B N 1
ATOM 2487 C CA . PHE B 1 68 ? 2.611 -6.297 -13.906 1 97.12 68 PHE B CA 1
ATOM 2488 C C . PHE B 1 68 ? 1.715 -6.562 -15.109 1 97.12 68 PHE B C 1
ATOM 2490 O O . PHE B 1 68 ? 0.488 -6.527 -15 1 97.12 68 PHE B O 1
ATOM 2497 N N . SER B 1 69 ? 2.295 -6.863 -16.234 1 97.69 69 SER B N 1
ATOM 2498 C CA . SER B 1 69 ? 1.551 -7.102 -17.453 1 97.69 69 SER B CA 1
ATOM 2499 C C . SER B 1 69 ? 0.635 -8.312 -17.328 1 97.69 69 SER B C 1
ATOM 2501 O O . SER B 1 69 ? -0.5 -8.297 -17.812 1 97.69 69 SER B O 1
ATOM 2503 N N . LEU B 1 70 ? 1.117 -9.336 -16.672 1 96.62 70 LEU B N 1
ATOM 2504 C CA . LEU B 1 70 ? 0.325 -10.547 -16.438 1 96.62 70 LEU B CA 1
ATOM 2505 C C . LEU B 1 70 ? -0.799 -10.273 -15.445 1 96.62 70 LEU B C 1
ATOM 2507 O O . LEU B 1 70 ? -1.959 -10.594 -15.711 1 96.62 70 LEU B O 1
ATOM 2511 N N . SER B 1 71 ? -0.451 -9.625 -14.359 1 94.44 71 SER B N 1
ATOM 2512 C CA . SER B 1 71 ? -1.392 -9.398 -13.266 1 94.44 71 SER B CA 1
ATOM 2513 C C . SER B 1 71 ? -2.523 -8.469 -13.695 1 94.44 71 SER B C 1
ATOM 2515 O O . SER B 1 71 ? -3.662 -8.625 -13.25 1 94.44 71 SER B O 1
ATOM 2517 N N . GLU B 1 72 ? -2.193 -7.543 -14.602 1 91.94 72 GLU B N 1
ATOM 2518 C CA . GLU B 1 72 ? -3.184 -6.566 -15.055 1 91.94 72 GLU B CA 1
ATOM 2519 C C . GLU B 1 72 ? -3.932 -7.07 -16.281 1 91.94 72 GLU B C 1
ATOM 2521 O O . GLU B 1 72 ? -4.809 -6.383 -16.812 1 91.94 72 GLU B O 1
ATOM 2526 N N . GLY B 1 73 ? -3.582 -8.25 -16.75 1 92.19 73 GLY B N 1
ATOM 2527 C CA . GLY B 1 73 ? -4.254 -8.836 -17.891 1 92.19 73 GLY B CA 1
ATOM 2528 C C . GLY B 1 73 ? -3.895 -8.164 -19.203 1 92.19 73 GLY B C 1
ATOM 2529 O O . GLY B 1 73 ? -4.66 -8.219 -20.172 1 92.19 73 GLY B O 1
ATOM 2530 N N . ILE B 1 74 ? -2.803 -7.434 -19.219 1 94.31 74 ILE B N 1
ATOM 2531 C CA . ILE B 1 74 ? -2.328 -6.781 -20.422 1 94.31 74 ILE B CA 1
ATOM 2532 C C . ILE B 1 74 ? -1.8 -7.828 -21.406 1 94.31 74 ILE B C 1
ATOM 2534 O O . ILE B 1 74 ? -1.969 -7.695 -22.625 1 94.31 74 ILE B O 1
ATOM 2538 N N . ILE B 1 75 ? -1.14 -8.844 -20.844 1 97.12 75 ILE B N 1
ATOM 2539 C CA . ILE B 1 75 ? -0.712 -10 -21.625 1 97.12 75 ILE B CA 1
ATOM 2540 C C . ILE B 1 75 ? -1.304 -11.273 -21.031 1 97.12 75 ILE B C 1
ATOM 2542 O O . ILE B 1 75 ? -1.727 -11.281 -19.875 1 97.12 75 ILE B O 1
ATOM 2546 N N . ASP B 1 76 ? -1.314 -12.297 -21.812 1 94.94 76 ASP B N 1
ATOM 2547 C CA . ASP B 1 76 ? -1.826 -13.578 -21.344 1 94.94 76 ASP B CA 1
ATOM 2548 C C . ASP B 1 76 ? -0.685 -14.516 -20.953 1 94.94 76 ASP B C 1
ATOM 2550 O O . ASP B 1 76 ? -0.862 -15.398 -20.109 1 94.94 76 ASP B O 1
ATOM 2554 N N . SER B 1 77 ? 0.402 -14.258 -21.625 1 96.31 77 SER B N 1
ATOM 2555 C CA . SER B 1 77 ? 1.588 -15.086 -21.422 1 96.31 77 SER B CA 1
ATOM 2556 C C . SER B 1 77 ? 2.865 -14.289 -21.656 1 96.31 77 SER B C 1
ATOM 2558 O O . SER B 1 77 ? 2.84 -13.258 -22.344 1 96.31 77 SER B O 1
ATOM 2560 N N . VAL B 1 78 ? 3.951 -14.805 -21.062 1 97.62 78 VAL B N 1
ATOM 2561 C CA . VAL B 1 78 ? 5.242 -14.148 -21.219 1 97.62 78 VAL B CA 1
ATOM 2562 C C . VAL B 1 78 ? 5.637 -14.141 -22.703 1 97.62 78 VAL B C 1
ATOM 2564 O O . VAL B 1 78 ? 6.375 -13.258 -23.156 1 97.62 78 VAL B O 1
ATOM 2567 N N . THR B 1 79 ? 5.082 -14.977 -23.531 1 97.56 79 THR B N 1
ATOM 2568 C CA . THR B 1 79 ? 5.395 -15.062 -24.953 1 97.56 79 THR B CA 1
ATOM 2569 C C . THR B 1 79 ? 4.801 -13.883 -25.719 1 97.56 79 THR B C 1
ATOM 2571 O O . THR B 1 79 ? 5.164 -13.633 -26.875 1 97.56 79 THR B O 1
ATOM 2574 N N . ASP B 1 80 ? 3.914 -13.18 -25.062 1 98.31 80 ASP B N 1
ATOM 2575 C CA . ASP B 1 80 ? 3.322 -12 -25.672 1 98.31 80 ASP B CA 1
ATOM 2576 C C . ASP B 1 80 ? 4.277 -10.805 -25.609 1 98.31 80 ASP B C 1
ATOM 2578 O O . ASP B 1 80 ? 4.035 -9.773 -26.234 1 98.31 80 ASP B O 1
ATOM 2582 N N . VAL B 1 81 ? 5.383 -10.969 -24.859 1 98.5 81 VAL B N 1
ATOM 2583 C CA . VAL B 1 81 ? 6.391 -9.922 -24.719 1 98.5 81 VAL B CA 1
ATOM 2584 C C . VAL B 1 81 ? 7.5 -10.141 -25.75 1 98.5 81 VAL B C 1
ATOM 2586 O O . VAL B 1 81 ? 8.125 -11.203 -25.781 1 98.5 81 VAL B O 1
ATOM 2589 N N . ARG B 1 82 ? 7.766 -9.125 -26.562 1 98 82 ARG B N 1
ATOM 2590 C CA . ARG B 1 82 ? 8.75 -9.227 -27.625 1 98 82 ARG B CA 1
ATOM 2591 C C . ARG B 1 82 ? 10.07 -8.586 -27.234 1 98 82 ARG B C 1
ATOM 2593 O O . ARG B 1 82 ? 11.117 -8.898 -27.797 1 98 82 ARG B O 1
ATOM 2600 N N . GLY B 1 83 ? 9.969 -7.637 -26.344 1 98.19 83 GLY B N 1
ATOM 2601 C CA . GLY B 1 83 ? 11.164 -6.953 -25.875 1 98.19 83 GLY B CA 1
ATOM 2602 C C . GLY B 1 83 ? 10.914 -6.059 -24.688 1 98.19 83 GLY B C 1
ATOM 2603 O O . GLY B 1 83 ? 9.797 -5.578 -24.484 1 98.19 83 GLY B O 1
ATOM 2604 N N . ILE B 1 84 ? 11.969 -5.906 -23.828 1 98.44 84 ILE B N 1
ATOM 2605 C CA . ILE B 1 84 ? 11.914 -5.004 -22.688 1 98.44 84 ILE B CA 1
ATOM 2606 C C . ILE B 1 84 ? 13.195 -4.172 -22.641 1 98.44 84 ILE B C 1
ATOM 2608 O O . ILE B 1 84 ? 14.297 -4.719 -22.688 1 98.44 84 ILE B O 1
ATOM 2612 N N . ASP B 1 85 ? 13.062 -2.865 -22.594 1 97.81 85 ASP B N 1
ATOM 2613 C CA . ASP B 1 85 ? 14.18 -1.95 -22.375 1 97.81 85 ASP B CA 1
ATOM 2614 C C . ASP B 1 85 ? 13.992 -1.139 -21.094 1 97.81 85 ASP B C 1
ATOM 2616 O O . ASP B 1 85 ? 12.953 -0.502 -20.906 1 97.81 85 ASP B O 1
ATOM 2620 N N . VAL B 1 86 ? 14.906 -1.219 -20.234 1 97 86 VAL B N 1
ATOM 2621 C CA . VAL B 1 86 ? 14.922 -0.421 -19.016 1 97 86 VAL B CA 1
ATOM 2622 C C . VAL B 1 86 ? 15.812 0.806 -19.203 1 97 86 VAL B C 1
ATOM 2624 O O . VAL B 1 86 ? 17.031 0.681 -19.344 1 97 86 VAL B O 1
ATOM 2627 N N . LEU B 1 87 ? 15.227 2.012 -19.172 1 95 87 LEU B N 1
ATOM 2628 C CA . LEU B 1 87 ? 15.922 3.246 -19.531 1 95 87 LEU B CA 1
ATOM 2629 C C . LEU B 1 87 ? 15.969 4.203 -18.344 1 95 87 LEU B C 1
ATOM 2631 O O . LEU B 1 87 ? 14.977 4.879 -18.047 1 95 87 LEU B O 1
ATOM 2635 N N . PRO B 1 88 ? 17.062 4.281 -17.672 1 92.44 88 PRO B N 1
ATOM 2636 C CA . PRO B 1 88 ? 17.172 5.262 -16.594 1 92.44 88 PRO B CA 1
ATOM 2637 C C . PRO B 1 88 ? 17.016 6.699 -17.078 1 92.44 88 PRO B C 1
ATOM 2639 O O . PRO B 1 88 ? 17.484 7.043 -18.172 1 92.44 88 PRO B O 1
ATOM 2642 N N . GLN B 1 89 ? 16.25 7.449 -16.328 1 88.25 89 GLN B N 1
ATOM 2643 C CA . GLN B 1 89 ? 16.109 8.883 -16.547 1 88.25 89 GLN B CA 1
ATOM 2644 C C . GLN B 1 89 ? 16.531 9.672 -15.305 1 88.25 89 GLN B C 1
ATOM 2646 O O . GLN B 1 89 ? 16.828 9.086 -14.258 1 88.25 89 GLN B O 1
ATOM 2651 N N . CYS B 1 90 ? 16.594 10.969 -15.328 1 83.06 90 CYS B N 1
ATOM 2652 C CA . CYS B 1 90 ? 17.016 11.812 -14.219 1 83.06 90 CYS B CA 1
ATOM 2653 C C . CYS B 1 90 ? 16.062 11.664 -13.031 1 83.06 90 CYS B C 1
ATOM 2655 O O . CYS B 1 90 ? 16.5 11.609 -11.883 1 83.06 90 CYS B O 1
ATOM 2657 N N . ASP B 1 91 ? 14.844 11.523 -13.32 1 84.19 91 ASP B N 1
ATOM 2658 C CA . ASP B 1 91 ? 13.867 11.547 -12.234 1 84.19 91 ASP B CA 1
ATOM 2659 C C . ASP B 1 91 ? 13.188 10.195 -12.078 1 84.19 91 ASP B C 1
ATOM 2661 O O . ASP B 1 91 ? 12.133 10.094 -11.438 1 84.19 91 ASP B O 1
ATOM 2665 N N . GLY B 1 92 ? 13.766 9.203 -12.719 1 92.56 92 GLY B N 1
ATOM 2666 C CA . GLY B 1 92 ? 13.148 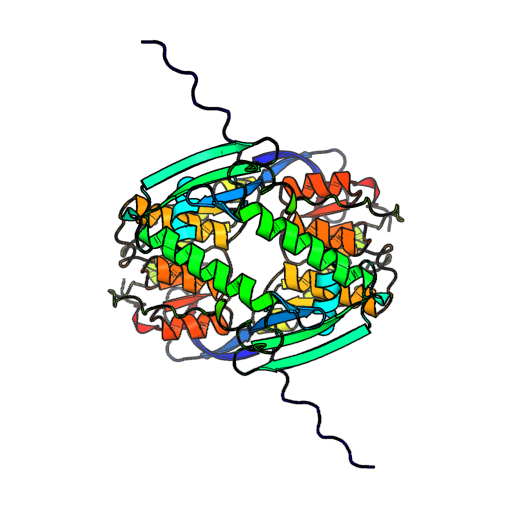7.887 -12.633 1 92.56 92 GLY B CA 1
ATOM 2667 C C . GLY B 1 92 ? 13.633 6.926 -13.703 1 92.56 92 GLY B C 1
ATOM 2668 O O . GLY B 1 92 ? 14.766 7.039 -14.1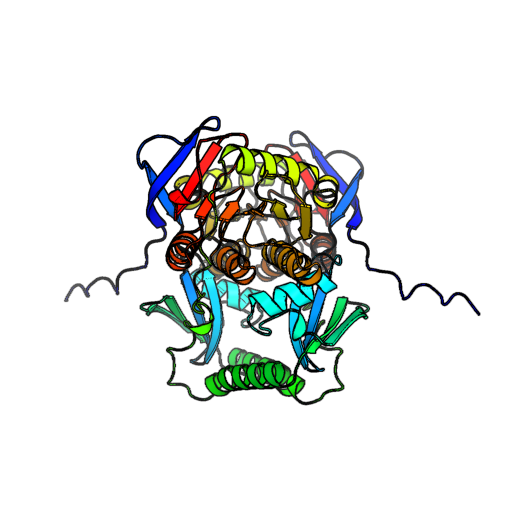8 1 92.56 92 GLY B O 1
ATOM 2669 N N . ILE B 1 93 ? 12.844 5.887 -13.922 1 95.19 93 ILE B N 1
ATOM 2670 C CA . ILE B 1 93 ? 13.172 4.863 -14.906 1 95.19 93 ILE B CA 1
ATOM 2671 C C . ILE B 1 93 ? 11.977 4.621 -15.82 1 95.19 93 ILE B C 1
ATOM 2673 O O . ILE B 1 93 ? 10.836 4.562 -15.359 1 95.19 93 ILE B O 1
ATOM 2677 N N . VAL B 1 94 ? 12.219 4.574 -17.062 1 94.31 94 VAL B N 1
ATOM 2678 C CA . VAL B 1 94 ? 11.195 4.176 -18.016 1 94.31 94 VAL B CA 1
ATOM 2679 C C . VAL B 1 94 ? 11.445 2.738 -18.469 1 94.31 94 VAL B C 1
ATOM 2681 O O . VAL B 1 94 ? 12.555 2.404 -18.906 1 94.31 94 VAL B O 1
ATOM 2684 N N . VAL B 1 95 ? 10.461 1.929 -18.312 1 97.12 95 VAL B N 1
ATOM 2685 C CA . VAL B 1 95 ? 10.523 0.569 -18.844 1 97.12 95 VAL B CA 1
ATOM 2686 C C . VAL B 1 95 ? 9.641 0.457 -20.078 1 97.12 95 VAL B C 1
ATOM 2688 O O . VAL B 1 95 ? 8.414 0.587 -20 1 97.12 95 VAL B O 1
ATOM 2691 N N . GLN B 1 96 ? 10.281 0.192 -21.188 1 97.44 96 GLN B N 1
ATOM 2692 C CA . GLN B 1 96 ? 9.562 0.023 -22.453 1 97.44 96 GLN B CA 1
ATOM 2693 C C . GLN B 1 96 ? 9.344 -1.454 -22.766 1 97.44 96 GLN B C 1
ATOM 2695 O O . GLN B 1 96 ? 10.297 -2.236 -22.797 1 97.44 96 GLN B O 1
ATOM 2700 N N . ILE B 1 97 ? 8.078 -1.775 -22.953 1 98.38 97 ILE B N 1
ATOM 2701 C CA . ILE B 1 97 ? 7.719 -3.16 -23.234 1 98.38 97 ILE B CA 1
ATOM 2702 C C . ILE B 1 97 ? 7.086 -3.26 -24.609 1 98.38 97 ILE B C 1
ATOM 2704 O O . ILE B 1 97 ? 6.141 -2.531 -24.922 1 98.38 97 ILE B O 1
ATOM 2708 N N . GLU B 1 98 ? 7.629 -4.105 -25.406 1 98.62 98 GLU B N 1
ATOM 2709 C CA . GLU B 1 98 ? 7.012 -4.449 -26.688 1 98.62 98 GLU B CA 1
ATOM 2710 C C . GLU B 1 98 ? 6.145 -5.699 -26.562 1 98.62 98 GLU B C 1
ATOM 2712 O O . GLU B 1 98 ? 6.637 -6.766 -26.188 1 98.62 98 GLU B O 1
ATOM 2717 N N . ILE B 1 99 ? 4.875 -5.504 -26.859 1 98.44 99 ILE B N 1
ATOM 2718 C CA . ILE B 1 99 ? 3.955 -6.629 -26.719 1 98.44 99 ILE B CA 1
ATOM 2719 C C . ILE B 1 99 ? 3.32 -6.949 -28.062 1 98.44 99 ILE B C 1
ATOM 2721 O O . ILE B 1 99 ? 3.43 -6.168 -29.016 1 98.44 99 ILE B O 1
ATOM 2725 N N . SER B 1 100 ? 2.689 -8.039 -28.188 1 98.31 100 SER B N 1
ATOM 2726 C CA . SER B 1 100 ? 2.055 -8.492 -29.422 1 98.31 100 SER B CA 1
ATOM 2727 C C . SER B 1 100 ? 0.956 -7.531 -29.859 1 98.31 100 SER B C 1
ATOM 2729 O O . SER B 1 100 ? 0.392 -6.805 -29.031 1 98.31 100 SER B O 1
ATOM 2731 N N . SER B 1 101 ? 0.561 -7.598 -31.125 1 96.88 101 SER B N 1
ATOM 2732 C CA . SER B 1 101 ? -0.458 -6.723 -31.688 1 96.88 101 SER B CA 1
ATOM 2733 C C . SER B 1 101 ? -1.829 -7 -31.078 1 96.88 101 SER B C 1
ATOM 2735 O O . SER B 1 101 ? -2.635 -6.082 -30.906 1 96.88 101 SER B O 1
ATOM 2737 N N . ALA B 1 102 ? -2.037 -8.203 -30.828 1 96.75 102 ALA B N 1
ATOM 2738 C CA . ALA B 1 102 ? -3.312 -8.57 -30.219 1 96.75 102 ALA B CA 1
ATOM 2739 C C . ALA B 1 102 ? -3.465 -7.945 -28.828 1 96.75 102 ALA B C 1
ATOM 2741 O O . ALA B 1 102 ? -4.52 -7.398 -28.5 1 96.75 102 ALA B O 1
ATOM 2742 N N . CYS B 1 103 ? -2.412 -8.016 -28.031 1 97.06 103 CYS B N 1
ATOM 2743 C CA . CYS B 1 103 ? -2.42 -7.418 -26.703 1 97.06 103 CYS B CA 1
ATOM 2744 C C . CYS B 1 103 ? -2.531 -5.902 -26.781 1 97.06 103 CYS B C 1
ATOM 2746 O O . CYS B 1 103 ? -3.234 -5.281 -25.984 1 97.06 103 CYS B O 1
ATOM 2748 N N . GLU B 1 104 ? -1.886 -5.352 -27.719 1 95.69 104 GLU B N 1
ATOM 2749 C CA . GLU B 1 104 ? -1.954 -3.908 -27.938 1 95.69 104 GLU B CA 1
ATOM 2750 C C . GLU B 1 104 ? -3.377 -3.467 -28.266 1 95.69 104 GLU B C 1
ATOM 2752 O O . GLU B 1 104 ? -3.857 -2.461 -27.734 1 95.69 104 GLU B O 1
ATOM 2757 N N . ALA B 1 105 ? -4.012 -4.164 -29.125 1 94.31 105 ALA B N 1
ATOM 2758 C CA . ALA B 1 105 ? -5.375 -3.84 -29.531 1 94.31 105 ALA B CA 1
ATOM 2759 C C . ALA B 1 105 ? -6.332 -3.896 -28.344 1 94.31 105 ALA B C 1
ATOM 2761 O O . ALA B 1 105 ? -7.188 -3.023 -28.188 1 94.31 105 ALA B O 1
ATOM 2762 N N . ARG B 1 106 ? -6.16 -4.859 -27.516 1 92.19 106 ARG B N 1
ATOM 2763 C CA . ARG B 1 106 ? -6.988 -5 -26.328 1 92.19 106 ARG B CA 1
ATOM 2764 C C . ARG B 1 106 ? -6.754 -3.848 -25.359 1 92.19 106 ARG B C 1
ATOM 2766 O O . ARG B 1 106 ? -7.699 -3.314 -24.766 1 92.19 106 ARG B O 1
ATOM 2773 N N . LEU B 1 107 ? -5.523 -3.521 -25.203 1 89.88 107 LEU B N 1
ATOM 2774 C CA . LEU B 1 107 ? -5.156 -2.428 -24.312 1 89.88 107 LEU B CA 1
ATOM 2775 C C . LEU B 1 107 ? -5.766 -1.112 -24.781 1 89.88 107 LEU B C 1
ATOM 2777 O O . LEU B 1 107 ? -6.301 -0.346 -23.984 1 89.88 107 LEU B O 1
ATOM 2781 N N . LYS B 1 108 ? -5.762 -0.842 -26.047 1 86.69 108 LYS B N 1
ATOM 2782 C CA . LYS B 1 108 ? -6.336 0.366 -26.625 1 86.69 108 LYS B CA 1
ATOM 2783 C C . LYS B 1 108 ? -7.852 0.396 -26.453 1 86.69 108 LYS B C 1
ATOM 2785 O O . LYS B 1 108 ? -8.422 1.439 -26.141 1 86.69 108 LYS B O 1
ATOM 2790 N N . SER B 1 109 ? -8.43 -0.692 -26.625 1 85.56 109 SER B N 1
ATOM 2791 C CA . SER B 1 109 ? -9.875 -0.794 -26.469 1 85.56 109 SER B CA 1
ATOM 2792 C C . SER B 1 109 ? -10.312 -0.503 -25.031 1 85.56 109 SER B C 1
ATOM 2794 O O . SER B 1 109 ? -11.305 0.19 -24.812 1 85.56 109 SER B O 1
ATOM 2796 N N . ARG B 1 110 ? -9.562 -0.972 -24.125 1 79.81 110 ARG B N 1
ATOM 2797 C CA . ARG B 1 110 ? -9.859 -0.743 -22.719 1 79.81 110 ARG B CA 1
ATOM 2798 C C . ARG B 1 110 ? -9.711 0.732 -22.359 1 79.81 110 ARG B C 1
ATOM 2800 O O . ARG B 1 110 ? -10.523 1.281 -21.609 1 79.81 110 ARG B O 1
ATOM 2807 N N . ARG B 1 111 ? -8.727 1.332 -22.844 1 75.44 111 ARG B N 1
ATOM 2808 C CA . ARG B 1 111 ? -8.469 2.744 -22.578 1 75.44 111 ARG B CA 1
ATOM 2809 C C . ARG B 1 111 ? -9.578 3.619 -23.156 1 75.44 111 ARG B C 1
ATOM 2811 O O . ARG B 1 111 ? -10 4.586 -22.516 1 75.44 111 ARG B O 1
ATOM 2818 N N . ARG B 1 112 ? -9.992 3.289 -24.312 1 66.88 112 ARG B N 1
ATOM 2819 C CA . ARG B 1 112 ? -11.078 4.031 -24.953 1 66.88 112 ARG B CA 1
ATOM 2820 C C . ARG B 1 112 ? -12.375 3.906 -24.156 1 66.88 112 ARG B C 1
ATOM 2822 O O . ARG B 1 112 ? -13.102 4.883 -24 1 66.88 112 ARG B O 1
ATOM 2829 N N . ALA B 1 113 ? -12.531 2.789 -23.672 1 63.06 113 ALA B N 1
ATOM 2830 C CA . ALA B 1 113 ? -13.727 2.547 -22.875 1 63.06 113 ALA B CA 1
ATOM 2831 C C . ALA B 1 113 ? -13.711 3.373 -21.578 1 63.06 113 ALA B C 1
ATOM 2833 O O . ALA B 1 113 ? -14.742 3.896 -21.156 1 63.06 113 ALA B O 1
ATOM 2834 N N . MET B 1 114 ? -12.555 3.551 -21.062 1 62.31 114 MET B N 1
ATOM 2835 C CA . MET B 1 114 ? -12.406 4.324 -19.828 1 62.31 114 MET B CA 1
ATOM 2836 C C . MET B 1 114 ? -12.57 5.816 -20.094 1 62.31 114 MET B C 1
ATOM 2838 O O . MET B 1 114 ? -13.195 6.531 -19.312 1 62.3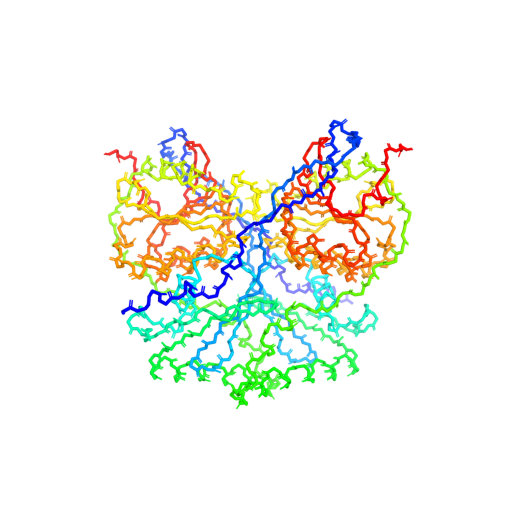1 114 MET B O 1
ATOM 2842 N N . ALA B 1 115 ? -11.969 6.281 -21.219 1 55.34 115 ALA B N 1
ATOM 2843 C CA . ALA B 1 115 ? -12.055 7.691 -21.594 1 55.34 115 ALA B CA 1
ATOM 2844 C C . ALA B 1 115 ? -13.484 8.07 -21.969 1 55.34 115 ALA B C 1
ATOM 2846 O O . ALA B 1 115 ? -13.93 9.188 -21.703 1 55.34 115 ALA B O 1
ATOM 2847 N N . GLY B 1 116 ? -14.086 7.234 -22.859 1 46.59 116 GLY B N 1
ATOM 2848 C CA . GLY B 1 116 ? -15.461 7.48 -23.25 1 46.59 116 GLY B CA 1
ATOM 2849 C C . GLY B 1 116 ? -16.422 7.555 -22.078 1 46.59 116 GLY B C 1
ATOM 2850 O O . GLY B 1 116 ? -17.453 8.234 -22.141 1 46.59 116 GLY B O 1
ATOM 2851 N N . ARG B 1 117 ? -16.016 6.945 -21.078 1 44.66 117 ARG B N 1
ATOM 2852 C CA . ARG B 1 117 ? -16.875 6.977 -19.891 1 44.66 117 ARG B CA 1
ATOM 2853 C C . ARG B 1 117 ? -16.859 8.359 -19.25 1 44.66 117 ARG B C 1
ATOM 2855 O O . ARG B 1 117 ? -17.734 8.672 -18.422 1 44.66 117 ARG B O 1
ATOM 2862 N N . THR B 1 118 ? -15.82 9.156 -19.469 1 42.62 118 THR B N 1
ATOM 2863 C CA . THR B 1 118 ? -15.836 10.523 -18.953 1 42.62 118 THR B CA 1
ATOM 2864 C C . THR B 1 118 ? -16.953 11.336 -19.609 1 42.62 118 THR B C 1
ATOM 2866 O O . THR B 1 118 ? -17.359 12.375 -19.078 1 42.62 118 THR B O 1
ATOM 2869 N N . GLY B 1 119 ? -17.281 11.109 -20.859 1 34.94 119 GLY B N 1
ATOM 2870 C CA . GLY B 1 119 ? -18.312 11.898 -21.516 1 34.94 119 GLY B CA 1
ATOM 2871 C C . GLY B 1 119 ? -19.719 11.5 -21.109 1 34.94 119 GLY B C 1
ATOM 2872 O O . GLY B 1 119 ? -20.672 12.219 -21.375 1 34.94 119 GLY B O 1
ATOM 2873 N N . CYS B 1 120 ? -20.031 10.289 -21.297 1 31.98 120 CYS B N 1
ATOM 2874 C CA . CYS B 1 120 ? -21.438 9.969 -21.047 1 31.98 120 CYS B CA 1
ATOM 2875 C C . CYS B 1 120 ? -21.75 10.031 -19.547 1 31.98 120 CYS B C 1
ATOM 2877 O O . CYS B 1 120 ? -21.078 9.375 -18.75 1 31.98 120 CYS B O 1
ATOM 2879 N N . GLY B 1 121 ? -22.109 11.094 -18.984 1 29.5 121 GLY B N 1
ATOM 2880 C CA . GLY B 1 121 ? -22.656 11.391 -17.672 1 29.5 121 GLY B CA 1
ATOM 2881 C C . GLY B 1 121 ? -23.297 10.18 -17 1 29.5 121 GLY B C 1
ATOM 2882 O O . GLY B 1 121 ? -23.391 10.125 -15.773 1 29.5 121 GLY B O 1
ATOM 2883 N N . LEU B 1 122 ? -24.406 9.672 -17.594 1 29.61 122 LEU B N 1
ATOM 2884 C CA . LEU B 1 122 ? -25.422 8.805 -17 1 29.61 122 LEU B CA 1
ATOM 2885 C C . LEU B 1 122 ? -24.828 7.438 -16.656 1 29.61 122 LEU B C 1
ATOM 2887 O O . LEU B 1 122 ? -25.531 6.586 -16.094 1 29.61 122 LEU B O 1
ATOM 2891 N N . CYS B 1 123 ? -23.922 6.938 -17.484 1 33.66 123 CYS B N 1
ATOM 2892 C CA . CYS B 1 123 ? -23.625 5.547 -17.156 1 33.66 123 CYS B CA 1
ATOM 2893 C C . CYS B 1 123 ? -22.766 5.453 -15.891 1 33.66 123 CYS B C 1
ATOM 2895 O O . CYS B 1 123 ? -21.562 5.664 -15.945 1 33.66 123 CYS B O 1
ATOM 2897 N N . GLY B 1 124 ? -23 5.973 -14.82 1 35.34 124 GLY B N 1
ATOM 2898 C CA . GLY B 1 124 ? -22.578 5.969 -13.43 1 35.34 124 GLY B CA 1
ATOM 2899 C C . GLY B 1 124 ? -21.969 4.648 -13 1 35.34 124 GLY B C 1
ATOM 2900 O O . GLY B 1 124 ? -21.422 4.543 -11.898 1 35.34 124 GLY B O 1
ATOM 2901 N N . VAL B 1 125 ? -22.547 3.516 -13.383 1 36.84 125 VAL B N 1
ATOM 2902 C CA . VAL B 1 125 ? -22.422 2.184 -12.805 1 36.84 125 VAL B CA 1
ATOM 2903 C C . VAL B 1 125 ? -21.016 1.639 -13.062 1 36.84 125 VAL B C 1
ATOM 2905 O O . VAL B 1 125 ? -20.656 0.58 -12.547 1 36.84 125 VAL B O 1
ATOM 2908 N N . GLU B 1 126 ? -20.281 1.949 -14.039 1 44.25 126 GLU B N 1
ATOM 2909 C CA . GLU B 1 126 ? -19.141 1.136 -14.438 1 44.25 126 GLU B CA 1
ATOM 2910 C C . GLU B 1 126 ? -17.922 1.452 -13.578 1 44.25 126 GLU B C 1
ATOM 2912 O O . GLU B 1 126 ? -16.828 0.924 -13.82 1 44.25 126 GLU B O 1
ATOM 2917 N N . THR B 1 127 ? -18.016 2.43 -12.812 1 49.66 127 THR B N 1
ATOM 2918 C CA . THR B 1 127 ? -16.812 2.863 -12.117 1 49.66 127 THR B CA 1
ATOM 2919 C C . THR B 1 127 ? -16.328 1.786 -11.148 1 49.66 127 THR B C 1
ATOM 2921 O O . THR B 1 127 ? -15.141 1.688 -10.867 1 49.66 127 THR B O 1
ATOM 2924 N N . LEU B 1 128 ? -17.188 0.939 -10.766 1 55.31 128 LEU B N 1
ATOM 2925 C CA . LEU B 1 128 ? -16.797 -0.02 -9.734 1 55.31 128 LEU B CA 1
ATOM 2926 C C . LEU B 1 128 ? -16.328 -1.332 -10.359 1 55.31 128 LEU B C 1
ATOM 2928 O O . LEU B 1 128 ? -15.352 -1.929 -9.906 1 55.31 128 LEU B O 1
ATOM 2932 N N . PRO B 1 129 ? -16.984 -1.757 -11.492 1 52.78 129 PRO B N 1
ATOM 2933 C CA . PRO B 1 129 ? -16.75 -3.145 -11.906 1 52.78 129 PRO B CA 1
ATOM 2934 C C . PRO B 1 129 ? -15.336 -3.379 -12.414 1 52.78 129 PRO B C 1
ATOM 2936 O O . PRO B 1 129 ? -14.797 -4.48 -12.273 1 52.78 129 PRO B O 1
ATOM 2939 N N . GLU B 1 130 ? -14.617 -2.307 -12.828 1 60.31 130 GLU B N 1
ATOM 2940 C CA . GLU B 1 130 ? -13.344 -2.559 -13.5 1 60.31 130 GLU B CA 1
ATOM 2941 C C . GLU B 1 130 ? -12.258 -2.951 -12.5 1 60.31 130 GLU B C 1
ATOM 2943 O O . GLU B 1 130 ? -11.359 -3.729 -12.828 1 60.31 130 GLU B O 1
ATOM 2948 N N . VAL B 1 131 ? -12.547 -2.59 -11.25 1 60.75 131 VAL B N 1
ATOM 2949 C CA . VAL B 1 131 ? -11.516 -2.914 -10.273 1 60.75 131 VAL B CA 1
ATOM 2950 C C . VAL B 1 131 ? -11.648 -4.375 -9.852 1 60.75 131 VAL B C 1
ATOM 2952 O O . VAL B 1 131 ? -10.648 -5.027 -9.539 1 60.75 131 VAL B O 1
ATOM 2955 N N . LEU B 1 132 ? -12.867 -4.824 -9.984 1 70.25 132 LEU B N 1
ATOM 2956 C CA . LEU B 1 132 ? -13.078 -6.203 -9.555 1 70.25 132 LEU B CA 1
ATOM 2957 C C . LEU B 1 132 ? -13.195 -7.133 -10.758 1 70.25 132 LEU B C 1
ATOM 2959 O O . LEU B 1 132 ? -14.242 -7.754 -10.969 1 70.25 132 LEU B O 1
ATOM 2963 N N . ARG B 1 133 ? -12.125 -7.246 -11.523 1 73.06 133 ARG B N 1
ATOM 2964 C CA . ARG B 1 133 ? -12.133 -8.156 -12.664 1 73.06 133 ARG B CA 1
ATOM 2965 C C . ARG B 1 133 ? -12.234 -9.609 -12.203 1 73.06 133 ARG B C 1
ATOM 2967 O O . ARG B 1 133 ? -11.617 -9.992 -11.211 1 73.06 133 ARG B O 1
ATOM 2974 N N . PRO B 1 134 ? -13.023 -10.32 -12.953 1 76.75 134 PRO B N 1
ATOM 2975 C CA . PRO B 1 134 ? -13.102 -11.742 -12.609 1 76.75 134 PRO B CA 1
ATOM 2976 C C . PRO B 1 134 ? -11.758 -12.453 -12.742 1 76.75 134 PRO B C 1
ATOM 2978 O O . PRO B 1 134 ? -10.977 -12.148 -13.641 1 76.75 134 PRO B O 1
ATOM 2981 N N . VAL B 1 135 ? -11.484 -13.25 -11.844 1 85.88 135 VAL B N 1
ATOM 2982 C CA . VAL B 1 135 ? -10.273 -14.07 -11.836 1 85.88 135 VAL B CA 1
ATOM 2983 C C . VAL B 1 135 ? -10.633 -15.531 -12.102 1 85.88 135 VAL B C 1
ATOM 2985 O O . VAL B 1 135 ? -11.508 -16.094 -11.438 1 85.88 135 VAL B O 1
ATOM 2988 N N . ALA B 1 136 ? -10.062 -16.062 -13.125 1 88.06 136 ALA B N 1
ATOM 2989 C CA . ALA B 1 136 ? -10.305 -17.469 -13.406 1 88.06 136 ALA B CA 1
ATOM 2990 C C . ALA B 1 136 ? -9.773 -18.359 -12.273 1 88.06 136 ALA B C 1
ATOM 2992 O O . ALA B 1 136 ? -8.703 -18.094 -11.719 1 88.06 136 ALA B O 1
ATOM 2993 N N . PRO B 1 137 ? -10.531 -19.422 -11.984 1 93.5 137 PRO B N 1
ATOM 2994 C CA . PRO B 1 137 ? -10.031 -20.344 -10.953 1 93.5 137 PRO B CA 1
ATOM 2995 C C . PRO B 1 137 ? -8.695 -20.969 -11.32 1 93.5 137 PRO B C 1
ATOM 2997 O O . PRO B 1 137 ? -8.461 -21.297 -12.484 1 93.5 137 PRO B O 1
ATOM 3000 N N . VAL B 1 138 ? -7.875 -21.094 -10.328 1 95.44 138 VAL B N 1
ATOM 3001 C CA . VAL B 1 138 ? -6.582 -21.75 -10.539 1 95.44 138 VAL B CA 1
ATOM 3002 C C . VAL B 1 138 ? -6.77 -23.266 -10.617 1 95.44 138 VAL B C 1
ATOM 3004 O O . VAL B 1 138 ? -7.742 -23.797 -10.086 1 95.44 138 VAL B O 1
ATOM 3007 N N . PRO B 1 139 ? -5.902 -23.922 -11.32 1 89.25 139 PRO B N 1
ATOM 3008 C CA . PRO B 1 139 ? -6.027 -25.375 -11.406 1 89.25 139 PRO B CA 1
ATOM 3009 C C . PRO B 1 139 ? -5.852 -26.062 -10.055 1 89.25 139 PRO B C 1
ATOM 3011 O O . PRO B 1 139 ? -5.211 -25.516 -9.156 1 89.25 139 PRO B O 1
ATOM 3014 N N . ALA B 1 140 ? -6.477 -27.25 -10.047 1 86 140 ALA B N 1
ATOM 3015 C CA . ALA B 1 140 ? -6.262 -28.062 -8.859 1 86 140 ALA B CA 1
ATOM 3016 C C . ALA B 1 140 ? -4.805 -28.5 -8.75 1 86 140 ALA B C 1
ATOM 3018 O O . ALA B 1 140 ? -4.133 -28.703 -9.766 1 86 140 ALA B O 1
ATOM 3019 N N . GLY B 1 141 ? -4.281 -28.438 -7.645 1 86.31 141 GLY B N 1
ATOM 3020 C CA . GLY B 1 141 ? -2.928 -28.906 -7.391 1 86.31 141 GLY B CA 1
ATOM 3021 C C . GLY B 1 141 ? -2.82 -29.781 -6.16 1 86.31 141 GLY B C 1
ATOM 3022 O O . GLY B 1 141 ? -3.768 -29.891 -5.379 1 86.31 141 GLY B O 1
ATOM 3023 N N . ALA B 1 142 ? -1.711 -30.484 -6.07 1 89.5 142 ALA B N 1
ATOM 3024 C CA . ALA B 1 142 ? -1.465 -31.312 -4.887 1 89.5 142 ALA B CA 1
ATOM 3025 C C . ALA B 1 142 ? -1.395 -30.438 -3.629 1 89.5 142 ALA B C 1
ATOM 3027 O O . ALA B 1 142 ? -0.837 -29.344 -3.652 1 89.5 142 ALA B O 1
ATOM 3028 N N . PRO B 1 143 ? -2.01 -31.016 -2.6 1 95.38 143 PRO B N 1
ATOM 3029 C CA . PRO B 1 143 ? -1.885 -30.281 -1.339 1 95.38 143 PRO B CA 1
ATOM 3030 C C . PRO B 1 143 ? -0.445 -30.219 -0.833 1 95.38 143 PRO B C 1
ATOM 3032 O O . PRO B 1 143 ? 0.368 -31.078 -1.166 1 95.38 143 PRO B O 1
ATOM 3035 N N . LEU B 1 144 ? -0.156 -29.188 -0.107 1 96.69 144 LEU B N 1
ATOM 3036 C CA . LEU B 1 144 ? 1.162 -29.031 0.497 1 96.69 144 LEU B CA 1
ATOM 3037 C C . LEU B 1 144 ? 1.099 -29.234 2.006 1 96.69 144 LEU B C 1
ATOM 3039 O O . LEU B 1 144 ? 0.138 -28.812 2.654 1 96.69 144 LEU B O 1
ATOM 3043 N N . PRO B 1 145 ? 2.16 -29.859 2.574 1 96.75 145 PRO B N 1
ATOM 3044 C CA . PRO B 1 145 ? 2.199 -29.938 4.035 1 96.75 145 PRO B CA 1
ATOM 3045 C C . PRO B 1 145 ? 2.305 -28.562 4.699 1 96.75 145 PRO B C 1
ATOM 3047 O O . PRO B 1 145 ? 3.061 -27.703 4.234 1 96.75 145 PRO B O 1
ATOM 3050 N N . VAL B 1 146 ? 1.564 -28.438 5.785 1 97.25 146 VAL B N 1
ATOM 3051 C CA . VAL B 1 146 ? 1.581 -27.156 6.504 1 97.25 146 VAL B CA 1
ATOM 3052 C C . VAL B 1 146 ? 3 -26.859 6.977 1 97.25 146 VAL B C 1
ATOM 3054 O O . VAL B 1 146 ? 3.426 -25.703 6.973 1 97.25 146 VAL B O 1
ATOM 3057 N N . GLY B 1 147 ? 3.711 -27.891 7.328 1 96.44 147 GLY B N 1
ATOM 3058 C CA . GLY B 1 147 ? 5.09 -27.719 7.758 1 96.44 147 GLY B CA 1
ATOM 3059 C C . GLY B 1 147 ? 5.98 -27.125 6.676 1 96.44 147 GLY B C 1
ATOM 3060 O O . GLY B 1 147 ? 6.887 -26.344 6.969 1 96.44 147 GLY B O 1
ATOM 3061 N N . ALA B 1 148 ? 5.758 -27.562 5.449 1 96.88 148 ALA B N 1
ATOM 3062 C CA . ALA B 1 148 ? 6.523 -27.047 4.32 1 96.88 148 ALA B CA 1
ATOM 3063 C C . ALA B 1 148 ? 6.262 -25.562 4.121 1 96.88 148 ALA B C 1
ATOM 3065 O O . ALA B 1 148 ? 7.188 -24.781 3.867 1 96.88 148 ALA B O 1
ATOM 3066 N N . VAL B 1 149 ? 5.008 -25.125 4.297 1 98.06 149 VAL B N 1
ATOM 3067 C CA . VAL B 1 149 ? 4.625 -23.734 4.113 1 98.06 149 VAL B CA 1
ATOM 3068 C C . VAL B 1 149 ? 5.242 -22.875 5.219 1 98.06 149 VAL B C 1
ATOM 3070 O O . VAL B 1 149 ? 5.805 -21.812 4.945 1 98.06 149 VAL B O 1
ATOM 3073 N N . LEU B 1 150 ? 5.184 -23.375 6.449 1 97.56 150 LEU B N 1
ATOM 3074 C CA . LEU B 1 150 ? 5.742 -22.656 7.594 1 97.56 150 LEU B CA 1
ATOM 3075 C C . LEU B 1 150 ? 7.25 -22.5 7.445 1 97.56 150 LEU B C 1
ATOM 3077 O O . LEU B 1 150 ? 7.789 -21.406 7.676 1 97.56 150 LEU B O 1
ATOM 3081 N N . ARG B 1 151 ? 7.91 -23.531 7.031 1 96.62 151 ARG B N 1
ATOM 3082 C CA . ARG B 1 151 ? 9.352 -23.484 6.82 1 96.62 151 ARG B CA 1
ATOM 3083 C C . ARG B 1 151 ? 9.711 -22.516 5.699 1 96.62 151 ARG B C 1
ATOM 3085 O O . ARG B 1 151 ? 10.695 -21.781 5.797 1 96.62 151 ARG B O 1
ATOM 3092 N N . ALA B 1 152 ? 8.969 -22.594 4.645 1 98.25 152 ALA B N 1
ATOM 3093 C CA . ALA B 1 152 ? 9.211 -21.703 3.51 1 98.25 152 ALA B CA 1
ATOM 3094 C C . ALA B 1 152 ? 9.148 -20.234 3.932 1 98.25 152 ALA B C 1
ATOM 3096 O O . ALA B 1 152 ? 9.969 -19.422 3.496 1 98.25 152 ALA B O 1
ATOM 3097 N N . MET B 1 153 ? 8.203 -19.891 4.785 1 98.12 153 MET B N 1
ATOM 3098 C CA . MET B 1 153 ? 8.062 -18.516 5.246 1 98.12 153 MET B CA 1
ATOM 3099 C C . MET B 1 153 ? 9.289 -18.078 6.043 1 98.12 153 MET B C 1
ATOM 3101 O O . MET B 1 153 ? 9.789 -16.969 5.855 1 98.12 153 MET B O 1
ATOM 3105 N N . ARG B 1 154 ? 9.781 -18.922 6.879 1 96.88 154 ARG B N 1
ATOM 3106 C CA . ARG B 1 154 ? 10.984 -18.625 7.652 1 96.88 154 ARG B CA 1
ATOM 3107 C C . ARG B 1 154 ? 12.188 -18.453 6.738 1 96.88 154 ARG B C 1
ATOM 3109 O O . ARG B 1 154 ? 12.984 -17.516 6.926 1 96.88 154 ARG B O 1
ATOM 3116 N N . ASP B 1 155 ? 12.281 -19.375 5.805 1 97.56 155 ASP B N 1
ATOM 3117 C CA . ASP B 1 155 ? 13.391 -19.312 4.867 1 97.56 155 ASP B CA 1
ATOM 3118 C C . ASP B 1 155 ? 13.344 -18.047 4.027 1 97.56 155 ASP B C 1
ATOM 3120 O O . ASP B 1 155 ? 14.383 -17.453 3.729 1 97.56 155 ASP B O 1
ATOM 3124 N N . MET B 1 156 ? 12.156 -17.609 3.629 1 97.94 156 MET B N 1
ATOM 3125 C CA . MET B 1 156 ? 12.023 -16.375 2.859 1 97.94 156 MET B CA 1
ATOM 3126 C C . MET B 1 156 ? 12.508 -15.172 3.662 1 97.94 156 MET B C 1
ATOM 3128 O O . MET B 1 156 ? 13.195 -14.297 3.127 1 97.94 156 MET B O 1
ATOM 3132 N N . ARG B 1 157 ? 12.148 -15.117 4.922 1 97.06 157 ARG B N 1
ATOM 3133 C CA . ARG B 1 157 ? 12.57 -14.016 5.781 1 97.06 157 ARG B CA 1
ATOM 3134 C C . ARG B 1 157 ? 14.086 -13.898 5.816 1 97.06 157 ARG B C 1
ATOM 3136 O O . ARG B 1 157 ? 14.633 -12.789 5.805 1 97.06 157 ARG B O 1
ATOM 3143 N N . ALA B 1 158 ? 14.75 -14.984 5.738 1 96.69 158 ALA B N 1
ATOM 3144 C CA . ALA B 1 158 ? 16.203 -15.031 5.812 1 96.69 158 ALA B CA 1
ATOM 3145 C C . ALA B 1 158 ? 16.844 -14.531 4.516 1 96.69 158 ALA B C 1
ATOM 3147 O O . ALA B 1 158 ? 18.031 -14.242 4.469 1 96.69 158 ALA B O 1
ATOM 3148 N N . ARG B 1 159 ? 16.047 -14.359 3.502 1 97.88 159 ARG B N 1
ATOM 3149 C CA . ARG B 1 159 ? 16.562 -13.992 2.188 1 97.88 159 ARG B CA 1
ATOM 3150 C C . ARG B 1 159 ? 16.141 -12.578 1.809 1 97.88 159 ARG B C 1
ATOM 3152 O O . ARG B 1 159 ? 16.141 -12.219 0.629 1 97.88 159 ARG B O 1
ATOM 3159 N N . GLN B 1 160 ? 15.812 -11.805 2.754 1 97.94 160 GLN B N 1
ATOM 3160 C CA . GLN B 1 160 ? 15.391 -10.43 2.535 1 97.94 160 GLN B CA 1
ATOM 3161 C C . GLN B 1 160 ? 16.516 -9.445 2.857 1 97.94 160 GLN B C 1
ATOM 3163 O O . GLN B 1 160 ? 16.422 -8.672 3.811 1 97.94 160 GLN B O 1
ATOM 3168 N N . ALA B 1 161 ? 17.5 -9.398 1.965 1 97.62 161 ALA B N 1
ATOM 3169 C CA . ALA B 1 161 ? 18.734 -8.648 2.201 1 97.62 161 ALA B CA 1
ATOM 3170 C C . ALA B 1 161 ? 18.453 -7.148 2.287 1 97.62 161 ALA B C 1
ATOM 3172 O O . ALA B 1 161 ? 18.984 -6.457 3.156 1 97.62 161 ALA B O 1
ATOM 3173 N N . LEU B 1 162 ? 17.672 -6.629 1.393 1 98.12 162 LEU B N 1
ATOM 3174 C CA . LEU B 1 162 ? 17.375 -5.199 1.391 1 98.12 162 LEU B CA 1
ATOM 3175 C C . LEU B 1 162 ? 16.594 -4.801 2.631 1 98.12 162 LEU B C 1
ATOM 3177 O O . LEU B 1 162 ? 16.828 -3.744 3.217 1 98.12 162 LEU B O 1
ATOM 3181 N N . HIS B 1 163 ? 15.625 -5.617 2.988 1 98.25 163 HIS B N 1
ATOM 3182 C CA . HIS B 1 163 ? 14.883 -5.387 4.223 1 98.25 163 HIS B CA 1
ATOM 3183 C C . HIS B 1 163 ? 15.82 -5.379 5.434 1 98.25 163 HIS B C 1
ATOM 3185 O O . HIS B 1 163 ? 15.68 -4.535 6.32 1 98.25 163 HIS B O 1
ATOM 3191 N N . ASP B 1 164 ? 16.734 -6.293 5.48 1 98 164 ASP B N 1
ATOM 3192 C CA . ASP B 1 164 ? 17.656 -6.383 6.609 1 98 164 ASP B CA 1
ATOM 3193 C C . ASP B 1 164 ? 18.516 -5.121 6.719 1 98 164 ASP B C 1
ATOM 3195 O O . ASP B 1 164 ? 18.844 -4.688 7.82 1 98 164 ASP B O 1
ATOM 3199 N N . LEU B 1 165 ? 18.766 -4.582 5.629 1 97.81 165 LEU B N 1
ATOM 3200 C CA . LEU B 1 165 ? 19.625 -3.404 5.57 1 97.81 165 LEU B CA 1
ATOM 3201 C C . LEU B 1 165 ? 18.828 -2.145 5.922 1 97.81 165 LEU B C 1
ATOM 3203 O O . LEU B 1 165 ? 19.359 -1.234 6.559 1 97.81 165 LEU B O 1
ATOM 3207 N N . THR B 1 166 ? 17.531 -2.039 5.578 1 98.31 166 THR B N 1
ATOM 3208 C CA . THR B 1 166 ? 16.875 -0.74 5.574 1 98.31 166 THR B CA 1
ATOM 3209 C C . THR B 1 166 ? 15.625 -0.768 6.453 1 98.31 166 THR B C 1
ATOM 3211 O O . THR B 1 166 ? 15.148 0.278 6.902 1 98.31 166 THR B O 1
ATOM 3214 N N . GLY B 1 167 ? 15.031 -1.985 6.531 1 97.44 167 GLY B N 1
ATOM 3215 C CA . GLY B 1 167 ? 13.766 -2.125 7.23 1 97.44 167 GLY B CA 1
ATOM 3216 C C . GLY B 1 167 ? 12.586 -1.583 6.445 1 97.44 167 GLY B C 1
ATOM 3217 O O . GLY B 1 167 ? 11.477 -1.499 6.965 1 97.44 167 GLY B O 1
ATOM 3218 N N . ALA B 1 168 ? 12.734 -1.313 5.129 1 97.75 168 ALA B N 1
ATOM 3219 C CA . ALA B 1 168 ? 11.75 -0.485 4.441 1 97.75 168 ALA B CA 1
ATOM 3220 C C . ALA B 1 168 ? 11.109 -1.243 3.283 1 97.75 168 ALA B C 1
ATOM 3222 O O . ALA B 1 168 ? 10.398 -0.654 2.467 1 97.75 168 ALA B O 1
ATOM 3223 N N . THR B 1 169 ? 11.305 -2.594 3.18 1 98.5 169 THR B N 1
ATOM 3224 C CA . THR B 1 169 ? 10.812 -3.273 1.987 1 98.5 169 THR B CA 1
ATOM 3225 C C . THR B 1 169 ? 9.945 -4.473 2.367 1 98.5 169 THR B C 1
ATOM 3227 O O . THR B 1 169 ? 10.07 -5.004 3.473 1 98.5 169 THR B O 1
ATOM 3230 N N . HIS B 1 170 ? 9.094 -4.789 1.444 1 98.44 170 HIS B N 1
ATOM 3231 C CA . HIS B 1 170 ? 8.344 -6.039 1.448 1 98.44 170 HIS B CA 1
ATOM 3232 C C . HIS B 1 170 ? 9.023 -7.094 0.579 1 98.44 170 HIS B C 1
ATOM 3234 O O . HIS B 1 170 ? 9.93 -6.777 -0.195 1 98.44 170 HIS B O 1
ATOM 3240 N N . ALA B 1 171 ? 8.57 -8.32 0.804 1 98.81 171 ALA B N 1
ATOM 3241 C CA . ALA B 1 171 ? 9.07 -9.414 -0.024 1 98.81 171 ALA B CA 1
ATOM 3242 C C . ALA B 1 171 ? 7.93 -10.32 -0.484 1 98.81 171 ALA B C 1
ATOM 3244 O O . ALA B 1 171 ? 6.906 -10.438 0.198 1 98.81 171 ALA B O 1
ATOM 3245 N N . ALA B 1 172 ? 8.125 -10.867 -1.613 1 98.88 172 ALA B N 1
ATOM 3246 C CA . ALA B 1 172 ? 7.355 -11.992 -2.129 1 98.88 172 ALA B CA 1
ATOM 3247 C C . ALA B 1 172 ? 8.273 -13.133 -2.557 1 98.88 172 ALA B C 1
ATOM 3249 O O . ALA B 1 172 ? 9.32 -12.906 -3.174 1 98.88 172 ALA B O 1
ATOM 3250 N N . GLY B 1 173 ? 7.902 -14.344 -2.168 1 98.88 173 GLY B N 1
ATOM 3251 C CA . GLY B 1 173 ? 8.672 -15.523 -2.527 1 98.88 173 GLY B CA 1
ATOM 3252 C C . GLY B 1 173 ? 7.816 -16.656 -3.053 1 98.88 173 GLY B C 1
ATOM 3253 O O . GLY B 1 173 ? 6.59 -16.625 -2.93 1 98.88 173 GLY B O 1
ATOM 3254 N N . TRP B 1 174 ? 8.453 -17.562 -3.732 1 98.81 174 TRP B N 1
ATOM 3255 C CA . TRP B 1 174 ? 7.832 -18.797 -4.184 1 98.81 174 TRP B CA 1
ATOM 3256 C C . TRP B 1 174 ? 8.641 -20.016 -3.719 1 98.81 174 TRP B C 1
ATOM 3258 O O . TRP B 1 174 ? 9.867 -20.016 -3.822 1 98.81 174 TRP B O 1
ATOM 3268 N N . ALA B 1 175 ? 7.945 -20.969 -3.162 1 98.62 175 ALA B N 1
ATOM 3269 C CA . ALA B 1 175 ? 8.547 -22.234 -2.756 1 98.62 175 ALA B CA 1
ATOM 3270 C C . ALA B 1 175 ? 7.895 -23.406 -3.473 1 98.62 175 ALA B C 1
ATOM 3272 O O . ALA B 1 175 ? 6.691 -23.375 -3.756 1 98.62 175 ALA B O 1
ATOM 3273 N N . ASP B 1 176 ? 8.672 -24.375 -3.721 1 97.06 176 ASP B N 1
ATOM 3274 C CA . ASP B 1 176 ? 8.125 -25.562 -4.395 1 97.06 176 ASP B CA 1
ATOM 3275 C C . ASP B 1 176 ? 7.402 -26.469 -3.406 1 97.06 176 ASP B C 1
ATOM 3277 O O . ASP B 1 176 ? 7.18 -26.094 -2.252 1 97.06 176 ASP B O 1
ATOM 3281 N N . ALA B 1 177 ? 7.008 -27.625 -3.877 1 93.19 177 ALA B N 1
ATOM 3282 C CA . ALA B 1 177 ? 6.168 -28.547 -3.109 1 93.19 177 ALA B CA 1
ATOM 3283 C C . ALA B 1 177 ? 6.891 -29.031 -1.861 1 93.19 177 ALA B C 1
ATOM 3285 O O . ALA B 1 177 ? 6.254 -29.438 -0.886 1 93.19 177 ALA B O 1
ATOM 3286 N N . SER B 1 178 ? 8.188 -28.969 -1.855 1 93.44 178 SER B N 1
ATOM 3287 C CA . SER B 1 178 ? 8.969 -29.406 -0.706 1 93.44 178 SER B CA 1
ATOM 3288 C C . SER B 1 178 ? 9.109 -28.312 0.334 1 93.44 178 SER B C 1
ATOM 3290 O O . SER B 1 178 ? 9.539 -28.562 1.461 1 93.44 178 SER B O 1
ATOM 3292 N N . GLY B 1 179 ? 8.766 -27.094 -0.056 1 95.62 179 GLY B N 1
ATOM 3293 C CA . GLY B 1 179 ? 8.938 -25.953 0.826 1 95.62 179 GLY B CA 1
ATOM 3294 C C . GLY B 1 179 ? 10.242 -25.219 0.595 1 95.62 179 GLY B C 1
ATOM 3295 O O . GLY B 1 179 ? 10.547 -24.25 1.304 1 95.62 179 GLY B O 1
ATOM 3296 N N . ALA B 1 180 ? 10.984 -25.656 -0.363 1 97.69 180 ALA B N 1
ATOM 3297 C CA . ALA B 1 180 ? 12.234 -24.984 -0.689 1 97.69 180 ALA B CA 1
ATOM 3298 C C . ALA B 1 180 ? 11.969 -23.672 -1.433 1 97.69 180 ALA B C 1
ATOM 3300 O O . ALA B 1 180 ? 11.375 -23.672 -2.516 1 97.69 180 ALA B O 1
ATOM 3301 N N . VAL B 1 181 ? 12.438 -22.594 -0.873 1 98.44 181 VAL B N 1
ATOM 3302 C CA . VAL B 1 181 ? 12.242 -21.281 -1.502 1 98.44 181 VAL B CA 1
ATOM 3303 C C . VAL B 1 181 ? 13.172 -21.156 -2.707 1 98.44 181 VAL B C 1
ATOM 3305 O O . VAL B 1 181 ? 14.398 -21.25 -2.57 1 98.44 181 VAL B O 1
ATOM 3308 N N . ALA B 1 182 ? 12.617 -20.922 -3.846 1 98.06 182 ALA B N 1
ATOM 3309 C CA . ALA B 1 182 ? 13.406 -20.859 -5.074 1 98.06 182 ALA B CA 1
ATOM 3310 C C . ALA B 1 182 ? 13.641 -19.406 -5.496 1 98.06 182 ALA B C 1
ATOM 3312 O O . ALA B 1 182 ? 14.656 -19.094 -6.109 1 98.06 182 ALA B O 1
ATOM 3313 N N . LEU B 1 183 ? 12.719 -18.5 -5.207 1 98.38 183 LEU B N 1
ATOM 3314 C CA . LEU B 1 183 ? 12.789 -17.109 -5.629 1 98.38 183 LEU B CA 1
ATOM 3315 C C . LEU B 1 183 ? 12.281 -16.188 -4.531 1 98.38 183 LEU B C 1
ATOM 3317 O O . LEU B 1 183 ? 11.328 -16.516 -3.828 1 98.38 183 LEU B O 1
ATOM 3321 N N . VAL B 1 184 ? 12.953 -15.062 -4.391 1 98.81 184 VAL B N 1
ATOM 3322 C CA . VAL B 1 184 ? 12.492 -13.977 -3.533 1 98.81 184 VAL B CA 1
ATOM 3323 C C . VAL B 1 184 ? 12.695 -12.641 -4.238 1 98.81 184 VAL B C 1
ATOM 3325 O O . VAL B 1 184 ? 13.734 -12.414 -4.871 1 98.81 184 VAL B O 1
ATOM 3328 N N . ARG B 1 185 ? 11.734 -11.789 -4.238 1 98.88 185 ARG B N 1
ATOM 3329 C CA . ARG B 1 185 ? 11.812 -10.414 -4.738 1 98.88 185 ARG B CA 1
ATOM 3330 C C . ARG B 1 185 ? 11.391 -9.422 -3.662 1 98.88 185 ARG B C 1
ATOM 3332 O O . ARG B 1 185 ? 10.422 -9.656 -2.938 1 98.88 185 ARG B O 1
ATOM 3339 N N . GLU B 1 186 ? 12.141 -8.367 -3.521 1 98.75 186 GLU B N 1
ATOM 3340 C CA . GLU B 1 186 ? 11.844 -7.312 -2.555 1 98.75 186 GLU B CA 1
ATOM 3341 C C . GLU B 1 186 ? 11.445 -6.02 -3.258 1 98.75 186 GLU B C 1
ATOM 3343 O O . GLU B 1 186 ? 11.867 -5.762 -4.387 1 98.75 186 GLU B O 1
ATOM 3348 N N . ASP B 1 187 ? 10.664 -5.277 -2.637 1 98.81 187 ASP B N 1
ATOM 3349 C CA . ASP B 1 187 ? 10.266 -3.947 -3.09 1 98.81 187 ASP B CA 1
ATOM 3350 C C . ASP B 1 187 ? 9.719 -3.113 -1.935 1 98.81 187 ASP B C 1
ATOM 3352 O O . ASP B 1 187 ? 9.211 -3.658 -0.952 1 98.81 187 ASP B O 1
ATOM 3356 N N . VAL B 1 188 ? 9.797 -1.807 -2.121 1 98.31 188 VAL B N 1
ATOM 3357 C CA . VAL B 1 188 ? 9.219 -0.913 -1.124 1 98.31 188 VAL B CA 1
ATOM 3358 C C . VAL B 1 188 ? 7.703 -1.103 -1.078 1 98.31 188 VAL B C 1
ATOM 3360 O O . VAL B 1 188 ? 7.074 -0.872 -0.043 1 98.31 188 VAL B O 1
ATOM 3363 N N . GLY B 1 189 ? 7.129 -1.515 -2.203 1 98 189 GLY B N 1
ATOM 3364 C CA . GLY B 1 189 ? 5.707 -1.811 -2.256 1 98 189 GLY B CA 1
ATOM 3365 C C . GLY B 1 189 ? 5.406 -3.297 -2.326 1 98 189 GLY B C 1
ATOM 3366 O O . GLY B 1 189 ? 5.992 -4.016 -3.139 1 98 189 GLY B O 1
ATOM 3367 N N . ARG B 1 190 ? 4.383 -3.732 -1.576 1 98.38 190 ARG B N 1
ATOM 3368 C CA . ARG B 1 190 ? 4.062 -5.156 -1.516 1 98.38 190 ARG B CA 1
ATOM 3369 C C . ARG B 1 190 ? 3.523 -5.652 -2.854 1 98.38 190 ARG B C 1
ATOM 3371 O O . ARG B 1 190 ? 3.82 -6.773 -3.271 1 98.38 190 ARG B O 1
ATOM 3378 N N . HIS B 1 191 ? 2.691 -4.828 -3.58 1 98.06 191 HIS B N 1
ATOM 3379 C CA . HIS B 1 191 ? 2.172 -5.215 -4.887 1 98.06 191 HIS B CA 1
ATOM 3380 C C . HIS B 1 191 ? 3.295 -5.359 -5.906 1 98.06 191 HIS B C 1
ATOM 3382 O O . HIS B 1 191 ? 3.293 -6.293 -6.715 1 98.06 191 HIS B O 1
ATOM 3388 N N . ASN B 1 192 ? 4.234 -4.422 -5.809 1 98.5 192 ASN B N 1
ATOM 3389 C CA . ASN B 1 192 ? 5.387 -4.469 -6.703 1 98.5 192 ASN B CA 1
ATOM 3390 C C . ASN B 1 192 ? 6.227 -5.723 -6.465 1 98.5 192 ASN B C 1
ATOM 3392 O O . ASN B 1 192 ? 6.695 -6.352 -7.418 1 98.5 192 ASN B O 1
ATOM 3396 N N . ALA B 1 193 ? 6.453 -6.047 -5.168 1 98.81 193 ALA B N 1
ATOM 3397 C CA . ALA B 1 193 ? 7.219 -7.25 -4.852 1 98.81 193 ALA B CA 1
ATOM 3398 C C . ALA B 1 193 ? 6.574 -8.492 -5.465 1 98.81 193 ALA B C 1
ATOM 3400 O O . ALA B 1 193 ? 7.262 -9.328 -6.051 1 98.81 193 ALA B O 1
ATOM 3401 N N . LEU B 1 194 ? 5.258 -8.539 -5.383 1 98.88 194 LEU B N 1
ATOM 3402 C CA . LEU B 1 194 ? 4.547 -9.703 -5.914 1 98.88 194 LEU B CA 1
ATOM 3403 C C . LEU B 1 194 ? 4.559 -9.695 -7.438 1 98.88 194 LEU B C 1
ATOM 3405 O O . LEU B 1 194 ? 4.727 -10.742 -8.062 1 98.88 194 LEU B O 1
ATOM 3409 N N . ASP B 1 195 ? 4.418 -8.539 -8.055 1 98.81 195 ASP B N 1
ATOM 3410 C CA . ASP B 1 195 ? 4.535 -8.453 -9.508 1 98.81 195 ASP B CA 1
ATOM 3411 C C . ASP B 1 195 ? 5.91 -8.922 -9.977 1 98.81 195 ASP B C 1
ATOM 3413 O O . ASP B 1 195 ? 6.02 -9.656 -10.961 1 98.81 195 ASP B O 1
ATOM 3417 N N . LYS B 1 196 ? 6.969 -8.477 -9.281 1 98.88 196 LYS B N 1
ATOM 3418 C CA . LYS B 1 196 ? 8.32 -8.922 -9.617 1 98.88 196 LYS B CA 1
ATOM 3419 C C . LYS B 1 196 ? 8.438 -10.438 -9.516 1 98.88 196 LYS B C 1
ATOM 3421 O O . LYS B 1 196 ? 9.047 -11.078 -10.383 1 98.88 196 LYS B O 1
ATOM 3426 N N . LEU B 1 197 ? 7.828 -11.008 -8.508 1 98.94 197 LEU B N 1
ATOM 3427 C CA . LEU B 1 197 ? 7.867 -12.453 -8.344 1 98.94 197 LEU B CA 1
ATOM 3428 C C . LEU B 1 197 ? 7.137 -13.148 -9.492 1 98.94 197 LEU B C 1
ATOM 3430 O O . LEU B 1 197 ? 7.656 -14.102 -10.078 1 98.94 197 LEU B O 1
ATOM 3434 N N . VAL B 1 198 ? 5.922 -12.688 -9.797 1 98.69 198 VAL B N 1
ATOM 3435 C CA . VAL B 1 198 ? 5.109 -13.266 -10.859 1 98.69 198 VAL B CA 1
ATOM 3436 C C . VAL B 1 198 ? 5.879 -13.227 -12.18 1 98.69 198 VAL B C 1
ATOM 3438 O O . VAL B 1 198 ? 5.91 -14.219 -12.914 1 98.69 198 VAL B O 1
ATOM 3441 N N . GLY B 1 199 ? 6.496 -12.07 -12.43 1 98.81 199 GLY B N 1
ATOM 3442 C CA . GLY B 1 199 ? 7.297 -11.945 -13.641 1 98.81 199 GLY B CA 1
ATOM 3443 C C . GLY B 1 199 ? 8.477 -12.906 -13.672 1 98.81 199 GLY B C 1
ATOM 3444 O O . GLY B 1 199 ? 8.75 -13.516 -14.703 1 98.81 199 GLY B O 1
ATOM 3445 N N . ALA B 1 200 ? 9.18 -13.047 -12.547 1 98.75 200 ALA B N 1
ATOM 3446 C CA . ALA B 1 200 ? 10.32 -13.953 -12.453 1 98.75 200 ALA B CA 1
ATOM 3447 C C . ALA B 1 200 ? 9.891 -15.398 -12.711 1 98.75 200 ALA B C 1
ATOM 3449 O O . ALA B 1 200 ? 10.562 -16.125 -13.438 1 98.75 200 ALA B O 1
ATOM 3450 N N . LEU B 1 201 ? 8.797 -15.789 -12.109 1 98.44 201 LEU B N 1
ATOM 3451 C CA . LEU B 1 201 ? 8.273 -17.141 -12.305 1 98.44 201 LEU B CA 1
ATOM 3452 C C . LEU B 1 201 ? 7.988 -17.406 -13.773 1 98.44 201 LEU B C 1
ATOM 3454 O O . LEU B 1 201 ? 8.359 -18.453 -14.305 1 98.44 201 LEU B O 1
ATOM 3458 N N . ALA B 1 202 ? 7.395 -16.453 -14.422 1 98.25 202 ALA B N 1
ATOM 3459 C CA . ALA B 1 202 ? 7.027 -16.609 -15.828 1 98.25 202 ALA B CA 1
ATOM 3460 C C . ALA B 1 202 ? 8.266 -16.625 -16.719 1 98.25 202 ALA B C 1
ATOM 3462 O O . ALA B 1 202 ? 8.375 -17.469 -17.609 1 98.25 202 ALA B O 1
ATOM 3463 N N . ARG B 1 203 ? 9.18 -15.703 -16.469 1 98.12 203 ARG B N 1
ATOM 3464 C CA . ARG B 1 203 ? 10.367 -15.555 -17.312 1 98.12 203 ARG B CA 1
ATOM 3465 C C . ARG B 1 203 ? 11.281 -16.766 -17.172 1 98.12 203 ARG B C 1
ATOM 3467 O O . ARG B 1 203 ? 11.977 -17.141 -18.125 1 98.12 203 ARG B O 1
ATOM 3474 N N . GLN B 1 204 ? 11.219 -17.406 -16.031 1 97.62 204 GLN B N 1
ATOM 3475 C CA . GLN B 1 204 ? 12.062 -18.562 -15.797 1 97.62 204 GLN B CA 1
ATOM 3476 C C . GLN B 1 204 ? 11.305 -19.859 -16.062 1 97.62 204 GLN B C 1
ATOM 3478 O O . GLN B 1 204 ? 11.852 -20.953 -15.898 1 97.62 204 GLN B O 1
ATOM 3483 N N . ALA B 1 205 ? 10.086 -19.766 -16.422 1 96.75 205 ALA B N 1
ATOM 3484 C CA . ALA B 1 205 ? 9.219 -20.906 -16.734 1 96.75 205 ALA B CA 1
ATOM 3485 C C . ALA B 1 205 ? 9.203 -21.906 -15.586 1 96.75 205 ALA B C 1
ATOM 3487 O O . ALA B 1 205 ? 9.336 -23.109 -15.812 1 96.75 205 ALA B O 1
ATOM 3488 N N . LEU B 1 206 ? 9.148 -21.422 -14.344 1 95.44 206 LEU B N 1
ATOM 3489 C CA . LEU B 1 206 ? 9.031 -22.312 -13.188 1 95.44 206 LEU B CA 1
ATOM 3490 C C . LEU B 1 206 ? 7.621 -22.875 -13.07 1 95.44 206 LEU B C 1
ATOM 3492 O O . LEU B 1 206 ? 6.656 -22.234 -13.508 1 95.44 206 LEU B O 1
ATOM 3496 N N . PRO B 1 207 ? 7.52 -24.094 -12.523 1 94.62 207 PRO B N 1
ATOM 3497 C CA . PRO B 1 207 ? 6.191 -24.688 -12.344 1 94.62 207 PRO B CA 1
ATOM 3498 C C . PRO B 1 207 ? 5.422 -24.062 -11.18 1 94.62 207 PRO B C 1
ATOM 3500 O O . PRO B 1 207 ? 5.148 -24.734 -10.188 1 94.62 207 PRO B O 1
ATOM 3503 N N . ALA B 1 208 ? 5.004 -22.859 -11.336 1 95.12 208 ALA B N 1
ATOM 3504 C CA . ALA B 1 208 ? 4.43 -22.031 -10.281 1 95.12 208 ALA B CA 1
ATOM 3505 C C . ALA B 1 208 ? 3.24 -22.719 -9.625 1 95.12 208 ALA B C 1
ATOM 3507 O O . ALA B 1 208 ? 3.041 -22.609 -8.414 1 95.12 208 ALA B O 1
ATOM 3508 N N . ALA B 1 209 ? 2.527 -23.5 -10.375 1 95.19 209 ALA B N 1
ATOM 3509 C CA . ALA B 1 209 ? 1.28 -24.109 -9.914 1 95.19 209 ALA B CA 1
ATOM 3510 C C . ALA B 1 209 ? 1.543 -25.156 -8.828 1 95.19 209 ALA B C 1
ATOM 3512 O O . ALA B 1 209 ? 0.631 -25.531 -8.094 1 95.19 209 ALA B O 1
ATOM 3513 N N . HIS B 1 210 ? 2.775 -25.594 -8.719 1 95 210 HIS B N 1
ATOM 3514 C CA . HIS B 1 210 ? 3.09 -26.688 -7.809 1 95 210 HIS B CA 1
ATOM 3515 C C . HIS B 1 210 ? 3.711 -26.156 -6.516 1 95 210 HIS B C 1
ATOM 3517 O O . HIS B 1 210 ? 4.273 -26.922 -5.734 1 95 210 HIS B O 1
ATOM 3523 N N . GLY B 1 211 ? 3.605 -24.875 -6.336 1 97.38 211 GLY B N 1
ATOM 3524 C CA . GLY B 1 211 ? 4.223 -24.297 -5.152 1 97.38 211 GLY B CA 1
ATOM 3525 C C . GLY B 1 211 ? 3.307 -23.328 -4.418 1 97.38 211 GLY B C 1
ATOM 3526 O O . GLY B 1 211 ? 2.082 -23.453 -4.488 1 97.38 211 GLY B O 1
ATOM 3527 N N . VAL B 1 212 ? 3.936 -22.562 -3.572 1 98.5 212 VAL B N 1
ATOM 3528 C CA . VAL B 1 212 ? 3.229 -21.609 -2.721 1 98.5 212 VAL B CA 1
ATOM 3529 C C . VAL B 1 212 ? 3.857 -20.219 -2.855 1 98.5 212 VAL B C 1
ATOM 3531 O O . VAL B 1 212 ? 5.082 -20.094 -2.941 1 98.5 212 VAL B O 1
ATOM 3534 N N . VAL B 1 213 ? 3.031 -19.203 -2.975 1 98.81 213 VAL B N 1
ATOM 3535 C CA . VAL B 1 213 ? 3.475 -17.812 -2.896 1 98.81 213 VAL B CA 1
ATOM 3536 C C . VAL B 1 213 ? 3.51 -17.375 -1.437 1 98.81 213 VAL B C 1
ATOM 3538 O O . VAL B 1 213 ? 2.557 -17.594 -0.688 1 98.81 213 VAL B O 1
ATOM 3541 N N . LEU B 1 214 ? 4.605 -16.797 -1.048 1 98.88 214 LEU B N 1
ATOM 3542 C CA . LEU B 1 214 ? 4.832 -16.234 0.283 1 98.88 214 LEU B CA 1
ATOM 3543 C C . LEU B 1 214 ? 4.953 -14.719 0.228 1 98.88 214 LEU B C 1
ATOM 3545 O O . LEU B 1 214 ? 5.641 -14.18 -0.639 1 98.88 214 LEU B O 1
ATOM 3549 N N . VAL B 1 215 ? 4.238 -14.039 1.167 1 98.88 215 VAL B N 1
ATOM 3550 C CA . VAL B 1 215 ? 4.379 -12.586 1.171 1 98.88 215 VAL B CA 1
ATOM 3551 C C . VAL B 1 215 ? 4.59 -12.086 2.6 1 98.88 215 VAL B C 1
ATOM 3553 O O . VAL B 1 215 ? 4 -12.617 3.541 1 98.88 215 VAL B O 1
ATOM 3556 N N . SER B 1 216 ? 5.426 -11.062 2.752 1 98.31 216 SER B N 1
ATOM 3557 C CA . SER B 1 216 ? 5.742 -10.508 4.066 1 98.31 216 SER B CA 1
ATOM 3558 C C . SER B 1 216 ? 4.684 -9.508 4.52 1 98.31 216 SER B C 1
ATOM 3560 O O . SER B 1 216 ? 4.777 -8.945 5.613 1 98.31 216 SER B O 1
ATOM 3562 N N . SER B 1 217 ? 3.648 -9.289 3.744 1 97.5 217 SER B N 1
ATOM 3563 C CA . SER B 1 217 ? 2.633 -8.266 3.988 1 97.5 217 SER B CA 1
ATOM 3564 C C . SER B 1 217 ? 1.285 -8.898 4.32 1 97.5 217 SER B C 1
ATOM 3566 O O . SER B 1 217 ? 1.189 -10.117 4.492 1 97.5 217 SER B O 1
ATOM 3568 N N . ARG B 1 218 ? 0.338 -8.016 4.492 1 96.94 218 ARG B N 1
ATOM 3569 C CA . ARG B 1 218 ? -1.062 -8.43 4.508 1 96.94 218 ARG B CA 1
ATOM 3570 C C . ARG B 1 218 ? -1.507 -8.906 3.127 1 96.94 218 ARG B C 1
ATOM 3572 O O . ARG B 1 218 ? -0.81 -8.688 2.135 1 96.94 218 ARG B O 1
ATOM 3579 N N . ALA B 1 219 ? -2.68 -9.555 3.102 1 98.38 219 ALA B N 1
ATOM 3580 C CA . ALA B 1 219 ? -3.227 -10.039 1.835 1 98.38 219 ALA B CA 1
ATOM 3581 C C . ALA B 1 219 ? -4.523 -9.312 1.486 1 98.38 219 ALA B C 1
ATOM 3583 O O . ALA B 1 219 ? -5.566 -9.57 2.088 1 98.38 219 ALA B O 1
ATOM 3584 N N . SER B 1 220 ? -4.383 -8.445 0.481 1 97.12 220 SER B N 1
ATOM 3585 C CA . SER B 1 220 ? -5.543 -7.727 -0.048 1 97.12 220 SER B CA 1
ATOM 3586 C C . SER B 1 220 ? -6.098 -8.414 -1.288 1 97.12 220 SER B C 1
ATOM 3588 O O . SER B 1 220 ? -5.551 -9.422 -1.744 1 97.12 220 SER B O 1
ATOM 3590 N N . PHE B 1 221 ? -7.18 -7.879 -1.828 1 95.5 221 PHE B N 1
ATOM 3591 C CA . PHE B 1 221 ? -7.816 -8.352 -3.051 1 95.5 221 PHE B CA 1
ATOM 3592 C C . PHE B 1 221 ? -6.793 -8.492 -4.176 1 95.5 221 PHE B C 1
ATOM 3594 O O . PHE B 1 221 ? -6.707 -9.547 -4.812 1 95.5 221 PHE B O 1
ATOM 3601 N N . GLU B 1 222 ? -5.969 -7.484 -4.312 1 95.38 222 GLU B N 1
ATOM 3602 C CA . GLU B 1 222 ? -5.012 -7.449 -5.418 1 95.38 222 GLU B CA 1
ATOM 3603 C C . GLU B 1 222 ? -3.943 -8.523 -5.254 1 95.38 222 GLU B C 1
ATOM 3605 O O . GLU B 1 222 ? -3.463 -9.086 -6.246 1 95.38 222 GLU B O 1
ATOM 3610 N N . MET B 1 223 ? -3.588 -8.82 -4 1 97.81 223 MET B N 1
ATOM 3611 C CA . MET B 1 223 ? -2.58 -9.852 -3.756 1 97.81 223 MET B CA 1
ATOM 3612 C C . MET B 1 223 ? -3.078 -11.219 -4.211 1 97.81 223 MET B C 1
ATOM 3614 O O . MET B 1 223 ? -2.318 -12 -4.781 1 97.81 223 MET B O 1
ATOM 3618 N N . VAL B 1 224 ? -4.391 -11.461 -4.004 1 97.94 224 VAL B N 1
ATOM 3619 C CA . VAL B 1 224 ? -4.988 -12.719 -4.43 1 97.94 224 VAL B CA 1
ATOM 3620 C C . VAL B 1 224 ? -5.102 -12.75 -5.953 1 97.94 224 VAL B C 1
ATOM 3622 O O . VAL B 1 224 ? -4.797 -13.766 -6.582 1 97.94 224 VAL B O 1
ATOM 3625 N N . GLN B 1 225 ? -5.453 -11.609 -6.504 1 95.88 225 GLN B N 1
ATOM 3626 C CA . GLN B 1 225 ? -5.566 -11.508 -7.957 1 95.88 225 GLN B CA 1
ATOM 3627 C C . GLN B 1 225 ? -4.234 -11.805 -8.633 1 95.88 225 GLN B C 1
ATOM 3629 O O . GLN B 1 225 ? -4.188 -12.555 -9.617 1 95.88 225 GLN B O 1
ATOM 3634 N N . LYS B 1 226 ? -3.158 -11.242 -8.109 1 96.94 226 LYS B N 1
ATOM 3635 C CA . LYS B 1 226 ? -1.831 -11.438 -8.688 1 96.94 226 LYS B CA 1
ATOM 3636 C C . LYS B 1 226 ? -1.368 -12.883 -8.523 1 96.94 226 LYS B C 1
ATOM 3638 O O . LYS B 1 226 ? -0.712 -13.43 -9.414 1 96.94 226 LYS B O 1
ATOM 3643 N N . THR B 1 227 ? -1.702 -13.5 -7.422 1 98.25 227 THR B N 1
ATOM 3644 C CA . THR B 1 227 ? -1.367 -14.898 -7.191 1 98.25 227 THR B CA 1
ATOM 3645 C C . THR B 1 227 ? -2.074 -15.797 -8.195 1 98.25 227 THR B C 1
ATOM 3647 O O . THR B 1 227 ? -1.461 -16.703 -8.773 1 98.25 227 THR B O 1
ATOM 3650 N N . ALA B 1 228 ? -3.332 -15.484 -8.43 1 96.56 228 ALA B N 1
ATOM 3651 C CA . ALA B 1 228 ? -4.105 -16.234 -9.414 1 96.56 228 ALA B CA 1
ATOM 3652 C C . ALA B 1 228 ? -3.518 -16.078 -10.812 1 96.56 228 ALA B C 1
ATOM 3654 O O . ALA B 1 228 ? -3.445 -17.047 -11.578 1 96.56 228 ALA B O 1
ATOM 3655 N N . ALA B 1 229 ? -3.076 -14.844 -11.117 1 93.56 229 ALA B N 1
ATOM 3656 C CA . ALA B 1 229 ? -2.482 -14.562 -12.422 1 93.56 229 ALA B CA 1
ATOM 3657 C C . ALA B 1 229 ? -1.221 -15.398 -12.641 1 93.56 229 ALA B C 1
ATOM 3659 O O . ALA B 1 229 ? -0.884 -15.734 -13.773 1 93.56 229 ALA B O 1
ATOM 3660 N N . ALA B 1 230 ? -0.564 -15.766 -11.562 1 96.06 230 ALA B N 1
ATOM 3661 C CA . ALA B 1 230 ? 0.641 -16.594 -11.625 1 96.06 230 ALA B CA 1
ATOM 3662 C C . ALA B 1 230 ? 0.289 -18.078 -11.711 1 96.06 230 ALA B C 1
ATOM 3664 O O . ALA B 1 230 ? 1.172 -18.922 -11.867 1 96.06 230 ALA B O 1
ATOM 3665 N N . GLY B 1 231 ? -0.994 -18.359 -11.516 1 95.81 231 GLY B N 1
ATOM 3666 C CA . GLY B 1 231 ? -1.436 -19.734 -11.562 1 95.81 231 GLY B CA 1
ATOM 3667 C C . GLY B 1 231 ? -1.124 -20.5 -10.289 1 95.81 231 GLY B C 1
ATOM 3668 O O . GLY B 1 231 ? -1.04 -21.734 -10.305 1 95.81 231 GLY B O 1
ATOM 3669 N N . VAL B 1 232 ? -0.913 -19.844 -9.211 1 97.5 232 VAL B N 1
ATOM 3670 C CA . VAL B 1 232 ? -0.542 -20.5 -7.961 1 97.5 232 VAL B CA 1
ATOM 3671 C C . VAL B 1 232 ? -1.781 -20.672 -7.086 1 97.5 232 VAL B C 1
ATOM 3673 O O . VAL B 1 232 ? -2.586 -19.75 -6.941 1 97.5 232 VAL B O 1
ATOM 3676 N N . GLY B 1 233 ? -1.911 -21.781 -6.438 1 98.12 233 GLY B N 1
ATOM 3677 C CA . GLY B 1 233 ? -3.129 -22.125 -5.719 1 98.12 233 GLY B CA 1
ATOM 3678 C C . GLY B 1 233 ? -3.025 -21.891 -4.223 1 98.12 233 GLY B C 1
ATOM 3679 O O . GLY B 1 233 ? -3.99 -22.109 -3.486 1 98.12 233 GLY B O 1
ATOM 3680 N N . ILE B 1 234 ? -1.882 -21.469 -3.73 1 98.62 234 ILE B N 1
ATOM 3681 C CA . ILE B 1 234 ? -1.684 -21.234 -2.305 1 98.62 234 ILE B CA 1
ATOM 3682 C C . ILE B 1 234 ? -0.971 -19.891 -2.094 1 98.62 234 ILE B C 1
ATOM 3684 O O . ILE B 1 234 ? 0.098 -19.656 -2.662 1 98.62 234 ILE B O 1
ATOM 3688 N N . LEU B 1 235 ? -1.563 -18.984 -1.337 1 98.88 235 LEU B N 1
ATOM 3689 C CA . LEU B 1 235 ? -0.993 -17.719 -0.906 1 98.88 235 LEU B CA 1
ATOM 3690 C C . LEU B 1 235 ? -0.862 -17.656 0.612 1 98.88 235 LEU B C 1
ATOM 3692 O O . LEU B 1 235 ? -1.854 -17.812 1.33 1 98.88 235 LEU B O 1
ATOM 3696 N N . ALA B 1 236 ? 0.345 -17.484 1.099 1 98.88 236 ALA B N 1
ATOM 3697 C CA . ALA B 1 236 ? 0.626 -17.406 2.529 1 98.88 236 ALA B CA 1
ATOM 3698 C C . ALA B 1 236 ? 1.178 -16.031 2.902 1 98.88 236 ALA B C 1
ATOM 3700 O O . ALA B 1 236 ? 2.184 -15.586 2.344 1 98.88 236 ALA B O 1
ATOM 3701 N N . ALA B 1 237 ? 0.531 -15.414 3.83 1 98.88 237 ALA B N 1
ATOM 3702 C CA . ALA B 1 237 ? 0.893 -14.055 4.215 1 98.88 237 ALA B CA 1
ATOM 3703 C C . ALA B 1 237 ? 1.29 -13.984 5.684 1 98.88 237 ALA B C 1
ATOM 3705 O O . ALA B 1 237 ? 0.717 -14.688 6.523 1 98.88 237 ALA B O 1
ATOM 3706 N N . VAL B 1 238 ? 2.219 -13.094 5.977 1 98.06 238 VAL B N 1
ATOM 3707 C CA . VAL B 1 238 ? 2.68 -12.898 7.348 1 98.06 238 VAL B CA 1
ATOM 3708 C C . VAL B 1 238 ? 1.566 -12.266 8.18 1 98.06 238 VAL B C 1
ATOM 3710 O O . VAL B 1 238 ? 1.443 -12.539 9.375 1 98.06 238 VAL B O 1
ATOM 3713 N N . SER B 1 239 ? 0.742 -11.406 7.555 1 97.44 239 SER B N 1
ATOM 3714 C CA . SER B 1 239 ? -0.284 -10.656 8.273 1 97.44 239 SER B CA 1
ATOM 3715 C C . SER B 1 239 ? -1.681 -11.023 7.789 1 97.44 239 SER B C 1
ATOM 3717 O O . SER B 1 239 ? -1.864 -12.055 7.137 1 97.44 239 SER B O 1
ATOM 3719 N N . ALA B 1 240 ? -2.672 -10.266 8.195 1 98 240 ALA B N 1
ATOM 3720 C CA . ALA B 1 240 ? -4.09 -10.578 8.031 1 98 240 ALA B CA 1
ATOM 3721 C C . ALA B 1 240 ? -4.531 -10.359 6.586 1 98 240 ALA B C 1
ATOM 3723 O O . ALA B 1 240 ? -4.004 -9.492 5.895 1 98 240 ALA B O 1
ATOM 3724 N N . PRO B 1 241 ? -5.48 -11.164 6.129 1 98.69 241 PRO B N 1
ATOM 3725 C CA . PRO B 1 241 ? -6.203 -10.828 4.898 1 98.69 241 PRO B CA 1
ATOM 3726 C C . PRO B 1 241 ? -7.422 -9.945 5.152 1 98.69 241 PRO B C 1
ATOM 3728 O O . PRO B 1 241 ? -7.855 -9.805 6.297 1 98.69 241 PRO B O 1
ATOM 3731 N N . THR B 1 242 ? -7.863 -9.328 4.102 1 98.5 242 THR B N 1
ATOM 3732 C CA . THR B 1 242 ? -9.156 -8.656 4.16 1 98.5 242 THR B CA 1
ATOM 3733 C C . THR B 1 242 ? -10.289 -9.625 3.826 1 98.5 242 THR B C 1
ATOM 3735 O O . THR B 1 242 ? -10.047 -10.695 3.271 1 98.5 242 THR B O 1
ATOM 3738 N N . ALA B 1 243 ? -11.5 -9.203 4.148 1 98.38 243 ALA B N 1
ATOM 3739 C CA . ALA B 1 243 ? -12.672 -10.016 3.816 1 98.38 243 ALA B CA 1
ATOM 3740 C C . ALA B 1 243 ? -12.812 -10.188 2.307 1 98.38 243 ALA B C 1
ATOM 3742 O O . ALA B 1 243 ? -13.109 -11.281 1.826 1 98.38 243 ALA B O 1
ATOM 3743 N N . LEU B 1 244 ? -12.594 -9.133 1.573 1 96.69 244 LEU B N 1
ATOM 3744 C CA . LEU B 1 244 ? -12.695 -9.203 0.12 1 96.69 244 LEU B CA 1
ATOM 3745 C C . LEU B 1 244 ? -11.656 -10.164 -0.451 1 96.69 244 LEU B C 1
ATOM 3747 O O . LEU B 1 244 ? -11.945 -10.906 -1.393 1 96.69 244 LEU B O 1
ATOM 3751 N N . ALA B 1 245 ? -10.461 -10.156 0.097 1 97.75 245 ALA B N 1
ATOM 3752 C CA . ALA B 1 245 ? -9.414 -11.086 -0.333 1 97.75 245 ALA B CA 1
ATOM 3753 C C . ALA B 1 245 ? -9.844 -12.531 -0.109 1 97.75 245 ALA B C 1
ATOM 3755 O O . ALA B 1 245 ? -9.641 -13.391 -0.977 1 97.75 245 ALA B O 1
ATOM 3756 N N . VAL B 1 246 ? -10.438 -12.789 1.023 1 98.56 246 VAL B N 1
ATOM 3757 C CA . VAL B 1 246 ? -10.867 -14.141 1.361 1 98.56 246 VAL B CA 1
ATOM 3758 C C . VAL B 1 246 ? -11.953 -14.594 0.394 1 98.56 246 VAL B C 1
ATOM 3760 O O . VAL B 1 246 ? -11.922 -15.727 -0.102 1 98.56 246 VAL B O 1
ATOM 3763 N N . ARG B 1 247 ? -12.922 -13.68 0.111 1 97.06 247 ARG B N 1
ATOM 3764 C CA . ARG B 1 247 ? -13.977 -14.023 -0.833 1 97.06 247 ARG B CA 1
ATOM 3765 C C . ARG B 1 247 ? -13.406 -14.328 -2.213 1 97.06 247 ARG B C 1
ATOM 3767 O O . ARG B 1 247 ? -13.828 -15.281 -2.869 1 97.06 247 ARG B O 1
ATOM 3774 N N . LEU B 1 248 ? -12.445 -13.531 -2.627 1 96.62 248 LEU B N 1
ATOM 3775 C CA . LEU B 1 248 ? -11.836 -13.773 -3.932 1 96.62 248 LEU B CA 1
ATOM 3776 C C . LEU B 1 248 ? -11.062 -15.094 -3.934 1 96.62 248 LEU B C 1
ATOM 3778 O O . LEU B 1 248 ? -11.133 -15.859 -4.898 1 96.62 248 LEU B O 1
ATOM 3782 N N . ALA B 1 249 ? -10.297 -15.336 -2.898 1 98.19 249 ALA B N 1
ATOM 3783 C CA . ALA B 1 249 ? -9.539 -16.578 -2.797 1 98.19 249 ALA B CA 1
ATOM 3784 C C . ALA B 1 249 ? -10.469 -17.797 -2.877 1 98.19 249 ALA B C 1
ATOM 3786 O O . ALA B 1 249 ? -10.156 -18.766 -3.555 1 98.19 249 ALA B O 1
ATOM 3787 N N . ASP B 1 250 ? -11.539 -17.672 -2.217 1 97.25 250 ASP B N 1
ATOM 3788 C CA . ASP B 1 250 ? -12.523 -18.75 -2.232 1 97.25 250 ASP B CA 1
ATOM 3789 C C . ASP B 1 250 ? -13.031 -19.016 -3.648 1 97.25 250 ASP B C 1
ATOM 3791 O O . ASP B 1 250 ? -13.023 -20.156 -4.113 1 97.25 250 ASP B O 1
ATOM 3795 N N . SER B 1 251 ? -13.383 -17.969 -4.355 1 95.94 251 SER B N 1
ATOM 3796 C CA . SER B 1 251 ? -13.945 -18.109 -5.695 1 95.94 251 SER B CA 1
ATOM 3797 C C . SER B 1 251 ? -12.875 -18.547 -6.695 1 95.94 251 SER B C 1
ATOM 3799 O O . SER B 1 251 ? -13.18 -19.219 -7.684 1 95.94 251 SER B O 1
ATOM 3801 N N . ALA B 1 252 ? -11.602 -18.219 -6.434 1 96.44 252 ALA B N 1
ATOM 3802 C CA . ALA B 1 252 ? -10.508 -18.5 -7.363 1 96.44 252 ALA B CA 1
ATOM 3803 C C . ALA B 1 252 ? -9.898 -19.875 -7.082 1 96.44 252 ALA B C 1
ATOM 3805 O O . ALA B 1 252 ? -9.031 -20.344 -7.824 1 96.44 252 ALA B O 1
ATOM 3806 N N . GLY B 1 253 ? -10.297 -20.484 -5.969 1 97.44 253 GLY B N 1
ATOM 3807 C CA . GLY B 1 253 ? -9.742 -21.781 -5.609 1 97.44 253 GLY B CA 1
ATOM 3808 C C . GLY B 1 253 ? -8.367 -21.688 -4.984 1 97.44 253 GLY B C 1
ATOM 3809 O O . GLY B 1 253 ? -7.539 -22.578 -5.156 1 97.44 253 GLY B O 1
ATOM 3810 N N . ILE B 1 254 ? -8.094 -20.656 -4.324 1 98.25 254 ILE B N 1
ATOM 3811 C CA . ILE B 1 254 ? -6.789 -20.406 -3.723 1 98.25 254 ILE B CA 1
ATOM 3812 C C . ILE B 1 254 ? -6.867 -20.625 -2.213 1 98.25 254 ILE B C 1
ATOM 3814 O O . ILE B 1 254 ? -7.77 -20.109 -1.55 1 98.25 254 ILE B O 1
ATOM 3818 N N . ALA B 1 255 ? -5.977 -21.453 -1.666 1 98.69 255 ALA B N 1
ATOM 3819 C CA . ALA B 1 255 ? -5.809 -21.5 -0.216 1 98.69 255 ALA B CA 1
ATOM 3820 C C . ALA B 1 255 ? -5.102 -20.25 0.296 1 98.69 255 ALA B C 1
ATOM 3822 O O . ALA B 1 255 ? -3.977 -19.953 -0.113 1 98.69 255 ALA B O 1
ATOM 3823 N N . LEU B 1 256 ? -5.801 -19.547 1.152 1 98.81 256 LEU B N 1
ATOM 3824 C CA . LEU B 1 256 ? -5.262 -18.312 1.713 1 98.81 256 LEU B CA 1
ATOM 3825 C C . LEU B 1 256 ? -4.914 -18.5 3.188 1 98.81 256 LEU B C 1
ATOM 3827 O O . LEU B 1 256 ? -5.797 -18.766 4.008 1 98.81 256 LEU B O 1
ATOM 3831 N N . LEU B 1 257 ? -3.627 -18.422 3.5 1 98.81 257 LEU B N 1
ATOM 3832 C CA . LEU B 1 257 ? -3.148 -18.438 4.879 1 98.81 257 LEU B CA 1
ATOM 3833 C C . LEU B 1 257 ? -2.736 -17.047 5.328 1 98.81 257 LEU B C 1
ATOM 3835 O O . LEU B 1 257 ? -2.092 -16.312 4.574 1 98.81 257 LEU B O 1
ATOM 3839 N N . GLY B 1 258 ? -3.156 -16.688 6.504 1 98.69 258 GLY B N 1
ATOM 3840 C CA . GLY B 1 258 ? -2.756 -15.43 7.125 1 98.69 258 GLY B CA 1
ATOM 3841 C C . GLY B 1 258 ? -2.168 -15.609 8.508 1 98.69 258 GLY B C 1
ATOM 3842 O O . GLY B 1 258 ? -2.201 -16.703 9.07 1 98.69 258 GLY B O 1
ATOM 3843 N N . PHE B 1 259 ? -1.572 -14.516 9.062 1 98.12 259 PHE B N 1
ATOM 3844 C CA . PHE B 1 259 ? -0.937 -14.523 10.375 1 98.12 259 PHE B CA 1
ATOM 3845 C C . PHE B 1 259 ? 0.063 -15.664 10.484 1 98.12 259 PHE B C 1
ATOM 3847 O O . PHE B 1 259 ? 0.079 -16.391 11.484 1 98.12 259 PHE B O 1
ATOM 3854 N N . LEU B 1 260 ? 0.741 -15.844 9.375 1 97.62 260 LEU B N 1
ATOM 3855 C CA . LEU B 1 260 ? 1.767 -16.875 9.398 1 97.62 260 LEU B CA 1
ATOM 3856 C C . LEU B 1 260 ? 3.025 -16.391 10.102 1 97.62 260 LEU B C 1
ATOM 3858 O O . LEU B 1 260 ? 3.852 -15.703 9.5 1 97.62 260 LEU B O 1
ATOM 3862 N N . ARG B 1 261 ? 3.186 -16.688 11.305 1 92.88 261 ARG B N 1
ATOM 3863 C CA . ARG B 1 261 ? 4.289 -16.297 12.172 1 92.88 261 ARG B CA 1
ATOM 3864 C C . ARG B 1 261 ? 4.77 -17.469 13.016 1 92.88 261 ARG B C 1
ATOM 3866 O O . ARG B 1 261 ? 3.969 -18.141 13.68 1 92.88 261 ARG B O 1
ATOM 3873 N N . ASN B 1 262 ? 6.07 -17.688 12.953 1 92.25 262 ASN B N 1
ATOM 3874 C CA . ASN B 1 262 ? 6.641 -18.812 13.688 1 92.25 262 ASN B CA 1
ATOM 3875 C C . ASN B 1 262 ? 5.973 -20.125 13.297 1 92.25 262 ASN B C 1
ATOM 3877 O O . ASN B 1 262 ? 6.078 -20.562 12.148 1 92.25 262 ASN B O 1
ATOM 3881 N N . ASP B 1 263 ? 5.215 -20.766 14.172 1 95.12 263 ASP B N 1
ATOM 3882 C CA . ASP B 1 263 ? 4.609 -22.062 13.867 1 95.12 263 ASP B CA 1
ATOM 3883 C C . ASP B 1 263 ? 3.086 -21.984 13.891 1 95.12 263 ASP B C 1
ATOM 3885 O O . ASP B 1 263 ? 2.404 -22.984 14.07 1 95.12 263 ASP B O 1
ATOM 3889 N N . ASP B 1 264 ? 2.629 -20.734 13.742 1 97.38 264 ASP B N 1
ATOM 3890 C CA . ASP B 1 264 ? 1.185 -20.531 13.742 1 97.38 264 ASP B CA 1
ATOM 3891 C C . ASP B 1 264 ? 0.71 -19.938 12.414 1 97.38 264 ASP B C 1
ATOM 3893 O O . ASP B 1 264 ? 1.49 -19.312 11.695 1 97.38 264 ASP B O 1
ATOM 3897 N N . ALA B 1 265 ? -0.55 -20.219 12.125 1 98.25 265 ALA B N 1
ATOM 3898 C CA . ALA B 1 265 ? -1.195 -19.641 10.945 1 98.25 265 ALA B CA 1
ATOM 3899 C C . ALA B 1 265 ? -2.713 -19.766 11.031 1 98.25 265 ALA B C 1
ATOM 3901 O O . ALA B 1 265 ? -3.238 -20.375 11.977 1 98.25 265 ALA B O 1
ATOM 3902 N N . THR B 1 266 ? -3.361 -19.141 10.18 1 98.62 266 THR B N 1
ATOM 3903 C CA . THR B 1 266 ? -4.809 -19.266 10.023 1 98.62 266 THR B CA 1
ATOM 3904 C C . THR B 1 266 ? -5.172 -19.547 8.57 1 98.62 266 THR B C 1
ATOM 3906 O O . THR B 1 266 ? -4.723 -18.844 7.664 1 98.62 266 THR B O 1
ATOM 3909 N N . LEU B 1 267 ? -5.934 -20.578 8.312 1 98.56 267 LEU B N 1
ATOM 3910 C CA . LEU B 1 267 ? -6.449 -20.906 6.984 1 98.56 267 LEU B CA 1
ATOM 3911 C C . LEU B 1 267 ? -7.828 -20.281 6.77 1 98.56 267 LEU B C 1
ATOM 3913 O O . LEU B 1 267 ? -8.773 -20.609 7.492 1 98.56 267 LEU B O 1
ATOM 3917 N N . TYR B 1 268 ? -7.953 -19.516 5.75 1 98.69 268 TYR B N 1
ATOM 3918 C CA . TYR B 1 268 ? -9.18 -18.75 5.551 1 98.69 268 TYR B CA 1
ATOM 3919 C C . TYR B 1 268 ? -10.008 -19.328 4.414 1 98.69 268 TYR B C 1
ATOM 3921 O O . TYR B 1 268 ? -11.219 -19.109 4.348 1 98.69 268 TYR B O 1
ATOM 3929 N N . SER B 1 269 ? -9.359 -19.969 3.496 1 98.19 269 SER B N 1
ATOM 3930 C CA . SER B 1 269 ? -10.055 -20.562 2.363 1 98.19 269 SER B CA 1
ATOM 3931 C C . SER B 1 269 ? -9.359 -21.828 1.895 1 98.19 269 SER B C 1
ATOM 3933 O O . SER B 1 269 ? -8.164 -22.016 2.115 1 98.19 269 SER B O 1
ATOM 3935 N N . HIS B 1 270 ? -10.102 -22.75 1.414 1 97.5 270 HIS B N 1
ATOM 3936 C CA . HIS B 1 270 ? -9.68 -24 0.771 1 97.5 270 HIS B CA 1
ATOM 3937 C C . HIS B 1 270 ? -8.648 -24.734 1.617 1 97.5 270 HIS B C 1
ATOM 3939 O O . HIS B 1 270 ? -7.57 -25.078 1.128 1 97.5 270 HIS B O 1
ATOM 3945 N N . PRO B 1 271 ? -9.023 -25.062 2.82 1 96.12 271 PRO B N 1
ATOM 3946 C CA . PRO B 1 271 ? -8.094 -25.75 3.717 1 96.12 271 PRO B CA 1
ATOM 3947 C C . PRO B 1 271 ? -7.668 -27.125 3.193 1 96.12 271 PRO B C 1
ATOM 3949 O O . PRO B 1 271 ? -6.656 -27.672 3.635 1 96.12 271 PRO B O 1
ATOM 3952 N N . GLU B 1 272 ? -8.359 -27.656 2.203 1 94.69 272 GLU B N 1
ATOM 3953 C CA . GLU B 1 272 ? -8.062 -28.984 1.667 1 94.69 272 GLU B CA 1
ATOM 3954 C C . GLU B 1 272 ? -6.75 -28.984 0.887 1 94.69 272 GLU B C 1
ATOM 3956 O O . GLU B 1 272 ? -6.195 -30.047 0.595 1 94.69 272 GLU B O 1
ATOM 3961 N N . ARG B 1 273 ? -6.23 -27.797 0.558 1 96.88 273 ARG B N 1
ATOM 3962 C CA . ARG B 1 273 ? -4.98 -27.688 -0.185 1 96.88 273 ARG B CA 1
ATOM 3963 C C . ARG B 1 273 ? -3.779 -27.75 0.752 1 96.88 273 ARG B C 1
ATOM 3965 O O . ARG B 1 273 ? -2.633 -27.75 0.302 1 96.88 273 ARG B O 1
ATOM 3972 N N . ILE B 1 274 ? -4.055 -27.797 2.049 1 97.31 274 ILE B N 1
ATOM 3973 C CA . ILE B 1 274 ? -3.012 -27.859 3.066 1 97.31 274 ILE B CA 1
ATOM 3974 C C . ILE B 1 274 ? -3.182 -29.125 3.896 1 97.31 274 ILE B C 1
ATOM 3976 O O . ILE B 1 274 ? -4.277 -29.422 4.379 1 97.31 274 ILE B O 1
ATOM 3980 N N . THR B 1 275 ? -2.096 -29.891 4.066 1 95.88 275 THR B N 1
ATOM 3981 C CA . THR B 1 275 ? -2.176 -31.141 4.82 1 95.88 275 THR B CA 1
ATOM 3982 C C . THR B 1 275 ? -1.284 -31.078 6.059 1 95.88 275 THR B C 1
ATOM 3984 O O . THR B 1 275 ? -0.359 -30.281 6.125 1 95.88 275 THR B O 1
ATOM 3987 N N . SER B 1 276 ? -1.644 -31.859 7.047 1 90.38 276 SER B N 1
ATOM 3988 C CA . SER B 1 276 ? -0.814 -32.031 8.234 1 90.38 276 SER B CA 1
ATOM 3989 C C . SER B 1 276 ? 0.393 -32.906 7.961 1 90.38 276 SER B C 1
ATOM 3991 O O . SER B 1 276 ? 1.395 -32.844 8.68 1 90.38 276 SER B O 1
ATOM 3993 N N . GLN B 1 277 ? 0.191 -33.781 7.047 1 72.94 277 GLN B N 1
ATOM 3994 C CA . GLN B 1 277 ? 1.137 -34.875 6.863 1 72.94 277 GLN B CA 1
ATOM 3995 C C . GLN B 1 277 ? 2.42 -34.406 6.195 1 72.94 277 GLN B C 1
ATOM 3997 O O . GLN B 1 277 ? 2.379 -33.531 5.309 1 72.94 277 GLN B O 1
ATOM 4002 N N . THR B 1 278 ? 3.635 -34.594 6.938 1 56.25 278 THR B N 1
ATOM 4003 C CA . THR B 1 278 ? 4.984 -34.344 6.453 1 56.25 278 THR B CA 1
ATOM 4004 C C . THR B 1 278 ? 5.266 -35.125 5.18 1 56.25 278 THR B C 1
ATOM 4006 O O . THR B 1 278 ? 4.734 -36.219 4.996 1 56.25 278 THR B O 1
#

Organism: NCBI:txid1287738